Protein AF-0000000080276742 (afdb_homodimer)

Nearest PDB structures (foldseek):
  6fvm-assembly1_B  TM=9.558E-01  e=4.014E-40  Escherichia coli O157:H7
  8pat-assembly1_A  TM=9.475E-01  e=4.206E-39  Escherichia coli
  3f1v-assembly1_B  TM=9.534E-01  e=4.955E-39  Escherichia coli
  3pwe-assembly1_B  TM=9.526E-01  e=1.065E-38  Escherichia coli K-12
  6amq-assembly1_B  TM=9.513E-01  e=4.407E-38  Enterobacter cloacae EcWSU1

Secondary structure (DSSP, 8-state):
-EEEEEEHHHHHHHHHHHHTT--SS-SSGGGGEEEEEEETTEEEEEEE-SSEEEEEEEE-S-EEE---EEEEHHHHHHHHHH-SSSEEEEEEETTEEEEEETTEEEEEE--S-GGGS--PPPPTTSEEEEEEHHHHHHHHHHHGGGS---TT-TTTSEEEEEEETTEEEEEEE-SSEEEEEEEE------EEEEEEHHHHHHHHHHHHH---SEEEEEE-SSEEEEEETTEEEEEEPP-SPPP-GGGGS-S--SEEEEEEHHHHHHHHHHHHHHHTTTTS-EEEEEETTEEEEEEEETTTEEEEEEEE-EEEE--EEEEE-HHHHHHHHHT--SSEEEEEES-SSSPEEEEETT--SEEEEE--B--/-EEEEEEHHHHHHHHHHHHTT--SS-SSGGGGEEEEEEETTEEEEEEE-SSEEEEEEEE-S-EEE---EEEEHHHHHHHHHH-SSSEEEEEEETTEEEEEETTEEEEEE--S-GGGS--PPPPTTSEEEEEEHHHHHHHHHHHGGGS---TT-TTTSEEEEEEETTEEEEEEE-SSEEEEEEEE------EEEEEEHHHHHHHHHHHHH---SEEEEEE-SSEEEEEETTEEEEEEPP-SPPP-GGGGS-S--SEEEEEEHHHHHHHHHHHHHHHTTTTS-EEEEEETTEEEEEEEETTTEEEEEEEE-EEEE--EEEEE-HHHHHHHHHT--SSEEEEEES-SSSPEEEEETT--SEEEEE--B--

Structure (mmCIF, N/CA/C/O backbone):
data_AF-0000000080276742-model_v1
#
loop_
_entity.id
_entity.type
_entity.pdbx_description
1 polymer 'Beta sliding clamp'
#
loop_
_atom_site.group_PDB
_atom_site.id
_atom_site.type_symbol
_atom_site.label_atom_id
_atom_site.label_alt_id
_atom_site.label_comp_id
_atom_site.label_asym_id
_atom_site.label_entity_id
_atom_site.label_seq_id
_atom_site.pdbx_PDB_ins_code
_atom_site.Cartn_x
_atom_site.Cartn_y
_atom_site.Cartn_z
_atom_site.occupancy
_atom_site.B_iso_or_equiv
_atom_site.auth_seq_id
_atom_site.auth_comp_id
_atom_site.auth_asym_id
_atom_site.auth_atom_id
_atom_site.pdbx_PDB_model_num
ATOM 1 N N . MET A 1 1 ? 41.281 -9.445 -5.695 1 94.06 1 MET A N 1
ATOM 2 C CA . MET A 1 1 ? 40.688 -8.188 -6.109 1 94.06 1 MET A CA 1
ATOM 3 C C . MET A 1 1 ? 39.719 -8.398 -7.277 1 94.06 1 MET A C 1
ATOM 5 O O . MET A 1 1 ? 39.844 -9.391 -7.996 1 94.06 1 MET A O 1
ATOM 9 N N . LEU A 1 2 ? 38.75 -7.496 -7.402 1 96.44 2 LEU A N 1
ATOM 10 C CA . LEU A 1 2 ? 37.844 -7.473 -8.539 1 96.44 2 LEU A CA 1
ATOM 11 C C . LEU A 1 2 ? 37.406 -6.043 -8.859 1 96.44 2 LEU A C 1
ATOM 13 O O . LEU A 1 2 ? 37 -5.297 -7.965 1 96.44 2 LEU A O 1
ATOM 17 N N . LYS A 1 3 ? 37.562 -5.645 -10.109 1 97.38 3 LYS A N 1
ATOM 18 C CA . LYS A 1 3 ? 37.125 -4.32 -10.555 1 97.38 3 LYS A CA 1
ATOM 19 C C . LYS A 1 3 ? 36.375 -4.406 -11.883 1 97.38 3 LYS A C 1
ATOM 21 O O . LYS A 1 3 ? 36.844 -5.051 -12.82 1 97.38 3 LYS A O 1
ATOM 26 N N . PHE A 1 4 ? 35.25 -3.832 -11.992 1 97.06 4 PHE A N 1
ATOM 27 C CA . PHE A 1 4 ? 34.5 -3.801 -13.242 1 97.06 4 PHE A CA 1
ATOM 28 C C . PHE A 1 4 ? 33.594 -2.588 -13.289 1 97.06 4 PHE A C 1
ATOM 30 O O . PHE A 1 4 ? 33.312 -1.976 -12.258 1 97.06 4 PHE A O 1
ATOM 37 N N . VAL A 1 5 ? 33.188 -2.195 -14.477 1 96.5 5 VAL A N 1
ATOM 38 C CA . VAL A 1 5 ? 32.281 -1.088 -14.75 1 96.5 5 VAL A CA 1
ATOM 39 C C . VAL A 1 5 ? 31.031 -1.608 -15.453 1 96.5 5 VAL A C 1
ATOM 41 O O . VAL A 1 5 ? 31.125 -2.459 -16.344 1 96.5 5 VAL A O 1
ATOM 44 N N . VAL A 1 6 ? 29.953 -1.117 -15.039 1 97.06 6 VAL A N 1
ATOM 45 C CA . VAL A 1 6 ? 28.703 -1.597 -15.602 1 97.06 6 VAL A CA 1
ATOM 46 C C . VAL A 1 6 ? 27.656 -0.475 -15.578 1 97.06 6 VAL A C 1
ATOM 48 O O . VAL A 1 6 ? 27.797 0.49 -14.82 1 97.06 6 VAL A O 1
ATOM 51 N N . SER A 1 7 ? 26.703 -0.571 -16.453 1 96.88 7 SER A N 1
ATOM 52 C CA . SER A 1 7 ? 25.625 0.407 -16.406 1 96.88 7 SER A CA 1
ATOM 53 C C . SER A 1 7 ? 24.703 0.157 -15.227 1 96.88 7 SER A C 1
ATOM 55 O O . SER A 1 7 ? 24.484 -0.991 -14.828 1 96.88 7 SER A O 1
ATOM 57 N N . LYS A 1 8 ? 24.156 1.208 -14.656 1 97.19 8 LYS A N 1
ATOM 58 C CA . LYS A 1 8 ? 23.234 1.123 -13.531 1 97.19 8 LYS A CA 1
ATOM 59 C C . LYS A 1 8 ? 22.031 0.249 -13.875 1 97.19 8 LYS A C 1
ATOM 61 O O . LYS A 1 8 ? 21.641 -0.615 -13.086 1 97.19 8 LYS A O 1
ATOM 66 N N . SER A 1 9 ? 21.453 0.471 -15.031 1 96.44 9 SER A N 1
ATOM 67 C CA . SER A 1 9 ? 20.266 -0.263 -15.445 1 96.44 9 SER A CA 1
ATOM 68 C C . SER A 1 9 ? 20.531 -1.765 -15.492 1 96.44 9 SER A C 1
ATOM 70 O O . SER A 1 9 ? 19.719 -2.557 -15.008 1 96.44 9 SER A O 1
ATOM 72 N N . GLU A 1 10 ? 21.688 -2.193 -16.031 1 95.81 10 GLU A N 1
ATOM 73 C CA . GLU A 1 10 ? 22.062 -3.598 -16.172 1 95.81 10 GLU A CA 1
ATOM 74 C C . GLU A 1 10 ? 22.219 -4.258 -14.805 1 95.81 10 GLU A C 1
ATOM 76 O O . GLU A 1 10 ? 21.625 -5.309 -14.539 1 95.81 10 GLU A O 1
ATOM 81 N N . VAL A 1 11 ? 22.953 -3.623 -13.984 1 97.31 11 VAL A N 1
ATOM 82 C CA . VAL A 1 11 ? 23.281 -4.254 -12.711 1 97.31 11 VAL A CA 1
ATOM 83 C C . VAL A 1 11 ? 22.062 -4.199 -11.789 1 97.31 11 VAL A C 1
ATOM 85 O O . VAL A 1 11 ? 21.828 -5.121 -11 1 97.31 11 VAL A O 1
ATOM 88 N N . GLN A 1 12 ? 21.297 -3.15 -11.836 1 97.25 12 GLN A N 1
ATOM 89 C CA . GLN A 1 12 ? 20.094 -3.035 -11.023 1 97.25 12 GLN A CA 1
ATOM 90 C C . GLN A 1 12 ? 19.109 -4.156 -11.344 1 97.25 12 GLN A C 1
ATOM 92 O O . GLN A 1 12 ? 18.547 -4.773 -10.438 1 97.25 12 GLN A O 1
ATOM 97 N N . GLU A 1 13 ? 18.875 -4.379 -12.594 1 95.56 13 GLU A N 1
ATOM 98 C CA . GLU A 1 13 ? 17.969 -5.438 -13.023 1 95.56 13 GLU A CA 1
ATOM 99 C C . GLU A 1 13 ? 18.422 -6.797 -12.508 1 95.56 13 GLU A C 1
ATOM 101 O O . GLU A 1 13 ? 17.609 -7.562 -11.977 1 95.56 13 GLU A O 1
ATOM 106 N N . LYS A 1 14 ? 19.672 -7.07 -12.68 1 96.94 14 LYS A N 1
ATOM 107 C CA . LYS A 1 14 ? 20.203 -8.383 -12.32 1 96.94 14 LYS A CA 1
ATOM 108 C C . LYS A 1 14 ? 20.219 -8.578 -10.805 1 96.94 14 LYS A C 1
ATOM 110 O O . LYS A 1 14 ? 19.953 -9.672 -10.312 1 96.94 14 LYS A O 1
ATOM 115 N N . ILE A 1 15 ? 20.5 -7.496 -10.086 1 97.56 15 ILE A N 1
ATOM 116 C CA . ILE A 1 15 ? 20.453 -7.547 -8.633 1 97.56 15 ILE A CA 1
ATOM 117 C C . ILE A 1 15 ? 19.016 -7.777 -8.164 1 97.56 15 ILE A C 1
ATOM 119 O O . ILE A 1 15 ? 18.766 -8.617 -7.301 1 97.56 15 ILE A O 1
ATOM 123 N N . SER A 1 16 ? 18.109 -7.094 -8.711 1 95.38 16 SER A N 1
ATOM 124 C CA . SER A 1 16 ? 16.703 -7.207 -8.328 1 95.38 16 SER A CA 1
ATOM 125 C C . SER A 1 16 ? 16.188 -8.617 -8.555 1 95.38 16 SER A C 1
ATOM 127 O O . SER A 1 16 ? 15.508 -9.188 -7.695 1 95.38 16 SER A O 1
ATOM 129 N N . VAL A 1 17 ? 16.547 -9.211 -9.664 1 94.31 17 VAL A N 1
ATOM 130 C CA . VAL A 1 17 ? 16.078 -10.547 -10.016 1 94.31 17 VAL A CA 1
ATOM 131 C C . VAL A 1 17 ? 16.688 -11.57 -9.047 1 94.31 17 VAL A C 1
ATOM 133 O O . VAL A 1 17 ? 15.984 -12.461 -8.562 1 94.31 17 VAL A O 1
ATOM 136 N N . ALA A 1 18 ? 17.891 -11.391 -8.773 1 94.69 18 ALA A N 1
ATOM 137 C CA . ALA A 1 18 ? 18.562 -12.32 -7.867 1 94.69 18 ALA A CA 1
ATOM 138 C C . ALA A 1 18 ? 18.016 -12.188 -6.449 1 94.69 18 ALA A C 1
ATOM 140 O O . ALA A 1 18 ? 17.812 -13.195 -5.762 1 94.69 18 ALA A O 1
ATOM 141 N N . SER A 1 19 ? 17.75 -10.969 -6.078 1 92.69 19 SER A N 1
ATOM 142 C CA . SER A 1 19 ? 17.328 -10.688 -4.711 1 92.69 19 SER A CA 1
ATOM 143 C C . SER A 1 19 ? 15.961 -11.297 -4.418 1 92.69 19 SER A C 1
ATOM 145 O O . SER A 1 19 ? 15.602 -11.484 -3.254 1 92.69 19 SER A O 1
ATOM 147 N N . SER A 1 20 ? 15.219 -11.57 -5.352 1 86.06 20 SER A N 1
ATOM 148 C CA . SER A 1 20 ? 13.875 -12.102 -5.168 1 86.06 20 SER A CA 1
ATOM 149 C C . SER A 1 20 ? 13.906 -13.461 -4.477 1 86.06 20 SER A C 1
ATOM 151 O O . SER A 1 20 ? 12.914 -13.883 -3.875 1 86.06 20 SER A O 1
ATOM 153 N N . SER A 1 21 ? 15 -14.188 -4.512 1 84.25 21 SER A N 1
ATOM 154 C CA . SER A 1 21 ? 15.102 -15.539 -3.969 1 84.25 21 SER A CA 1
ATOM 155 C C . SER A 1 21 ? 15.641 -15.531 -2.543 1 84.25 21 SER A C 1
ATOM 157 O O . SER A 1 21 ? 15.797 -16.578 -1.923 1 84.25 21 SER A O 1
ATOM 159 N N . ILE A 1 22 ? 15.859 -14.32 -2.102 1 86.62 22 ILE A N 1
ATOM 160 C CA . ILE A 1 22 ? 16.391 -14.234 -0.746 1 86.62 22 ILE A CA 1
ATOM 161 C C . ILE A 1 22 ? 15.258 -14.414 0.264 1 86.62 22 ILE A C 1
ATOM 163 O O . ILE A 1 22 ? 14.172 -13.844 0.1 1 86.62 22 ILE A O 1
ATOM 167 N N . GLY A 1 23 ? 15.445 -15.266 1.17 1 76.69 23 GLY A N 1
ATOM 168 C CA . GLY A 1 23 ? 14.438 -15.547 2.18 1 76.69 23 GLY A CA 1
ATOM 169 C C . GLY A 1 23 ? 14.352 -14.484 3.256 1 76.69 23 GLY A C 1
ATOM 170 O O . GLY A 1 23 ? 15.312 -13.75 3.49 1 76.69 23 GLY A O 1
ATOM 171 N N . SER A 1 24 ? 13.18 -14.203 3.799 1 66.94 24 SER A N 1
ATOM 172 C CA . SER A 1 24 ? 12.961 -13.188 4.82 1 66.94 24 SER A CA 1
ATOM 173 C C . SER A 1 24 ? 13.531 -13.625 6.168 1 66.94 24 SER A C 1
ATOM 175 O O . SER A 1 24 ? 13.914 -12.781 6.98 1 66.94 24 SER A O 1
ATOM 177 N N . ARG A 1 25 ? 13.516 -14.984 6.48 1 65.5 25 ARG A N 1
ATOM 178 C CA . ARG A 1 25 ? 13.852 -15.422 7.828 1 65.5 25 ARG A CA 1
ATOM 179 C C . ARG A 1 25 ? 15.062 -16.344 7.816 1 65.5 25 ARG A C 1
ATOM 181 O O . ARG A 1 25 ? 14.953 -17.516 7.473 1 65.5 25 ARG A O 1
ATOM 188 N N . THR A 1 26 ? 16.281 -15.898 7.559 1 67.31 26 THR A N 1
ATOM 189 C CA . THR A 1 26 ? 17.375 -16.875 7.555 1 67.31 26 THR A CA 1
ATOM 190 C C . THR A 1 26 ? 18.234 -16.703 8.797 1 67.31 26 THR A C 1
ATOM 192 O O . THR A 1 26 ? 18.406 -15.594 9.305 1 67.31 26 THR A O 1
ATOM 195 N N . VAL A 1 27 ? 18.609 -17.891 9.391 1 72.31 27 VAL A N 1
ATOM 196 C CA . VAL A 1 27 ? 19.469 -17.938 10.57 1 72.31 27 VAL A CA 1
ATOM 197 C C . VAL A 1 27 ? 20.922 -17.656 10.164 1 72.31 27 VAL A C 1
ATOM 199 O O . VAL A 1 27 ? 21.656 -16.984 10.906 1 72.31 27 VAL A O 1
ATOM 202 N N . ASP A 1 28 ? 21.328 -17.984 8.891 1 86.06 28 ASP A N 1
ATOM 203 C CA . ASP A 1 28 ? 22.703 -17.766 8.422 1 86.06 28 ASP A CA 1
ATOM 204 C C . ASP A 1 28 ? 22.797 -16.469 7.633 1 86.06 28 ASP A C 1
ATOM 206 O O . ASP A 1 28 ? 22.219 -16.328 6.555 1 86.06 28 ASP A O 1
ATOM 210 N N . PRO A 1 29 ? 23.562 -15.555 8.094 1 87.88 29 PRO A N 1
ATOM 211 C CA . PRO A 1 29 ? 23.641 -14.227 7.473 1 87.88 29 PRO A CA 1
ATOM 212 C C . PRO A 1 29 ? 24.109 -14.281 6.02 1 87.88 29 PRO A C 1
ATOM 214 O O . PRO A 1 29 ? 23.781 -13.398 5.227 1 87.88 29 PRO A O 1
ATOM 217 N N . ILE A 1 30 ? 24.828 -15.32 5.684 1 92.25 30 ILE A N 1
ATOM 218 C CA . ILE A 1 30 ? 25.359 -15.398 4.328 1 92.25 30 ILE A CA 1
ATOM 219 C C . ILE A 1 30 ? 24.219 -15.578 3.334 1 92.25 30 ILE A C 1
ATOM 221 O O . ILE A 1 30 ? 24.344 -15.219 2.162 1 92.25 30 ILE A O 1
ATOM 225 N N . LEU A 1 31 ? 23.109 -16.078 3.805 1 92.94 31 LEU A N 1
ATOM 226 C CA . LEU A 1 31 ? 21.953 -16.312 2.953 1 92.94 31 LEU A CA 1
ATOM 227 C C . LEU A 1 31 ? 21.188 -15.023 2.715 1 92.94 31 LEU A C 1
ATOM 229 O O . LEU A 1 31 ? 20.281 -14.977 1.878 1 92.94 31 LEU A O 1
ATOM 233 N N . GLN A 1 32 ? 21.562 -13.992 3.402 1 94.06 32 GLN A N 1
ATOM 234 C CA . GLN A 1 32 ? 20.984 -12.672 3.176 1 94.06 32 GLN A CA 1
ATOM 235 C C . GLN A 1 32 ? 21.828 -11.867 2.191 1 94.06 32 GLN A C 1
ATOM 237 O O . GLN A 1 32 ? 21.547 -10.695 1.929 1 94.06 32 GLN A O 1
ATOM 242 N N . CYS A 1 33 ? 22.828 -12.516 1.629 1 95.88 33 CYS A N 1
ATOM 243 C CA . CYS A 1 33 ? 23.781 -11.828 0.759 1 95.88 33 CYS A CA 1
ATOM 244 C C . CYS A 1 33 ? 23.594 -12.266 -0.692 1 95.88 33 CYS A C 1
ATOM 246 O O . CYS A 1 33 ? 22.969 -13.289 -0.965 1 95.88 33 CYS A O 1
ATOM 248 N N . LEU A 1 34 ? 24.047 -11.438 -1.534 1 97.31 34 LEU A N 1
ATOM 249 C CA . LEU A 1 34 ? 24.312 -11.781 -2.926 1 97.31 34 LEU A CA 1
ATOM 250 C C . LEU A 1 34 ? 25.781 -12.109 -3.133 1 97.31 34 LEU A C 1
ATOM 252 O O . LEU A 1 34 ? 26.656 -11.398 -2.625 1 97.31 34 LEU A O 1
ATOM 256 N N . LEU A 1 35 ? 26.031 -13.164 -3.797 1 97.25 35 LEU A N 1
ATOM 257 C CA . LEU A 1 35 ? 27.406 -13.516 -4.168 1 97.25 35 LEU A CA 1
ATOM 258 C C . LEU A 1 35 ? 27.719 -13.062 -5.59 1 97.25 35 LEU A C 1
ATOM 260 O O . LEU A 1 35 ? 27.016 -13.438 -6.531 1 97.25 35 LEU A O 1
ATOM 264 N N . PHE A 1 36 ? 28.734 -12.227 -5.727 1 97.5 36 PHE A N 1
ATOM 265 C CA . PHE A 1 36 ? 29.25 -11.805 -7.023 1 97.5 36 PHE A CA 1
ATOM 266 C C . PHE A 1 36 ? 30.484 -12.625 -7.406 1 97.5 36 PHE A C 1
ATOM 268 O O . PHE A 1 36 ? 31.484 -12.602 -6.699 1 97.5 36 PHE A O 1
ATOM 275 N N . LYS A 1 37 ? 30.344 -13.305 -8.539 1 95.94 37 LYS A N 1
ATOM 276 C CA . LYS A 1 37 ? 31.406 -14.195 -8.984 1 95.94 37 LYS A CA 1
ATOM 277 C C . LYS A 1 37 ? 31.781 -13.938 -10.438 1 95.94 37 LYS A C 1
ATOM 279 O O . LYS A 1 37 ? 30.938 -14.023 -11.328 1 95.94 37 LYS A O 1
ATOM 284 N N . PRO A 1 38 ? 33.094 -13.555 -10.688 1 95.56 38 PRO A N 1
ATOM 285 C CA . PRO A 1 38 ? 33.531 -13.461 -12.078 1 95.56 38 PRO A CA 1
ATOM 286 C C . PRO A 1 38 ? 33.625 -14.828 -12.75 1 95.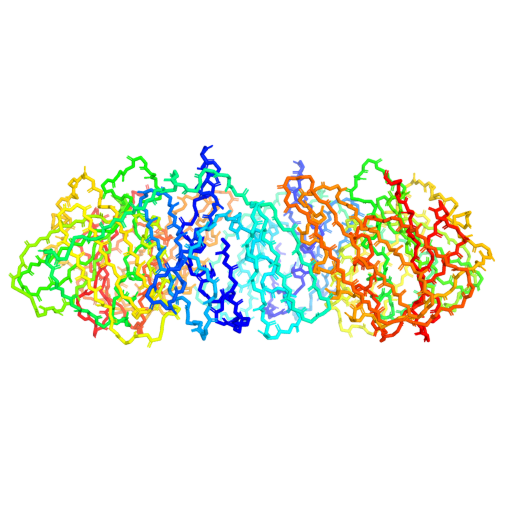56 38 PRO A C 1
ATOM 288 O O . PRO A 1 38 ? 34.312 -15.719 -12.227 1 95.56 38 PRO A O 1
ATOM 291 N N . VAL A 1 39 ? 32.906 -14.961 -13.836 1 90.81 39 VAL A N 1
ATOM 292 C CA . VAL A 1 39 ? 32.906 -16.219 -14.578 1 90.81 39 VAL A CA 1
ATOM 293 C C . VAL A 1 39 ? 32.938 -15.938 -16.078 1 90.81 39 VAL A C 1
ATOM 295 O O . VAL A 1 39 ? 32 -15.344 -16.625 1 90.81 39 VAL A O 1
ATOM 298 N N . ASN A 1 40 ? 34 -16.344 -16.797 1 88.25 40 ASN A N 1
ATOM 299 C CA . ASN A 1 40 ? 34.094 -16.328 -18.25 1 88.25 40 ASN A CA 1
ATOM 300 C C . ASN A 1 40 ? 33.75 -14.945 -18.828 1 88.25 40 ASN A C 1
ATOM 302 O O . ASN A 1 40 ? 32.969 -14.828 -19.766 1 88.25 40 ASN A O 1
ATOM 306 N N . GLY A 1 41 ? 34.25 -13.922 -18.188 1 88.69 41 GLY A N 1
ATOM 307 C CA . GLY A 1 41 ? 34.125 -12.578 -18.734 1 88.69 41 GLY A CA 1
ATOM 308 C C . GLY A 1 41 ? 32.844 -11.883 -18.281 1 88.69 41 GLY A C 1
ATOM 309 O O . GLY A 1 41 ? 32.531 -10.781 -18.719 1 88.69 41 GLY A O 1
ATOM 310 N N . HIS A 1 42 ? 32.031 -12.57 -17.484 1 94.56 42 HIS A N 1
ATOM 311 C CA . HIS A 1 42 ? 30.828 -12 -16.906 1 94.56 42 HIS A CA 1
ATOM 312 C C . HIS A 1 42 ? 30.859 -12.055 -15.391 1 94.56 42 HIS A C 1
ATOM 314 O O . HIS A 1 42 ? 31.766 -12.664 -14.805 1 94.56 42 HIS A O 1
ATOM 320 N N . ILE A 1 43 ? 29.984 -11.336 -14.797 1 97.19 43 ILE A N 1
ATOM 321 C CA . ILE A 1 43 ? 29.781 -11.453 -13.359 1 97.19 43 ILE A CA 1
ATOM 322 C C . ILE A 1 43 ? 28.453 -12.172 -13.078 1 97.19 43 ILE A C 1
ATOM 324 O O . ILE A 1 43 ? 27.406 -11.742 -13.547 1 97.19 43 ILE A O 1
ATOM 328 N N . ASN A 1 44 ? 28.516 -13.289 -12.391 1 96.5 44 ASN A N 1
ATOM 329 C CA . ASN A 1 44 ? 27.297 -13.984 -11.953 1 96.5 44 ASN A CA 1
ATOM 330 C C . ASN A 1 44 ? 26.906 -13.562 -10.539 1 96.5 44 ASN A C 1
ATOM 332 O O . ASN A 1 44 ? 27.719 -13.594 -9.625 1 96.5 44 ASN A O 1
ATOM 336 N N . ILE A 1 45 ? 25.719 -13.164 -10.43 1 97.44 45 ILE A N 1
ATOM 337 C CA . ILE A 1 45 ? 25.172 -12.867 -9.117 1 97.44 45 ILE A CA 1
ATOM 338 C C . ILE A 1 45 ? 24.312 -14.039 -8.633 1 97.44 45 ILE A C 1
ATOM 340 O O . ILE A 1 45 ? 23.359 -14.438 -9.305 1 97.44 45 ILE A O 1
ATOM 344 N N . HIS A 1 46 ? 24.656 -14.602 -7.477 1 96.44 46 HIS A N 1
ATOM 345 C CA . HIS A 1 46 ? 23.969 -15.758 -6.91 1 96.44 46 HIS A CA 1
ATOM 346 C C . HIS A 1 46 ? 23.156 -15.367 -5.68 1 96.44 46 HIS A C 1
ATOM 348 O O . HIS A 1 46 ? 23.609 -14.586 -4.848 1 96.44 46 HIS A O 1
ATOM 354 N N . ALA A 1 47 ? 22.031 -15.852 -5.547 1 96 47 ALA A N 1
ATOM 355 C CA . ALA A 1 47 ? 21.188 -15.781 -4.355 1 96 47 ALA A CA 1
ATOM 356 C C . ALA A 1 47 ? 20.469 -17.094 -4.109 1 96 47 ALA A C 1
ATOM 358 O O . ALA A 1 47 ? 20.188 -17.844 -5.055 1 96 47 ALA A O 1
ATOM 359 N N . THR A 1 48 ? 20.203 -17.422 -2.82 1 94.62 48 THR A N 1
ATOM 360 C CA . THR A 1 48 ? 19.516 -18.672 -2.537 1 94.62 48 THR A CA 1
ATOM 361 C C . THR A 1 48 ? 18.891 -18.641 -1.143 1 94.62 48 THR A C 1
ATOM 363 O O . THR A 1 48 ? 19.406 -17.984 -0.241 1 94.62 48 THR A O 1
ATOM 366 N N . ASP A 1 49 ? 17.797 -19.281 -0.991 1 92.94 49 ASP A N 1
ATOM 367 C CA . ASP A 1 49 ? 17.25 -19.594 0.326 1 92.94 49 ASP A CA 1
ATOM 368 C C . ASP A 1 49 ? 17.344 -21.094 0.614 1 92.94 49 ASP A C 1
ATOM 370 O O . ASP A 1 49 ? 16.625 -21.609 1.471 1 92.94 49 ASP A O 1
ATOM 374 N N . LEU A 1 50 ? 18.219 -21.766 -0.181 1 91.38 50 LEU A N 1
ATOM 375 C CA . LEU A 1 50 ? 18.516 -23.188 -0.074 1 91.38 50 LEU A CA 1
ATOM 376 C C . LEU A 1 50 ? 17.469 -24.016 -0.819 1 91.38 50 LEU A C 1
ATOM 378 O O . LEU A 1 50 ? 17.766 -25.125 -1.264 1 91.38 50 LEU A O 1
ATOM 382 N N . GLN A 1 51 ? 16.281 -23.516 -1.006 1 92.56 51 GLN A N 1
ATOM 383 C CA . GLN A 1 51 ? 15.25 -24.188 -1.79 1 92.56 51 GLN A CA 1
ATOM 384 C C . GLN A 1 51 ? 15.234 -23.672 -3.229 1 92.56 51 GLN A C 1
ATOM 386 O O . GLN A 1 51 ? 15.055 -24.453 -4.168 1 92.56 51 GLN A O 1
ATOM 391 N N . THR A 1 52 ? 15.398 -22.406 -3.324 1 95.06 52 THR A N 1
ATOM 392 C CA . THR A 1 52 ? 15.43 -21.719 -4.617 1 95.06 52 THR A CA 1
ATOM 393 C C . THR A 1 52 ? 16.719 -20.922 -4.781 1 95.06 52 THR A C 1
ATOM 395 O O . THR A 1 52 ? 17.125 -20.203 -3.873 1 95.06 52 THR A O 1
ATOM 398 N N . SER A 1 53 ? 17.375 -21.125 -5.855 1 95.94 53 SER A N 1
ATOM 399 C CA . SER A 1 53 ? 18.562 -20.344 -6.215 1 95.94 53 SER A CA 1
ATOM 400 C C . SER A 1 53 ? 18.359 -19.594 -7.527 1 95.94 53 SER A C 1
ATOM 402 O O . SER A 1 53 ? 17.75 -20.125 -8.461 1 95.94 53 SER A O 1
ATOM 404 N N . VAL A 1 54 ? 18.812 -18.422 -7.574 1 96.44 54 VAL A N 1
ATOM 405 C CA . VAL A 1 54 ? 18.766 -17.625 -8.797 1 96.44 54 VAL A CA 1
ATOM 406 C C . VAL A 1 54 ? 20.172 -17.156 -9.156 1 96.44 54 VAL A C 1
ATOM 408 O O . VAL A 1 54 ? 20.938 -16.719 -8.289 1 96.44 54 VAL A O 1
ATOM 411 N N . ILE A 1 55 ? 20.531 -17.344 -10.336 1 95.94 55 ILE A N 1
ATOM 412 C CA . ILE A 1 55 ? 21.797 -16.859 -10.898 1 95.94 55 ILE A CA 1
ATOM 413 C C . ILE A 1 55 ? 21.516 -15.875 -12.031 1 95.94 55 ILE A C 1
ATOM 415 O O . ILE A 1 55 ? 20.875 -16.234 -13.031 1 95.94 55 ILE A O 1
ATOM 419 N N . SER A 1 56 ? 21.875 -14.703 -11.875 1 96.56 56 SER A N 1
ATOM 420 C CA . SER A 1 56 ? 21.75 -13.688 -12.922 1 96.56 56 SER A CA 1
ATOM 421 C C . SER A 1 56 ? 23.125 -13.258 -13.445 1 96.56 56 SER A C 1
ATOM 423 O O . SER A 1 56 ? 24.031 -12.984 -12.656 1 96.56 56 SER A O 1
ATOM 425 N N . THR A 1 57 ? 23.281 -13.188 -14.719 1 96.69 57 THR A N 1
ATOM 426 C CA . THR A 1 57 ? 24.547 -12.844 -15.352 1 96.69 57 THR A CA 1
ATOM 427 C C . THR A 1 57 ? 24.578 -11.375 -15.773 1 96.69 57 THR A C 1
ATOM 429 O O . THR A 1 57 ? 23.688 -10.922 -16.5 1 96.69 57 THR A O 1
ATOM 432 N N . VAL A 1 58 ? 25.531 -10.695 -15.289 1 96.75 58 VAL A N 1
ATOM 433 C CA . VAL A 1 58 ? 25.719 -9.289 -15.625 1 96.75 58 VAL A CA 1
ATOM 434 C C . VAL A 1 58 ? 26.734 -9.164 -16.75 1 96.75 58 VAL A C 1
ATOM 436 O O . VAL A 1 58 ? 27.859 -9.648 -16.641 1 96.75 58 VAL A O 1
ATOM 439 N N . LYS A 1 59 ? 26.328 -8.508 -17.812 1 92.69 59 LYS A N 1
ATOM 440 C CA . LYS A 1 59 ? 27.25 -8.219 -18.906 1 92.69 59 LYS A CA 1
ATOM 441 C C . LYS A 1 59 ? 28.156 -7.031 -18.562 1 92.69 59 LYS A C 1
ATOM 443 O O . LYS A 1 59 ? 27.656 -5.926 -18.328 1 92.69 59 LYS A O 1
ATOM 448 N N . VAL A 1 60 ? 29.359 -7.402 -18.469 1 92.06 60 VAL A N 1
ATOM 449 C CA . VAL A 1 60 ? 30.312 -6.348 -18.172 1 92.06 60 VAL A CA 1
ATOM 450 C C . VAL A 1 60 ? 31.359 -6.266 -19.281 1 92.06 60 VAL A C 1
ATOM 452 O O . VAL A 1 60 ? 31.516 -7.203 -20.062 1 92.06 60 VAL A O 1
ATOM 455 N N . GLY A 1 61 ? 31.875 -5.062 -19.594 1 82.88 61 GLY A N 1
ATOM 456 C CA . GLY A 1 61 ? 33 -5.004 -20.531 1 82.88 61 GLY A CA 1
ATOM 457 C C . GLY A 1 61 ? 34.219 -5.734 -20.031 1 82.88 61 GLY A C 1
ATOM 458 O O . GLY A 1 61 ? 34.188 -6.934 -19.75 1 82.88 61 GLY A O 1
ATOM 459 N N . GLU A 1 62 ? 35.25 -5.148 -19.75 1 84.19 62 GLU A N 1
ATOM 460 C CA . GLU A 1 62 ? 36.469 -5.707 -19.172 1 84.19 62 GLU A CA 1
ATOM 461 C C . GLU A 1 62 ? 36.469 -5.543 -17.656 1 84.19 62 GLU A C 1
ATOM 463 O O . GLU A 1 62 ? 35.969 -4.539 -17.125 1 84.19 62 GLU A O 1
ATOM 468 N N . TYR A 1 63 ? 36.75 -6.719 -17 1 88.19 63 TYR A N 1
ATOM 469 C CA . TYR A 1 63 ? 36.969 -6.59 -15.562 1 88.19 63 TYR A CA 1
ATOM 470 C C . TYR A 1 63 ? 38.344 -7.07 -15.148 1 88.19 63 TYR A C 1
ATOM 472 O O . TYR A 1 63 ? 39 -7.785 -15.906 1 88.19 63 TYR A O 1
ATOM 480 N N . GLU A 1 64 ? 38.844 -6.57 -14.109 1 93.06 64 GLU A N 1
ATOM 481 C CA . GLU A 1 64 ? 40.156 -6.902 -13.562 1 93.06 64 GLU A CA 1
ATOM 482 C C . GLU A 1 64 ? 40.031 -7.703 -12.266 1 93.06 64 GLU A C 1
ATOM 484 O O . GLU A 1 64 ? 39.281 -7.328 -11.375 1 93.06 64 GLU A O 1
ATOM 489 N N . GLY A 1 65 ? 40.781 -8.805 -12.266 1 93.69 65 GLY A N 1
ATOM 490 C CA . GLY A 1 65 ? 40.781 -9.617 -11.055 1 93.69 65 GLY A CA 1
ATOM 491 C C . GLY A 1 65 ? 39.812 -10.789 -11.141 1 93.69 65 GLY A C 1
ATOM 492 O O . GLY A 1 65 ? 39.125 -10.969 -12.156 1 93.69 65 GLY A O 1
ATOM 493 N N . SER A 1 66 ? 39.844 -11.695 -10.016 1 93.19 66 SER A N 1
ATOM 494 C CA . SER A 1 66 ? 39.062 -12.922 -10.086 1 93.19 66 SER A CA 1
ATOM 495 C C . SER A 1 66 ? 38.406 -13.234 -8.742 1 93.19 66 SER A C 1
ATOM 497 O O . SER A 1 66 ? 37.75 -14.266 -8.594 1 93.19 66 SER A O 1
ATOM 499 N N . GLU A 1 67 ? 38.531 -12.359 -7.805 1 95.06 67 GLU A N 1
ATOM 500 C CA . GLU A 1 67 ? 38 -12.641 -6.484 1 95.06 67 GLU A CA 1
ATOM 501 C C . GLU A 1 67 ? 36.469 -12.484 -6.473 1 95.06 67 GLU A C 1
ATOM 503 O O . GLU A 1 67 ? 35.938 -11.617 -7.164 1 95.06 67 GLU A O 1
ATOM 508 N N . SER A 1 68 ? 35.812 -13.32 -5.664 1 96.5 68 SER A N 1
ATOM 509 C CA . SER A 1 68 ? 34.375 -13.195 -5.422 1 96.5 68 SER A CA 1
ATOM 510 C C . SER A 1 68 ? 34.094 -12.453 -4.117 1 96.5 68 SER A C 1
ATOM 512 O O . SER A 1 68 ? 34.938 -12.422 -3.221 1 96.5 68 SER A O 1
ATOM 514 N N . PHE A 1 69 ? 33.031 -11.852 -4.039 1 97.31 69 PHE A N 1
ATOM 515 C CA . PHE A 1 69 ? 32.625 -11.234 -2.781 1 97.31 69 PHE A CA 1
ATOM 516 C C . PHE A 1 69 ? 31.109 -11.406 -2.555 1 97.31 69 PHE A C 1
ATOM 518 O O . PHE A 1 69 ? 30.359 -11.617 -3.506 1 97.31 69 PHE A O 1
ATOM 525 N N . ALA A 1 70 ? 30.672 -11.375 -1.288 1 97.06 70 ALA A N 1
ATOM 526 C CA . ALA A 1 70 ? 29.266 -11.422 -0.882 1 97.06 70 ALA A CA 1
ATOM 527 C C . ALA A 1 70 ? 28.906 -10.195 -0.053 1 97.06 70 ALA A C 1
ATOM 529 O O . ALA A 1 70 ? 29.656 -9.781 0.828 1 97.06 70 ALA A O 1
ATOM 530 N N . VAL A 1 71 ? 27.812 -9.641 -0.397 1 97.12 71 VAL A N 1
ATOM 531 C CA . VAL A 1 71 ? 27.391 -8.43 0.284 1 97.12 71 VAL A CA 1
ATOM 532 C C . VAL A 1 71 ? 25.891 -8.484 0.562 1 97.12 71 VAL A C 1
ATOM 534 O O . VAL A 1 71 ? 25.156 -9.195 -0.129 1 97.12 71 VAL A O 1
ATOM 537 N N . ASP A 1 72 ? 25.469 -7.824 1.568 1 95.69 72 ASP A N 1
ATOM 538 C CA . ASP A 1 72 ? 24.062 -7.812 1.95 1 95.69 72 ASP A CA 1
ATOM 539 C C . ASP A 1 72 ? 23.172 -7.438 0.766 1 95.69 72 ASP A C 1
ATOM 541 O O . ASP A 1 72 ? 23.422 -6.434 0.093 1 95.69 72 ASP A O 1
ATOM 545 N N . ALA A 1 73 ? 22.156 -8.211 0.567 1 96.19 73 ALA A N 1
ATOM 546 C CA . ALA A 1 73 ? 21.312 -8.07 -0.624 1 96.19 73 ALA A CA 1
ATOM 547 C C . ALA A 1 73 ? 20.5 -6.789 -0.567 1 96.19 73 ALA A C 1
ATOM 549 O O . ALA A 1 73 ? 20.422 -6.051 -1.552 1 96.19 73 ALA A O 1
ATOM 550 N N . ASP A 1 74 ? 19.828 -6.555 0.548 1 95.06 74 ASP A N 1
ATOM 551 C CA . ASP A 1 74 ? 19 -5.363 0.694 1 95.06 74 ASP A CA 1
ATOM 552 C C . ASP A 1 74 ? 19.828 -4.094 0.538 1 95.06 74 ASP A C 1
ATOM 554 O O . ASP A 1 74 ? 19.406 -3.137 -0.105 1 95.06 74 ASP A O 1
ATOM 558 N N . LEU A 1 75 ? 21 -4.141 1.115 1 96.88 75 LEU A N 1
ATOM 559 C CA . LEU A 1 75 ? 21.891 -2.992 1.078 1 96.88 75 LEU A CA 1
ATOM 560 C C . LEU A 1 75 ? 22.297 -2.664 -0.355 1 96.88 75 LEU A C 1
ATOM 562 O O . LEU A 1 75 ? 22.141 -1.527 -0.806 1 96.88 75 LEU A O 1
ATOM 566 N N . ILE A 1 76 ? 22.797 -3.607 -1.073 1 98.06 76 ILE A N 1
ATOM 567 C CA . ILE A 1 76 ? 23.328 -3.344 -2.41 1 98.06 76 ILE A CA 1
ATOM 568 C C . ILE A 1 76 ? 22.172 -2.982 -3.35 1 98.06 76 ILE A C 1
ATOM 570 O O . ILE A 1 76 ? 22.344 -2.152 -4.246 1 98.06 76 ILE A O 1
ATOM 574 N N . ASP A 1 77 ? 21.109 -3.621 -3.209 1 97.25 77 ASP A N 1
ATOM 575 C CA . ASP A 1 77 ? 19.938 -3.271 -4.004 1 97.25 77 ASP A CA 1
ATOM 576 C C . ASP A 1 77 ? 19.531 -1.814 -3.785 1 97.25 77 ASP A C 1
ATOM 578 O O . ASP A 1 77 ? 19.297 -1.077 -4.746 1 97.25 77 ASP A O 1
ATOM 582 N N . ASP A 1 78 ? 19.375 -1.421 -2.545 1 97.5 78 ASP A N 1
ATOM 583 C CA . ASP A 1 78 ? 19.016 -0.052 -2.18 1 97.5 78 ASP A CA 1
ATOM 584 C C . ASP A 1 78 ? 20.031 0.944 -2.746 1 97.5 78 ASP A C 1
ATOM 586 O O . ASP A 1 78 ? 19.656 2.002 -3.252 1 97.5 78 ASP A O 1
ATOM 590 N N . ILE A 1 79 ? 21.344 0.626 -2.664 1 98.5 79 ILE A N 1
ATOM 591 C CA . ILE A 1 79 ? 22.406 1.503 -3.141 1 98.5 79 ILE A CA 1
ATOM 592 C C . ILE A 1 79 ? 22.281 1.68 -4.652 1 98.5 79 ILE A C 1
ATOM 594 O O . ILE A 1 79 ? 22.219 2.807 -5.148 1 98.5 79 ILE A O 1
ATOM 598 N N . VAL A 1 80 ? 22.234 0.598 -5.355 1 98.31 80 VAL A N 1
ATOM 599 C CA . VAL A 1 80 ? 22.281 0.651 -6.812 1 98.31 80 VAL A CA 1
ATOM 600 C C . VAL A 1 80 ? 21.031 1.356 -7.344 1 98.31 80 VAL A C 1
ATOM 602 O O . VAL A 1 80 ? 21.109 2.141 -8.289 1 98.31 80 VAL A O 1
ATOM 605 N N . ARG A 1 81 ? 19.875 1.144 -6.75 1 96.94 81 ARG A N 1
ATOM 606 C CA . ARG A 1 81 ? 18.609 1.76 -7.168 1 96.94 81 ARG A CA 1
ATOM 607 C C . ARG A 1 81 ? 18.688 3.279 -7.066 1 96.94 81 ARG A C 1
ATOM 609 O O . ARG A 1 81 ? 18.016 3.992 -7.82 1 96.94 81 ARG A O 1
ATOM 616 N N . ASN A 1 82 ? 19.547 3.791 -6.223 1 97.38 82 ASN A N 1
ATOM 617 C CA . ASN A 1 82 ? 19.531 5.223 -5.934 1 97.38 82 ASN A CA 1
ATOM 618 C C . ASN A 1 82 ? 20.75 5.922 -6.512 1 97.38 82 ASN A C 1
ATOM 620 O O . ASN A 1 82 ? 20.906 7.133 -6.363 1 97.38 82 ASN A O 1
ATOM 624 N N . LEU A 1 83 ? 21.562 5.23 -7.219 1 98.12 83 LEU A N 1
ATOM 625 C CA . LEU A 1 83 ? 22.781 5.844 -7.758 1 98.12 83 LEU A CA 1
ATOM 626 C C . LEU A 1 83 ? 22.438 6.977 -8.719 1 98.12 83 LEU A C 1
ATOM 628 O O . LEU A 1 83 ? 21.438 6.895 -9.445 1 98.12 83 LEU A O 1
ATOM 632 N N . PRO A 1 84 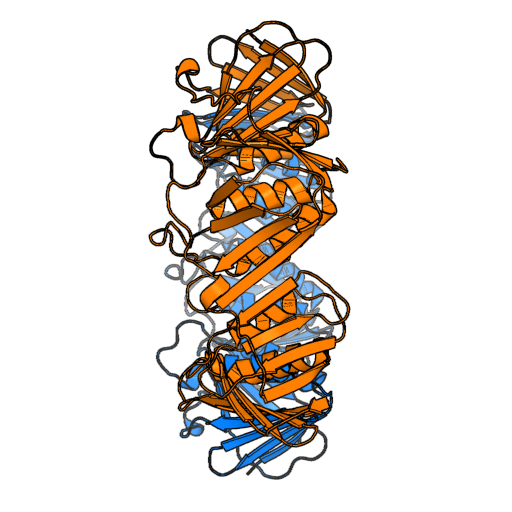? 23.25 7.969 -8.812 1 96.5 84 PRO A N 1
ATOM 633 C CA . PRO A 1 84 ? 22.906 9.18 -9.562 1 96.5 84 PRO A CA 1
ATOM 634 C C . PRO A 1 84 ? 23.219 9.062 -11.055 1 96.5 84 PRO A C 1
ATOM 636 O O . PRO A 1 84 ? 22.609 9.75 -11.875 1 96.5 84 PRO A O 1
ATOM 639 N N . GLU A 1 85 ? 24.266 8.242 -11.414 1 96.19 85 GLU A N 1
ATOM 640 C CA . GLU A 1 85 ? 24.703 8.164 -12.805 1 96.19 85 GLU A CA 1
ATOM 641 C C . GLU A 1 85 ? 24.578 6.742 -13.344 1 96.19 85 GLU A C 1
ATOM 643 O O . GLU A 1 85 ? 24.5 5.785 -12.57 1 96.19 85 GLU A O 1
ATOM 648 N N . ASP A 1 86 ? 24.656 6.633 -14.531 1 96.25 86 ASP A N 1
ATOM 649 C CA . ASP A 1 86 ? 24.484 5.34 -15.188 1 96.25 86 ASP A CA 1
ATOM 650 C C . ASP A 1 86 ? 25.719 4.473 -15.031 1 96.25 86 ASP A C 1
ATOM 652 O O . ASP A 1 86 ? 25.625 3.254 -14.867 1 96.25 86 ASP A O 1
ATOM 656 N N . GLU A 1 87 ? 26.875 5.102 -15.094 1 97.12 87 GLU A N 1
ATOM 657 C CA . GLU A 1 87 ? 28.109 4.344 -14.938 1 97.12 87 GLU A CA 1
ATOM 6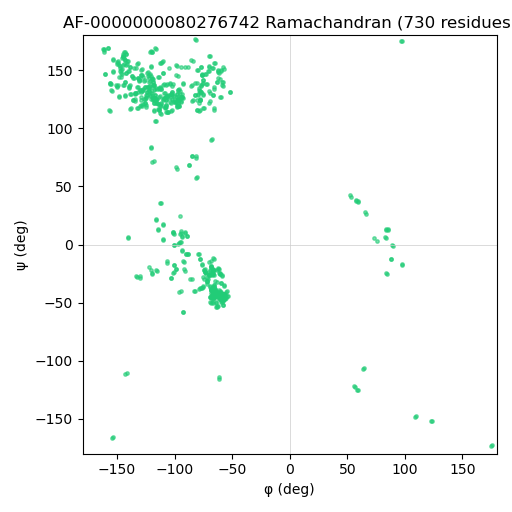58 C C . GLU A 1 87 ? 28.391 4.016 -13.477 1 97.12 87 GLU A C 1
ATOM 660 O O . GLU A 1 87 ? 28.469 4.918 -12.633 1 97.12 87 GLU A O 1
ATOM 665 N N . VAL A 1 88 ? 28.547 2.785 -13.203 1 97.75 88 VAL A N 1
ATOM 666 C CA . VAL A 1 88 ? 28.812 2.314 -11.844 1 97.75 88 VAL A CA 1
ATOM 667 C C . VAL A 1 88 ? 30.141 1.557 -11.812 1 97.75 88 VAL A C 1
ATOM 669 O O . VAL A 1 88 ? 30.359 0.629 -12.602 1 97.75 88 VAL A O 1
ATOM 672 N N . ILE A 1 89 ? 31 1.915 -10.93 1 97.88 89 ILE A N 1
ATOM 673 C CA . ILE A 1 89 ? 32.281 1.26 -10.758 1 97.88 89 ILE A CA 1
ATOM 674 C C . ILE A 1 89 ? 32.281 0.423 -9.484 1 97.88 89 ILE A C 1
ATOM 676 O O . ILE A 1 89 ? 32 0.935 -8.398 1 97.88 89 ILE A O 1
ATOM 680 N N . PHE A 1 90 ? 32.594 -0.866 -9.625 1 98.19 90 PHE A N 1
ATOM 681 C CA . PHE A 1 90 ? 32.781 -1.77 -8.5 1 98.19 90 PHE A CA 1
ATOM 682 C C . PHE A 1 90 ? 34.25 -2.1 -8.312 1 98.19 90 PHE A C 1
ATOM 684 O O . PHE A 1 90 ? 34.938 -2.477 -9.273 1 98.19 90 PHE A O 1
ATOM 691 N N . GLU A 1 91 ? 34.719 -1.902 -7.09 1 98.19 91 GLU A N 1
ATOM 692 C CA . GLU A 1 91 ? 36.062 -2.299 -6.734 1 98.19 91 GLU A CA 1
ATOM 693 C C . GLU A 1 91 ? 36.094 -3.074 -5.418 1 98.19 91 GLU A C 1
ATOM 695 O O . GLU A 1 91 ? 35.75 -2.535 -4.367 1 98.19 91 GLU A O 1
ATOM 700 N N . TYR A 1 92 ? 36.531 -4.336 -5.535 1 98 92 TYR A N 1
ATOM 701 C CA . TYR A 1 92 ? 36.625 -5.176 -4.348 1 98 92 TYR A CA 1
ATOM 702 C C . TYR A 1 92 ? 38.062 -5.555 -4.066 1 98 92 TYR A C 1
ATOM 704 O O . TYR A 1 92 ? 38.781 -6.035 -4.953 1 98 92 TYR A O 1
ATOM 712 N N . ALA A 1 93 ? 38.469 -5.223 -2.848 1 96.12 93 ALA A N 1
ATOM 713 C CA . ALA A 1 93 ? 39.812 -5.621 -2.379 1 96.12 93 ALA A CA 1
ATOM 714 C C . ALA A 1 93 ? 39.844 -5.676 -0.854 1 96.12 93 ALA A C 1
ATOM 716 O O . ALA A 1 93 ? 39.281 -4.824 -0.176 1 96.12 93 ALA A O 1
ATOM 717 N N . ASN A 1 94 ? 40.5 -6.691 -0.289 1 94.06 94 ASN A N 1
ATOM 718 C CA . ASN A 1 94 ? 40.781 -6.789 1.137 1 94.06 94 ASN A CA 1
ATOM 719 C C . ASN A 1 94 ? 39.531 -6.746 1.979 1 94.06 94 ASN A C 1
ATOM 721 O O . ASN A 1 94 ? 39.469 -6.02 2.973 1 94.06 94 ASN A O 1
ATOM 725 N N . GLY A 1 95 ? 38.5 -7.375 1.484 1 94.44 95 GLY A N 1
ATOM 726 C CA . GLY A 1 95 ? 37.281 -7.512 2.26 1 94.44 95 GLY A CA 1
ATOM 727 C C . GLY A 1 95 ? 36.375 -6.289 2.176 1 94.44 95 GLY A C 1
ATOM 728 O O . GLY A 1 95 ? 35.344 -6.211 2.875 1 94.44 95 GLY A O 1
ATOM 729 N N . LYS A 1 96 ? 36.719 -5.328 1.326 1 97.06 96 LYS A N 1
ATOM 730 C CA . LYS A 1 96 ? 35.938 -4.109 1.182 1 97.06 96 LYS A CA 1
ATOM 731 C C . LYS A 1 96 ? 35.469 -3.926 -0.258 1 97.06 96 LYS A C 1
ATOM 733 O O . LYS A 1 96 ? 36.188 -4.207 -1.2 1 97.06 96 LYS A O 1
ATOM 738 N N . LEU A 1 97 ? 34.281 -3.488 -0.39 1 98.5 97 LEU A N 1
ATOM 739 C CA . LEU A 1 97 ? 33.719 -3.201 -1.699 1 98.5 97 LEU A CA 1
ATOM 740 C C . LEU A 1 97 ? 33.469 -1.705 -1.875 1 98.5 97 LEU A C 1
ATOM 742 O O . LEU A 1 97 ? 32.688 -1.105 -1.144 1 98.5 97 LEU A O 1
ATOM 746 N N . LEU A 1 98 ? 34.125 -1.115 -2.76 1 98.69 98 LEU A N 1
ATOM 747 C CA . LEU A 1 98 ? 33.938 0.283 -3.129 1 98.69 98 LEU A CA 1
ATOM 748 C C . LEU A 1 98 ? 33 0.406 -4.324 1 98.69 98 LEU A C 1
ATOM 750 O O . LEU A 1 98 ? 33.188 -0.266 -5.34 1 98.69 98 LEU A O 1
ATOM 754 N N . ILE A 1 99 ? 32 1.177 -4.211 1 98.75 99 ILE A N 1
ATOM 755 C CA . ILE A 1 99 ? 31.078 1.479 -5.301 1 98.75 99 ILE A CA 1
ATOM 756 C C . ILE A 1 99 ? 31.078 2.98 -5.574 1 98.75 99 ILE A C 1
ATOM 758 O O . ILE A 1 99 ? 30.922 3.787 -4.656 1 98.75 99 ILE A O 1
ATOM 762 N N . LYS A 1 100 ? 31.219 3.338 -6.797 1 98.44 100 LYS A N 1
ATOM 763 C CA . LYS A 1 100 ? 31.266 4.746 -7.184 1 98.44 100 LYS A CA 1
ATOM 764 C C . LYS A 1 100 ? 30.312 5.02 -8.352 1 98.44 100 LYS A C 1
ATOM 766 O O . LYS A 1 100 ? 30.219 4.215 -9.281 1 98.44 100 LYS A O 1
ATOM 771 N N . SER A 1 101 ? 29.656 6.102 -8.352 1 98.12 101 SER A N 1
ATOM 772 C CA . SER A 1 101 ? 28.812 6.637 -9.406 1 98.12 101 SER A CA 1
ATOM 773 C C . SER A 1 101 ? 28.672 8.156 -9.297 1 98.12 101 SER A C 1
ATOM 775 O O . SER A 1 101 ? 28.078 8.656 -8.336 1 98.12 101 SER A O 1
ATOM 777 N N . GLY A 1 102 ? 29.172 8.875 -10.258 1 96.25 102 GLY A N 1
ATOM 778 C CA . GLY A 1 102 ? 29.203 10.32 -10.102 1 96.25 102 GLY A CA 1
ATOM 779 C C . GLY A 1 102 ? 29.953 10.773 -8.859 1 96.25 102 GLY A C 1
ATOM 780 O O . GLY A 1 102 ? 31.109 10.391 -8.648 1 96.25 102 GLY A O 1
ATOM 781 N N . LYS A 1 103 ? 29.219 11.531 -8.023 1 95.75 103 LYS A N 1
ATOM 782 C CA . LYS A 1 103 ? 29.859 12.07 -6.832 1 95.75 103 LYS A CA 1
ATOM 783 C C . LYS A 1 103 ? 29.594 11.195 -5.613 1 95.75 103 LYS A C 1
ATOM 785 O O . LYS A 1 103 ? 30.078 11.469 -4.52 1 95.75 103 LYS A O 1
ATOM 790 N N . ALA A 1 104 ? 28.891 10.133 -5.801 1 97.88 104 ALA A N 1
ATOM 791 C CA . ALA A 1 104 ? 28.547 9.234 -4.699 1 97.88 104 ALA A CA 1
ATOM 792 C C . ALA A 1 104 ? 29.578 8.109 -4.57 1 97.88 104 ALA A C 1
ATOM 794 O O . ALA A 1 104 ? 30.047 7.566 -5.578 1 97.88 104 ALA A O 1
ATOM 795 N N . ARG A 1 105 ? 29.906 7.84 -3.367 1 98.5 105 ARG A N 1
ATOM 796 C CA . ARG A 1 105 ? 30.859 6.773 -3.076 1 98.5 105 ARG A CA 1
ATOM 797 C C . ARG A 1 105 ? 30.438 5.969 -1.856 1 98.5 105 ARG A C 1
ATOM 799 O O . ARG A 1 105 ? 30.047 6.539 -0.834 1 98.5 105 ARG A O 1
ATOM 806 N N . TYR A 1 106 ? 30.516 4.691 -1.978 1 98.81 106 TYR A N 1
ATOM 807 C CA . TYR A 1 106 ? 30.234 3.775 -0.875 1 98.81 106 TYR A CA 1
ATOM 808 C C . TYR A 1 106 ? 31.438 2.871 -0.606 1 98.81 106 TYR A C 1
ATOM 810 O O . TYR A 1 106 ? 32.094 2.406 -1.541 1 98.81 106 TYR A O 1
ATOM 818 N N . ASN A 1 107 ? 31.766 2.701 0.579 1 98.62 107 ASN A N 1
ATOM 819 C CA . ASN A 1 107 ? 32.719 1.711 1.048 1 98.62 107 ASN A CA 1
ATOM 820 C C . ASN A 1 107 ? 32.094 0.689 1.975 1 98.62 107 ASN A C 1
ATOM 822 O O . ASN A 1 107 ? 31.828 0.979 3.145 1 98.62 107 ASN A O 1
ATOM 826 N N . LEU A 1 108 ? 31.891 -0.551 1.465 1 98.56 108 LEU A N 1
ATOM 827 C CA . LEU A 1 108 ? 31.016 -1.507 2.15 1 98.56 108 LEU A CA 1
ATOM 828 C C . LEU A 1 108 ? 31.844 -2.65 2.742 1 98.56 108 LEU A C 1
ATOM 830 O O . LEU A 1 108 ? 32.844 -3.066 2.16 1 98.56 108 LEU A O 1
ATOM 834 N N . THR A 1 109 ? 31.344 -3.104 3.822 1 96 109 THR A N 1
ATOM 835 C CA . THR A 1 109 ? 31.859 -4.344 4.391 1 96 109 THR A CA 1
ATOM 836 C C . THR A 1 109 ? 31.25 -5.555 3.686 1 96 109 THR A C 1
ATOM 838 O O . THR A 1 109 ? 30.062 -5.559 3.359 1 96 109 THR A O 1
ATOM 841 N N . THR A 1 110 ? 32.094 -6.57 3.424 1 96.19 110 THR A N 1
ATOM 842 C CA . THR A 1 110 ? 31.609 -7.805 2.801 1 96.19 110 THR A CA 1
ATOM 843 C C . THR A 1 110 ? 31.797 -8.992 3.744 1 96.19 110 THR A C 1
ATOM 845 O O . THR A 1 110 ? 32.406 -8.852 4.809 1 96.19 110 THR A O 1
ATOM 848 N N . VAL A 1 111 ? 31.219 -10.047 3.398 1 92.69 111 VAL A N 1
ATOM 849 C CA . VAL A 1 111 ? 31.312 -11.25 4.219 1 92.69 111 VAL A CA 1
ATOM 850 C C . VAL A 1 111 ? 32.656 -11.906 4.016 1 92.69 111 VAL A C 1
ATOM 852 O O . VAL A 1 111 ? 33.156 -12 2.887 1 92.69 111 VAL A O 1
ATOM 855 N N . SER A 1 112 ? 33.281 -12.352 5.082 1 87.12 112 SER A N 1
ATOM 856 C CA . SER A 1 112 ? 34.625 -12.883 5.039 1 87.12 112 SER A CA 1
ATOM 857 C C . SER A 1 112 ? 34.625 -14.312 4.508 1 87.12 112 SER A C 1
ATOM 859 O O . SER A 1 112 ? 35.531 -14.688 3.74 1 87.12 112 SER A O 1
ATOM 861 N N . ASP A 1 113 ? 33.656 -15.133 4.844 1 89.69 113 ASP A N 1
ATOM 862 C CA . ASP A 1 113 ? 33.656 -16.547 4.473 1 89.69 113 ASP A CA 1
ATOM 863 C C . ASP A 1 113 ? 32.781 -16.781 3.24 1 89.69 113 ASP A C 1
ATOM 865 O O . ASP A 1 113 ? 31.828 -17.562 3.287 1 89.69 113 ASP A O 1
ATOM 869 N N . VAL A 1 114 ? 33.25 -16.234 2.162 1 91.5 114 VAL A N 1
ATOM 870 C CA . VAL A 1 114 ? 32.469 -16.25 0.921 1 91.5 114 VAL A CA 1
ATOM 871 C C . VAL A 1 114 ? 32.344 -17.688 0.417 1 91.5 114 VAL A C 1
ATOM 873 O O . VAL A 1 114 ? 31.344 -18.016 -0.235 1 91.5 114 VAL A O 1
ATOM 876 N N . GLU A 1 115 ? 33.219 -18.531 0.748 1 90.81 115 GLU A N 1
ATOM 877 C CA . GLU A 1 115 ? 33.219 -19.922 0.295 1 90.81 115 GLU A CA 1
ATOM 878 C C . GLU A 1 115 ? 32.062 -20.703 0.903 1 90.81 115 GLU A C 1
ATOM 880 O O . GLU A 1 115 ? 31.719 -21.781 0.408 1 90.81 115 GLU A O 1
ATOM 885 N N . ARG A 1 116 ? 31.516 -20.188 1.942 1 91.69 116 ARG A N 1
ATOM 886 C CA . ARG A 1 116 ? 30.422 -20.859 2.621 1 91.69 116 ARG A CA 1
ATOM 887 C C . ARG A 1 116 ? 29.109 -20.656 1.871 1 91.69 116 ARG A C 1
ATOM 889 O O . ARG A 1 116 ? 28.094 -21.281 2.186 1 91.69 116 ARG A O 1
ATOM 896 N N . PHE A 1 117 ? 29.141 -19.766 0.969 1 94.06 117 PHE A N 1
ATOM 897 C CA . PHE A 1 117 ? 27.906 -19.531 0.224 1 94.06 117 PHE A CA 1
ATOM 898 C C . PHE A 1 117 ? 27.453 -20.812 -0.499 1 94.06 117 PHE A C 1
ATOM 900 O O . PHE A 1 117 ? 28.234 -21.406 -1.24 1 94.06 117 PHE A O 1
ATOM 907 N N . PRO A 1 118 ? 26.266 -21.219 -0.301 1 91.75 118 PRO A N 1
ATOM 908 C CA . PRO A 1 118 ? 25.797 -22.453 -0.933 1 91.75 118 PRO A CA 1
ATOM 909 C C . PRO A 1 118 ? 25.516 -22.281 -2.424 1 91.75 118 PRO A C 1
ATOM 911 O O . PRO A 1 118 ? 24.719 -21.422 -2.812 1 91.75 118 PRO A O 1
ATOM 914 N N . ILE A 1 119 ? 26.203 -22.953 -3.191 1 89.38 119 ILE A N 1
ATOM 915 C CA . ILE A 1 119 ? 25.969 -22.938 -4.633 1 89.38 119 ILE A CA 1
ATOM 916 C C . ILE A 1 119 ? 25.391 -24.266 -5.082 1 89.38 119 ILE A C 1
ATOM 918 O O . ILE A 1 119 ? 25.906 -25.328 -4.723 1 89.38 119 ILE A O 1
ATOM 922 N N . ILE A 1 120 ? 24.266 -24.125 -5.723 1 82.56 120 ILE A N 1
ATOM 923 C CA . ILE A 1 120 ? 23.656 -25.328 -6.301 1 82.56 120 ILE A CA 1
ATOM 924 C C . ILE A 1 120 ? 23.984 -25.406 -7.789 1 82.56 120 ILE A C 1
ATOM 926 O O . ILE A 1 120 ? 23.844 -24.406 -8.516 1 82.56 120 ILE A O 1
ATOM 930 N N . GLU A 1 121 ? 24.5 -26.484 -8.172 1 76.81 121 GLU A N 1
ATOM 931 C CA . GLU A 1 121 ? 24.812 -26.703 -9.578 1 76.81 121 GLU A CA 1
ATOM 932 C C . GLU A 1 121 ? 23.75 -27.578 -10.258 1 76.81 121 GLU A C 1
ATOM 934 O O . GLU A 1 121 ? 23.156 -28.453 -9.625 1 76.81 121 GLU A O 1
ATOM 939 N N . THR A 1 122 ? 23.469 -27.109 -11.43 1 74.06 122 THR A N 1
ATOM 940 C CA . THR A 1 122 ? 22.516 -27.891 -12.211 1 74.06 122 THR A CA 1
ATOM 941 C C . THR A 1 122 ? 23.234 -29 -12.969 1 74.06 122 THR A C 1
ATOM 943 O O . THR A 1 122 ? 24.391 -28.828 -13.391 1 74.06 122 THR A O 1
ATOM 946 N N . ASP A 1 123 ? 22.578 -30.203 -12.906 1 73.75 123 ASP A N 1
ATOM 947 C CA . ASP A 1 123 ? 23.078 -31.297 -13.719 1 73.75 123 ASP A CA 1
ATOM 948 C C . ASP A 1 123 ? 22.656 -31.141 -15.18 1 73.75 123 ASP A C 1
ATOM 950 O O . ASP A 1 123 ? 21.469 -31 -15.477 1 73.75 123 ASP A O 1
ATOM 954 N N . GLU A 1 124 ? 23.531 -31.141 -16.109 1 76.75 124 GLU A N 1
ATOM 955 C CA . GLU A 1 124 ? 23.266 -31 -17.547 1 76.75 124 GLU A CA 1
ATOM 956 C C . GLU A 1 124 ? 22.578 -32.25 -18.094 1 76.75 124 GLU A C 1
ATOM 958 O O . GLU A 1 124 ? 21.938 -32.188 -19.141 1 76.75 124 GLU A O 1
ATOM 963 N N . GLY A 1 125 ? 22.562 -33.375 -17.391 1 84.06 125 GLY A N 1
ATOM 964 C CA . GLY A 1 125 ? 22.062 -34.625 -17.906 1 84.06 125 GLY A CA 1
ATOM 965 C C . GLY A 1 125 ? 20.578 -34.844 -17.625 1 84.06 125 GLY A C 1
ATOM 966 O O . GLY A 1 125 ? 20.016 -35.875 -17.984 1 84.06 125 GLY A O 1
ATOM 967 N N . GLY A 1 126 ? 19.859 -33.969 -17.203 1 91.12 126 GLY A N 1
ATOM 968 C CA . GLY A 1 126 ? 18.453 -34.156 -16.891 1 91.12 126 GLY A CA 1
ATOM 969 C C . GLY A 1 126 ? 17.547 -34.062 -18.094 1 91.12 126 GLY A C 1
ATOM 970 O O . GLY A 1 126 ? 18.016 -33.906 -19.219 1 91.12 126 GLY A O 1
ATOM 971 N N . ILE A 1 127 ? 16.266 -34.281 -17.922 1 94.62 127 ILE A N 1
ATOM 972 C CA . ILE A 1 127 ? 15.242 -34.125 -18.953 1 94.62 127 ILE A CA 1
ATOM 973 C C . ILE A 1 127 ? 15.117 -32.625 -19.344 1 94.62 127 ILE A C 1
ATOM 975 O O . ILE A 1 127 ? 14.969 -31.781 -18.469 1 94.62 127 ILE A O 1
ATOM 979 N N . LYS A 1 128 ? 15.195 -32.406 -20.625 1 95 128 LYS A N 1
ATOM 980 C CA . LYS A 1 128 ? 15.172 -31.016 -21.109 1 95 128 LYS A CA 1
ATOM 981 C C . LYS A 1 128 ? 13.961 -30.781 -22 1 95 128 LYS A C 1
ATOM 983 O O . LYS A 1 128 ? 13.602 -31.625 -22.812 1 95 128 LYS A O 1
ATOM 988 N N . PHE A 1 129 ? 13.344 -29.703 -21.828 1 95.56 129 PHE A N 1
ATOM 989 C CA . PHE A 1 129 ? 12.273 -29.25 -22.703 1 95.56 129 PHE A CA 1
ATOM 990 C C . PHE A 1 129 ? 12.086 -27.734 -22.594 1 95.56 129 PHE A C 1
ATOM 992 O O . PHE A 1 129 ? 12.742 -27.078 -21.781 1 95.56 129 PHE A O 1
ATOM 999 N N . SER A 1 130 ? 11.312 -27.141 -23.469 1 96.81 130 SER A N 1
ATOM 1000 C CA . SER A 1 130 ? 11.07 -25.703 -23.5 1 96.81 130 SER A CA 1
ATOM 1001 C C . SER A 1 130 ? 9.586 -25.391 -23.625 1 96.81 130 SER A C 1
ATOM 1003 O O . SER A 1 130 ? 8.812 -26.234 -24.094 1 96.81 130 SER A O 1
ATOM 1005 N N . ILE A 1 131 ? 9.273 -24.297 -23.188 1 97.44 131 ILE A N 1
ATOM 1006 C CA . ILE A 1 131 ? 7.895 -23.828 -23.281 1 97.44 131 ILE A CA 1
ATOM 1007 C C . ILE A 1 131 ? 7.867 -22.328 -23.484 1 97.44 131 ILE A C 1
ATOM 1009 O O . ILE A 1 131 ? 8.766 -21.609 -23.016 1 97.44 131 ILE A O 1
ATOM 1013 N N . ASP A 1 132 ? 6.898 -21.891 -24.203 1 98 132 ASP A N 1
ATOM 1014 C CA . ASP A 1 132 ? 6.734 -20.438 -24.359 1 98 132 ASP A CA 1
ATOM 1015 C C . ASP A 1 132 ? 6.559 -19.75 -23.016 1 98 132 ASP A C 1
ATOM 1017 O O . ASP A 1 132 ? 5.785 -20.219 -22.172 1 98 132 ASP A O 1
ATOM 1021 N N . THR A 1 133 ? 7.242 -18.609 -22.844 1 98.44 133 THR A N 1
ATOM 1022 C CA . THR A 1 133 ? 7.215 -17.875 -21.578 1 98.44 133 THR A CA 1
ATOM 1023 C C . THR A 1 133 ? 5.789 -17.438 -21.234 1 98.44 133 THR A C 1
ATOM 1025 O O . THR A 1 133 ? 5.336 -17.625 -20.109 1 98.44 133 THR A O 1
ATOM 1028 N N . SER A 1 134 ? 5.074 -16.906 -22.219 1 97.94 134 SER A N 1
ATOM 1029 C CA . SER A 1 134 ? 3.73 -16.391 -21.984 1 97.94 134 SER A CA 1
ATOM 1030 C C . SER A 1 134 ? 2.768 -17.516 -21.594 1 97.94 134 SER A C 1
ATOM 1032 O O . SER A 1 134 ? 1.886 -17.312 -20.75 1 97.94 134 SER A O 1
ATOM 1034 N N . ILE A 1 135 ? 2.959 -18.703 -22.156 1 97.5 135 ILE A N 1
ATOM 1035 C CA . ILE A 1 135 ? 2.096 -19.844 -21.875 1 97.5 135 ILE A CA 1
ATOM 1036 C C . ILE A 1 135 ? 2.314 -20.328 -20.438 1 97.5 135 ILE A C 1
ATOM 1038 O O . ILE A 1 135 ? 1.354 -20.531 -19.703 1 97.5 135 ILE A O 1
ATOM 1042 N N . LEU A 1 136 ? 3.578 -20.422 -20.094 1 98.44 136 LEU A N 1
ATOM 1043 C CA . LEU A 1 136 ? 3.883 -20.875 -18.75 1 98.44 136 LEU A CA 1
ATOM 1044 C C . LEU A 1 136 ? 3.391 -19.859 -17.703 1 98.44 136 LEU A C 1
ATOM 1046 O O . LEU A 1 136 ? 2.852 -20.25 -16.672 1 98.44 136 LEU A O 1
ATOM 1050 N N . GLU A 1 137 ? 3.621 -18.609 -17.969 1 98.06 137 GLU A N 1
ATOM 1051 C CA . GLU A 1 137 ? 3.139 -17.562 -17.078 1 98.06 137 GLU A CA 1
ATOM 1052 C C . GLU A 1 137 ? 1.63 -17.656 -16.875 1 98.06 137 GLU A C 1
ATOM 1054 O O . GLU A 1 137 ? 1.147 -17.594 -15.742 1 98.06 137 GLU A O 1
ATOM 1059 N N . GLU A 1 138 ? 0.936 -17.844 -17.953 1 97.06 138 GLU A N 1
ATOM 1060 C CA . GLU A 1 138 ? -0.519 -17.953 -17.906 1 97.06 138 GLU A CA 1
ATOM 1061 C C . GLU A 1 138 ? -0.951 -19.188 -17.109 1 97.06 138 GLU A C 1
ATOM 1063 O O . GLU A 1 138 ? -1.876 -19.125 -16.297 1 97.06 138 GLU A O 1
ATOM 1068 N N . MET A 1 139 ? -0.293 -20.281 -17.359 1 98.12 139 MET A N 1
ATOM 1069 C CA . MET A 1 139 ? -0.635 -21.531 -16.688 1 98.12 139 MET A CA 1
ATOM 1070 C C . MET A 1 139 ? -0.468 -21.391 -15.172 1 98.12 139 MET A C 1
ATOM 1072 O O . MET A 1 139 ? -1.351 -21.781 -14.406 1 98.12 139 MET A O 1
ATOM 1076 N N . LEU A 1 140 ? 0.616 -20.812 -14.789 1 98.69 140 LEU A N 1
ATOM 1077 C CA . LEU A 1 140 ? 0.874 -20.641 -13.359 1 98.69 140 LEU A CA 1
ATOM 1078 C C . LEU A 1 140 ? -0.13 -19.672 -12.742 1 98.69 140 LEU A C 1
ATOM 1080 O O . LEU A 1 140 ? -0.615 -19.906 -11.633 1 98.69 140 LEU A O 1
ATOM 1084 N N . ASP A 1 141 ? -0.45 -18.625 -13.414 1 97.44 141 ASP A N 1
ATOM 1085 C CA . ASP A 1 141 ? -1.433 -17.656 -12.93 1 97.44 141 ASP A CA 1
ATOM 1086 C C . ASP A 1 141 ? -2.791 -18.312 -12.711 1 97.44 141 ASP A C 1
ATOM 1088 O O . ASP A 1 141 ? -3.51 -17.969 -11.773 1 97.44 141 ASP A O 1
ATOM 1092 N N . ARG A 1 142 ? -3.082 -19.25 -13.492 1 97.56 142 ARG A N 1
ATOM 1093 C CA . ARG A 1 142 ? -4.383 -19.922 -13.477 1 97.56 142 ARG A CA 1
ATOM 1094 C C . ARG A 1 142 ? -4.488 -20.891 -12.305 1 97.56 142 ARG A C 1
ATOM 1096 O O . ARG A 1 142 ? -5.594 -21.25 -11.898 1 97.56 142 ARG A O 1
ATOM 1103 N N . VAL A 1 143 ? -3.336 -21.25 -11.695 1 98.5 143 VAL A N 1
ATOM 1104 C CA . VAL A 1 143 ? -3.51 -22.375 -10.781 1 98.5 143 VAL A CA 1
ATOM 1105 C C . VAL A 1 143 ? -2.887 -22.047 -9.43 1 98.5 143 VAL A C 1
ATOM 1107 O O . VAL A 1 143 ? -3.311 -22.578 -8.398 1 98.5 143 VAL A O 1
ATOM 1110 N N . SER A 1 144 ? -1.892 -21.203 -9.375 1 98.56 144 SER A N 1
ATOM 1111 C CA . SER A 1 144 ? -1.054 -21.078 -8.18 1 98.56 144 SER A CA 1
ATOM 1112 C C . SER A 1 144 ? -1.858 -20.562 -6.996 1 98.56 144 SER A C 1
ATOM 1114 O O . SER A 1 144 ? -1.584 -20.922 -5.848 1 98.56 144 SER A O 1
ATOM 1116 N N . PHE A 1 145 ? -2.855 -19.75 -7.223 1 97.69 145 PHE A N 1
ATOM 1117 C CA . PHE A 1 145 ? -3.648 -19.125 -6.168 1 97.69 145 PHE A CA 1
ATOM 1118 C C . PHE A 1 145 ? -4.449 -20.172 -5.406 1 97.69 145 PHE A C 1
ATOM 1120 O O . PHE A 1 145 ? -4.977 -19.891 -4.324 1 97.69 145 PHE A O 1
ATOM 1127 N N . CYS A 1 146 ? -4.543 -21.391 -5.883 1 98.25 146 CYS A N 1
ATOM 1128 C CA . CYS A 1 146 ? -5.324 -22.453 -5.25 1 98.25 146 CYS A CA 1
ATOM 1129 C C . CYS A 1 146 ? -4.457 -23.266 -4.297 1 98.25 146 CYS A C 1
ATOM 1131 O O . CYS A 1 146 ? -4.977 -24.062 -3.514 1 98.25 146 CYS A O 1
ATOM 1133 N N . ALA A 1 147 ? -3.139 -23.109 -4.41 1 98.44 147 ALA A N 1
ATOM 1134 C CA . ALA A 1 147 ? -2.256 -23.859 -3.518 1 98.44 147 ALA A CA 1
ATOM 1135 C C . ALA A 1 147 ? -2.482 -23.469 -2.062 1 98.44 147 ALA A C 1
ATOM 1137 O O . ALA A 1 147 ? -2.807 -22.312 -1.771 1 98.44 147 ALA A O 1
ATOM 1138 N N . SER A 1 148 ? -2.301 -24.391 -1.188 1 97.94 148 SER A N 1
ATOM 1139 C CA . SER A 1 148 ? -2.398 -24.094 0.235 1 97.94 148 SER A CA 1
ATOM 1140 C C . SER A 1 148 ? -1.326 -23.094 0.661 1 97.94 148 SER A C 1
ATOM 1142 O O . SER A 1 148 ? -0.173 -23.188 0.237 1 97.94 148 SER A O 1
ATOM 1144 N N . SER A 1 149 ? -1.708 -22.203 1.485 1 95.69 149 SER A N 1
ATOM 1145 C CA . SER A 1 149 ? -0.739 -21.266 2.045 1 95.69 149 SER A CA 1
ATOM 1146 C C . SER A 1 149 ? -0.102 -21.812 3.314 1 95.69 149 SER A C 1
ATOM 1148 O O . SER A 1 149 ? 0.846 -21.234 3.846 1 95.69 149 SER A O 1
ATOM 1150 N N . GLU A 1 150 ? -0.643 -22.906 3.76 1 94.5 150 GLU A N 1
ATOM 1151 C CA . GLU A 1 150 ? -0.11 -23.547 4.961 1 94.5 150 GLU A CA 1
ATOM 1152 C C . GLU A 1 150 ? 1.134 -24.375 4.645 1 94.5 150 GLU A C 1
ATOM 1154 O O . GLU A 1 150 ? 1.037 -25.453 4.047 1 94.5 150 GLU A O 1
ATOM 1159 N N . SER A 1 151 ? 2.17 -24 5.168 1 90.31 151 SER A N 1
ATOM 1160 C CA . SER A 1 151 ? 3.443 -24.625 4.824 1 90.31 151 SER A CA 1
ATOM 1161 C C . SER A 1 151 ? 3.516 -26.062 5.34 1 90.31 151 SER A C 1
ATOM 1163 O O . SER A 1 151 ? 4.254 -26.875 4.801 1 90.31 151 SER A O 1
ATOM 1165 N N . ALA A 1 152 ? 2.752 -26.359 6.305 1 90.19 152 ALA A N 1
ATOM 1166 C CA . ALA A 1 152 ? 2.744 -27.688 6.883 1 90.19 152 ALA A CA 1
ATOM 1167 C C . ALA A 1 152 ? 2.146 -28.703 5.906 1 90.19 152 ALA A C 1
ATOM 1169 O O . ALA A 1 152 ? 2.447 -29.906 5.98 1 90.19 152 ALA A O 1
ATOM 1170 N N . MET A 1 153 ? 1.312 -28.25 5.043 1 92.25 153 MET A N 1
ATOM 1171 C CA . MET A 1 153 ? 0.747 -29.125 4.012 1 92.25 153 MET A CA 1
ATOM 1172 C C . MET A 1 153 ? 1.678 -29.219 2.809 1 92.25 153 MET A C 1
ATOM 1174 O O . MET A 1 153 ? 1.328 -28.781 1.712 1 92.25 153 MET A O 1
ATOM 1178 N N . ARG A 1 154 ? 2.678 -29.922 2.912 1 92.06 154 ARG A N 1
ATOM 1179 C CA . ARG A 1 154 ? 3.811 -29.891 1.992 1 92.06 154 ARG A CA 1
ATOM 1180 C C . ARG A 1 154 ? 3.383 -30.281 0.583 1 92.06 154 ARG A C 1
ATOM 1182 O O . ARG A 1 154 ? 3.805 -29.672 -0.396 1 92.06 154 ARG A O 1
ATOM 1189 N N . ALA A 1 155 ? 2.545 -31.281 0.504 1 96.25 155 ALA A N 1
ATOM 1190 C CA . ALA A 1 155 ? 2.125 -31.781 -0.804 1 96.25 155 ALA A CA 1
ATOM 1191 C C . ALA A 1 155 ? 1.222 -30.766 -1.509 1 96.25 155 ALA A C 1
ATOM 1193 O O . ALA A 1 155 ? 1.191 -30.703 -2.74 1 96.25 155 ALA A O 1
ATOM 1194 N N . LEU A 1 156 ? 0.523 -29.906 -0.657 1 97.88 156 LEU A N 1
ATOM 1195 C CA . LEU A 1 156 ? -0.479 -29.016 -1.229 1 97.88 156 LEU A CA 1
ATOM 1196 C C . LEU A 1 156 ? 0.029 -27.578 -1.262 1 97.88 156 LEU A C 1
ATOM 1198 O O . LEU A 1 156 ? -0.548 -26.719 -1.942 1 97.88 156 LEU A O 1
ATOM 1202 N N . ASN A 1 157 ? 1.1 -27.344 -0.522 1 98 157 ASN A N 1
ATOM 1203 C CA . ASN A 1 157 ? 1.704 -26.016 -0.519 1 98 157 ASN A CA 1
ATOM 1204 C C . ASN A 1 157 ? 2.607 -25.812 -1.731 1 98 157 ASN A C 1
ATOM 1206 O O . ASN A 1 157 ? 3.785 -25.484 -1.585 1 98 157 ASN A O 1
ATOM 1210 N N . GLY A 1 158 ? 2.023 -25.969 -2.904 1 98.38 158 GLY A N 1
ATOM 1211 C CA . GLY A 1 158 ? 2.771 -25.828 -4.145 1 98.38 158 GLY A CA 1
ATOM 1212 C C . GLY A 1 158 ? 1.947 -26.156 -5.375 1 98.38 158 GLY A C 1
ATOM 1213 O O . GLY A 1 158 ? 0.726 -26.297 -5.293 1 98.38 158 GLY A O 1
ATOM 1214 N N . VAL A 1 159 ? 2.643 -26.172 -6.449 1 98.81 159 VAL A N 1
ATOM 1215 C CA . VAL A 1 159 ? 2.031 -26.516 -7.73 1 98.81 159 VAL A CA 1
ATOM 1216 C C . VAL A 1 159 ? 2.598 -27.828 -8.242 1 98.81 159 VAL A C 1
ATOM 1218 O O . VAL A 1 159 ? 3.816 -28.031 -8.273 1 98.81 159 VAL A O 1
ATOM 1221 N N . TYR A 1 160 ? 1.737 -28.734 -8.562 1 98.81 160 TYR A N 1
ATOM 1222 C CA . TYR A 1 160 ? 2.082 -30.047 -9.117 1 98.81 160 TYR A CA 1
ATOM 1223 C C . TYR A 1 160 ? 2.271 -29.953 -10.633 1 98.81 160 TYR A C 1
ATOM 1225 O O . TYR A 1 160 ? 1.403 -29.453 -11.344 1 98.81 160 TYR A O 1
ATOM 1233 N N . TRP A 1 161 ? 3.43 -30.375 -11.055 1 98.62 161 TRP A N 1
ATOM 1234 C CA . TRP A 1 161 ? 3.771 -30.469 -12.469 1 98.62 161 TRP A CA 1
ATOM 1235 C C . TRP A 1 161 ? 3.717 -31.922 -12.938 1 98.62 161 TRP A C 1
ATOM 1237 O O . TRP A 1 161 ? 4.43 -32.781 -12.414 1 98.62 161 TRP A O 1
ATOM 1247 N N . GLU A 1 162 ? 2.914 -32.125 -13.922 1 98.06 162 GLU A N 1
ATOM 1248 C CA . GLU A 1 162 ? 2.793 -33.469 -14.484 1 98.06 162 GLU A CA 1
ATOM 1249 C C . GLU A 1 162 ? 2.979 -33.469 -16 1 98.06 162 GLU A C 1
ATOM 1251 O O . GLU A 1 162 ? 2.271 -32.719 -16.703 1 98.06 162 GLU A O 1
ATOM 1256 N N . VAL A 1 163 ? 3.939 -34.156 -16.484 1 97.38 163 VAL A N 1
ATOM 1257 C CA . VAL A 1 163 ? 4.129 -34.375 -17.906 1 97.38 163 VAL A CA 1
ATOM 1258 C C . VAL A 1 163 ? 3.742 -35.812 -18.266 1 97.38 163 VAL A C 1
ATOM 1260 O O . VAL A 1 163 ? 4.379 -36.781 -17.812 1 97.38 163 VAL A O 1
ATOM 1263 N N . HIS A 1 164 ? 2.754 -35.875 -19 1 95.25 164 HIS A N 1
ATOM 1264 C CA . HIS A 1 164 ? 2.211 -37.188 -19.375 1 95.25 164 HIS A CA 1
ATOM 1265 C C . HIS A 1 164 ? 1.45 -37.094 -20.688 1 95.25 164 HIS A C 1
ATOM 1267 O O . HIS A 1 164 ? 0.638 -36.188 -20.891 1 95.25 164 HIS A O 1
ATOM 1273 N N . GLY A 1 165 ? 1.668 -37.969 -21.609 1 93.12 165 GLY A N 1
ATOM 1274 C CA . GLY A 1 165 ? 0.916 -38.062 -22.844 1 93.12 165 GLY A CA 1
ATOM 1275 C C . GLY A 1 165 ? 1.103 -36.875 -23.75 1 93.12 165 GLY A C 1
ATOM 1276 O O . GLY A 1 165 ? 0.168 -36.438 -24.438 1 93.12 165 GLY A O 1
ATOM 1277 N N . GLY A 1 166 ? 2.205 -36.25 -23.625 1 93.62 166 GLY A N 1
ATOM 1278 C CA . GLY A 1 166 ? 2.498 -35.094 -24.469 1 93.62 166 GLY A CA 1
ATOM 1279 C C . GLY A 1 166 ? 1.91 -33.812 -23.953 1 93.62 166 GLY A C 1
ATOM 1280 O O . GLY A 1 166 ? 1.797 -32.812 -24.688 1 93.62 166 GLY A O 1
ATOM 1281 N N . PHE A 1 167 ? 1.472 -33.875 -22.703 1 95.94 167 PHE A N 1
ATOM 1282 C CA . PHE A 1 167 ? 0.896 -32.688 -22.094 1 95.94 167 PHE A CA 1
ATOM 1283 C C . PHE A 1 167 ? 1.637 -32.312 -20.828 1 95.94 167 PHE A C 1
ATOM 1285 O O . PHE A 1 167 ? 2.104 -33.188 -20.094 1 95.94 167 PHE A O 1
ATOM 1292 N N . LEU A 1 168 ? 1.749 -31.047 -20.641 1 97.88 168 LEU A N 1
ATOM 1293 C CA . LEU A 1 168 ? 2.096 -30.516 -19.328 1 97.88 168 LEU A CA 1
ATOM 1294 C C . LEU A 1 168 ? 0.847 -30.062 -18.578 1 97.88 168 LEU A C 1
ATOM 1296 O O . LEU A 1 168 ? 0.037 -29.297 -19.109 1 97.88 168 LEU A O 1
ATOM 1300 N N . ARG A 1 169 ? 0.677 -30.578 -17.391 1 97.94 169 ARG A N 1
ATOM 1301 C CA . ARG A 1 169 ? -0.423 -30.172 -16.531 1 97.94 169 ARG A CA 1
ATOM 1302 C C . ARG A 1 169 ? 0.1 -29.562 -15.234 1 97.94 169 ARG A C 1
ATOM 1304 O O . ARG A 1 169 ? 0.971 -30.125 -14.57 1 97.94 169 ARG A O 1
ATOM 1311 N N . LEU A 1 170 ? -0.354 -28.391 -14.969 1 98.75 170 LEU A N 1
ATOM 1312 C CA . LEU A 1 170 ? -0.14 -27.766 -13.664 1 98.75 170 LEU A CA 1
ATOM 1313 C C . LEU A 1 170 ? -1.396 -27.844 -12.805 1 98.75 170 LEU A C 1
ATOM 1315 O O . LEU A 1 170 ? -2.496 -27.547 -13.273 1 98.75 170 LEU A O 1
ATOM 1319 N N . VAL A 1 171 ? -1.235 -28.328 -11.578 1 98.75 171 VAL A N 1
ATOM 1320 C CA . VAL A 1 171 ? -2.367 -28.516 -10.672 1 98.75 171 VAL A CA 1
ATOM 1321 C C . VAL A 1 171 ? -2.037 -27.922 -9.305 1 98.75 171 VAL A C 1
ATOM 1323 O O . VAL A 1 171 ? -0.934 -28.125 -8.789 1 98.75 171 VAL A O 1
ATOM 1326 N N . ALA A 1 172 ? -2.91 -27.219 -8.711 1 98.69 172 ALA A N 1
ATOM 1327 C CA . ALA A 1 172 ? -2.797 -26.734 -7.336 1 98.69 172 ALA A CA 1
ATOM 1328 C C . ALA A 1 172 ? -4.117 -26.891 -6.586 1 98.69 172 ALA A C 1
ATOM 1330 O O . ALA A 1 172 ? -5.191 -26.812 -7.184 1 98.69 172 ALA A O 1
ATOM 1331 N N . SER A 1 173 ? -4.023 -27.172 -5.34 1 98.38 173 SER A N 1
ATOM 1332 C CA . SER A 1 173 ? -5.195 -27.375 -4.492 1 98.38 173 SER A CA 1
ATOM 1333 C C . SER A 1 173 ? -4.879 -27.047 -3.033 1 98.38 173 SER A C 1
ATOM 1335 O O . SER A 1 173 ? -3.729 -27.141 -2.604 1 98.38 173 SER A O 1
ATOM 1337 N N . ASP A 1 174 ? -5.875 -26.594 -2.328 1 97.56 174 ASP A N 1
ATOM 1338 C CA . ASP A 1 174 ? -5.711 -26.406 -0.889 1 97.56 174 ASP A CA 1
ATOM 1339 C C . ASP A 1 174 ? -6.617 -27.359 -0.111 1 97.56 174 ASP A C 1
ATOM 1341 O O . ASP A 1 174 ? -6.828 -27.188 1.091 1 97.56 174 ASP A O 1
ATOM 1345 N N . GLY A 1 175 ? -7.176 -28.328 -0.778 1 96.31 175 GLY A N 1
ATOM 1346 C CA . GLY A 1 175 ? -8.047 -29.297 -0.132 1 96.31 175 GLY A CA 1
ATOM 1347 C C . GLY A 1 175 ? -9.516 -28.969 -0.281 1 96.31 175 GLY A C 1
ATOM 1348 O O . GLY A 1 175 ? -10.367 -29.844 -0.132 1 96.31 175 GLY A O 1
ATOM 1349 N N . TYR A 1 176 ? -9.844 -27.734 -0.622 1 96.5 176 TYR A N 1
ATOM 1350 C CA . TYR A 1 176 ? -11.234 -27.312 -0.771 1 96.5 176 TYR A CA 1
ATOM 1351 C C . TYR A 1 176 ? -11.531 -26.922 -2.215 1 96.5 176 TYR A C 1
ATOM 1353 O O . TYR A 1 176 ? -12.695 -26.859 -2.619 1 96.5 176 TYR A O 1
ATOM 1361 N N . ARG A 1 177 ? -10.555 -26.609 -2.865 1 98 177 ARG A N 1
ATOM 1362 C CA . ARG A 1 177 ? -10.625 -26.219 -4.266 1 98 177 ARG A CA 1
ATOM 1363 C C . ARG A 1 177 ? -9.398 -26.703 -5.035 1 98 177 ARG A C 1
ATOM 1365 O O . ARG A 1 177 ? -8.406 -27.109 -4.438 1 98 177 ARG A O 1
ATOM 1372 N N . LEU A 1 178 ? -9.547 -26.688 -6.348 1 98.38 178 LEU A N 1
ATOM 1373 C CA . LEU A 1 178 ? -8.5 -27.172 -7.23 1 98.38 178 LEU A CA 1
ATOM 1374 C C . LEU A 1 178 ? -8.531 -26.438 -8.57 1 98.38 178 LEU A C 1
ATOM 1376 O O . LEU A 1 178 ? -9.602 -26.203 -9.125 1 98.38 178 LEU A O 1
ATOM 1380 N N . ALA A 1 179 ? -7.391 -26.062 -9.047 1 98.56 179 ALA A N 1
ATOM 1381 C CA . ALA A 1 179 ? -7.25 -25.531 -10.398 1 98.56 179 ALA A CA 1
ATOM 1382 C C . ALA A 1 179 ? -6.301 -26.375 -11.234 1 98.56 179 ALA A C 1
ATOM 1384 O O . ALA A 1 179 ? -5.32 -26.922 -10.719 1 98.56 179 ALA A O 1
ATOM 1385 N N . LEU A 1 180 ? -6.578 -26.5 -12.492 1 98.25 180 LEU A N 1
ATOM 1386 C CA . LEU A 1 180 ? -5.801 -27.297 -13.43 1 98.25 180 LEU A CA 1
ATOM 1387 C C . LEU A 1 180 ? -5.648 -26.578 -14.758 1 98.25 180 LEU A C 1
ATOM 1389 O O . LEU A 1 180 ? -6.617 -26.016 -15.289 1 98.25 180 LEU A O 1
ATOM 1393 N N . ALA A 1 181 ? -4.457 -26.469 -15.266 1 98 181 ALA A N 1
ATOM 1394 C CA . ALA A 1 181 ? -4.145 -25.953 -16.594 1 98 181 ALA A CA 1
ATOM 1395 C C . ALA A 1 181 ? -3.303 -26.938 -17.391 1 98 181 ALA A C 1
ATOM 1397 O O . ALA A 1 181 ? -2.336 -27.5 -16.875 1 98 181 ALA A O 1
ATOM 1398 N N . GLU A 1 182 ? -3.65 -27.109 -18.562 1 97.19 182 GLU A N 1
ATOM 1399 C CA . GLU A 1 182 ? -2.963 -28.078 -19.406 1 97.19 182 GLU A CA 1
ATOM 1400 C C . GLU A 1 182 ? -2.5 -27.453 -20.719 1 97.19 182 GLU A C 1
ATOM 1402 O O . GLU A 1 182 ? -3.193 -26.609 -21.297 1 97.19 182 GLU A O 1
ATOM 1407 N N . GLN A 1 183 ? -1.375 -27.875 -21.188 1 96.62 183 GLN A N 1
ATOM 1408 C CA . GLN A 1 183 ? -0.782 -27.422 -22.453 1 96.62 183 GLN A CA 1
ATOM 1409 C C . GLN A 1 183 ? -0.062 -28.562 -23.156 1 96.62 183 GLN A C 1
ATOM 1411 O O . GLN A 1 183 ? 0.665 -29.328 -22.516 1 96.62 183 GLN A O 1
ATOM 1416 N N . LYS A 1 184 ? -0.277 -28.609 -24.484 1 95.88 184 LYS A N 1
ATOM 1417 C CA . LYS A 1 184 ? 0.478 -29.594 -25.25 1 95.88 184 LYS A CA 1
ATOM 1418 C C . LYS A 1 184 ? 1.97 -29.266 -25.234 1 95.88 184 LYS A C 1
ATOM 1420 O O . LYS A 1 184 ? 2.363 -28.109 -25.359 1 95.88 184 LYS A O 1
ATOM 1425 N N . LEU A 1 185 ? 2.729 -30.234 -25.031 1 93.06 185 LEU A N 1
ATOM 1426 C CA . LEU A 1 185 ? 4.184 -30.125 -24.969 1 93.06 185 LEU A CA 1
ATOM 1427 C C . LEU A 1 185 ? 4.836 -31.203 -25.828 1 93.06 185 LEU A C 1
ATOM 1429 O O . LEU A 1 185 ? 4.449 -32.375 -25.781 1 93.06 185 LEU A O 1
ATOM 1433 N N . ASP A 1 186 ? 5.766 -30.828 -26.641 1 87.81 186 ASP A N 1
ATOM 1434 C CA . ASP A 1 186 ? 6.469 -31.781 -27.5 1 87.81 186 ASP A CA 1
ATOM 1435 C C . ASP A 1 186 ? 7.578 -32.5 -26.734 1 87.81 186 ASP A C 1
ATOM 1437 O O . ASP A 1 186 ? 8.758 -32.156 -26.875 1 87.81 186 ASP A O 1
ATOM 1441 N N . ILE A 1 187 ? 7.176 -33.406 -25.938 1 90.56 187 ILE A N 1
ATOM 1442 C CA . ILE A 1 187 ? 8.125 -34.188 -25.156 1 90.56 187 ILE A CA 1
ATOM 1443 C C . ILE A 1 187 ? 7.578 -35.594 -24.938 1 90.56 187 ILE A C 1
ATOM 1445 O O . ILE A 1 187 ? 6.379 -35.75 -24.719 1 90.56 187 ILE A O 1
ATOM 1449 N N . ASP A 1 188 ? 8.383 -36.594 -24.922 1 89.81 188 ASP A N 1
ATOM 1450 C CA . ASP A 1 188 ? 7.961 -38 -24.812 1 89.81 188 ASP A CA 1
ATOM 1451 C C . ASP A 1 188 ? 8.133 -38.5 -23.391 1 89.81 188 ASP A C 1
ATOM 1453 O O . ASP A 1 188 ? 7.48 -39.469 -22.984 1 89.81 188 ASP A O 1
ATOM 1457 N N . ASN A 1 189 ? 8.883 -37.875 -22.578 1 92.94 189 ASN A N 1
ATOM 1458 C CA . ASN A 1 189 ? 9.133 -38.312 -21.219 1 92.94 189 ASN A CA 1
ATOM 1459 C C . ASN A 1 189 ? 7.902 -38.125 -20.328 1 92.94 189 ASN A C 1
ATOM 1461 O O . ASN A 1 189 ? 7.039 -37.281 -20.625 1 92.94 189 ASN A O 1
ATOM 1465 N N . GLU A 1 190 ? 7.809 -39 -19.375 1 96.12 190 GLU A N 1
ATOM 1466 C CA . GLU A 1 190 ? 6.789 -38.844 -18.344 1 96.12 190 GLU A CA 1
ATOM 1467 C C . GLU A 1 190 ? 7.414 -38.656 -16.969 1 96.12 190 GLU A C 1
ATOM 1469 O O . GLU A 1 190 ? 8.289 -39.406 -16.562 1 96.12 190 GLU A O 1
ATOM 1474 N N . PHE A 1 191 ? 7.09 -37.688 -16.328 1 96.62 191 PHE A N 1
ATOM 1475 C CA . PHE A 1 191 ? 7.594 -37.375 -14.992 1 96.62 191 PHE A CA 1
ATOM 1476 C C . PHE A 1 191 ? 6.676 -36.375 -14.281 1 96.62 191 PHE A C 1
ATOM 1478 O O . PHE A 1 191 ? 5.742 -35.844 -14.891 1 96.62 191 PHE A O 1
ATOM 1485 N N . ASP A 1 192 ? 6.852 -36.25 -13.047 1 97.38 192 ASP A N 1
ATOM 1486 C CA . ASP A 1 192 ? 6.102 -35.25 -12.266 1 97.38 192 ASP A CA 1
ATOM 1487 C C . ASP A 1 192 ? 6.926 -34.75 -11.078 1 97.38 192 ASP A C 1
ATOM 1489 O O . ASP A 1 192 ? 7.895 -35.406 -10.672 1 97.38 192 ASP A O 1
ATOM 1493 N N . PHE A 1 193 ? 6.629 -33.625 -10.586 1 98.12 193 PHE A N 1
ATOM 1494 C CA . PHE A 1 193 ? 7.234 -33.062 -9.383 1 98.12 193 PHE A CA 1
ATOM 1495 C C . PHE A 1 193 ? 6.371 -31.953 -8.812 1 98.12 193 PHE A C 1
ATOM 1497 O O . PHE A 1 193 ? 5.402 -31.531 -9.445 1 98.12 193 PHE A O 1
ATOM 1504 N N . ILE A 1 194 ? 6.68 -31.531 -7.609 1 98.62 194 ILE A N 1
ATOM 1505 C CA . ILE A 1 194 ? 6.008 -30.422 -6.941 1 98.62 194 ILE A CA 1
ATOM 1506 C C . ILE A 1 194 ? 7.008 -29.297 -6.684 1 98.62 194 ILE A C 1
ATOM 1508 O O . ILE A 1 194 ? 8.125 -29.547 -6.234 1 98.62 194 ILE A O 1
ATOM 1512 N N . ILE A 1 195 ? 6.621 -28.156 -7.094 1 98.31 195 ILE A N 1
ATOM 1513 C CA . ILE A 1 195 ? 7.395 -26.969 -6.727 1 98.31 195 ILE A CA 1
ATOM 1514 C C . ILE A 1 195 ? 6.68 -26.219 -5.613 1 98.31 195 ILE A C 1
ATOM 1516 O O . ILE A 1 195 ? 5.484 -25.938 -5.711 1 98.31 195 ILE A O 1
ATOM 1520 N N . ALA A 1 196 ? 7.391 -25.906 -4.59 1 97.25 196 ALA A N 1
ATOM 1521 C CA . ALA A 1 196 ? 6.812 -25.188 -3.451 1 97.25 196 ALA A CA 1
ATOM 1522 C C . ALA A 1 196 ? 6.25 -23.844 -3.877 1 97.25 196 ALA A C 1
ATOM 1524 O O . ALA A 1 196 ? 6.777 -23.203 -4.789 1 97.25 196 ALA A O 1
ATOM 1525 N N . LEU A 1 197 ? 5.199 -23.406 -3.156 1 97.69 197 LEU A N 1
ATOM 1526 C CA . LEU A 1 197 ? 4.488 -22.188 -3.514 1 97.69 197 LEU A CA 1
ATOM 1527 C C . LEU A 1 197 ? 5.43 -20.984 -3.516 1 97.69 197 LEU A C 1
ATOM 1529 O O . LEU A 1 197 ? 5.363 -20.141 -4.41 1 97.69 197 LEU A O 1
ATOM 1533 N N . LYS A 1 198 ? 6.262 -20.906 -2.545 1 95.06 198 LYS A N 1
ATOM 1534 C CA . LYS A 1 198 ? 7.219 -19.812 -2.479 1 95.06 198 LYS A CA 1
ATOM 1535 C C . LYS A 1 198 ? 8.078 -19.75 -3.736 1 95.06 198 LYS A C 1
ATOM 1537 O O . LYS A 1 198 ? 8.312 -18.672 -4.285 1 95.06 198 LYS A O 1
ATOM 1542 N N . SER A 1 199 ? 8.562 -20.859 -4.199 1 96.69 199 SER A N 1
ATOM 1543 C CA . SER A 1 199 ? 9.375 -20.953 -5.41 1 96.69 199 SER A CA 1
ATOM 1544 C C . SER A 1 199 ? 8.555 -20.609 -6.648 1 96.69 199 SER A C 1
ATOM 1546 O O . SER A 1 199 ? 9.07 -20 -7.59 1 96.69 199 SER A O 1
ATOM 1548 N N . VAL A 1 200 ? 7.332 -21.016 -6.598 1 98.06 200 VAL A N 1
ATOM 1549 C CA . VAL A 1 200 ? 6.434 -20.719 -7.711 1 98.06 200 VAL A CA 1
ATOM 1550 C C . VAL A 1 200 ? 6.285 -19.203 -7.859 1 98.06 200 VAL A C 1
ATOM 1552 O O . VAL A 1 200 ? 6.316 -18.672 -8.969 1 98.06 200 VAL A O 1
ATOM 1555 N N . LYS A 1 201 ? 6.125 -18.562 -6.773 1 96.75 201 LYS A N 1
ATOM 1556 C CA . LYS A 1 201 ? 5.996 -17.109 -6.801 1 96.75 201 LYS A CA 1
ATOM 1557 C C . LYS A 1 201 ? 7.242 -16.453 -7.395 1 96.75 201 LYS A C 1
ATOM 1559 O O . LYS A 1 201 ? 7.141 -15.484 -8.148 1 96.75 201 LYS A O 1
ATOM 1564 N N . GLU A 1 202 ? 8.398 -16.922 -7.055 1 95.5 202 GLU A N 1
ATOM 1565 C CA . GLU A 1 202 ? 9.641 -16.438 -7.641 1 95.5 202 GLU A CA 1
ATOM 1566 C C . GLU A 1 202 ? 9.688 -16.688 -9.141 1 95.5 202 GLU A C 1
ATOM 1568 O O . GLU A 1 202 ? 10.156 -15.844 -9.906 1 95.5 202 GLU A O 1
ATOM 1573 N N . LEU A 1 203 ? 9.258 -17.828 -9.508 1 97.81 203 LEU A N 1
ATOM 1574 C CA . LEU A 1 203 ? 9.219 -18.172 -10.922 1 97.81 203 LEU A CA 1
ATOM 1575 C C . LEU A 1 203 ? 8.281 -17.234 -11.688 1 97.81 203 LEU A C 1
ATOM 1577 O O . LEU A 1 203 ? 8.617 -16.781 -12.781 1 97.81 203 LEU A O 1
ATOM 1581 N N . GLU A 1 204 ? 7.156 -17 -11.102 1 97.62 204 GLU A N 1
ATOM 1582 C CA . GLU A 1 204 ? 6.215 -16.062 -11.727 1 97.62 204 GLU A CA 1
ATOM 1583 C C . GLU A 1 204 ? 6.848 -14.695 -11.945 1 97.62 204 GLU A C 1
ATOM 1585 O O . GLU A 1 204 ? 6.641 -14.07 -12.984 1 97.62 204 GLU A O 1
ATOM 1590 N N . LYS A 1 205 ? 7.555 -14.219 -10.961 1 95.19 205 LYS A N 1
ATOM 1591 C CA . LYS A 1 205 ? 8.25 -12.945 -11.094 1 95.19 205 LYS A CA 1
ATOM 1592 C C . LYS A 1 205 ? 9.242 -12.977 -12.25 1 95.19 205 LYS A C 1
ATOM 1594 O O . LYS A 1 205 ? 9.336 -12.023 -13.023 1 95.19 205 LYS A O 1
ATOM 1599 N N . LEU A 1 206 ? 10 -14.07 -12.344 1 96 206 LEU A N 1
ATOM 1600 C CA . LEU A 1 206 ? 10.953 -14.242 -13.438 1 96 206 LEU A CA 1
ATOM 1601 C C . LEU A 1 206 ? 10.25 -14.195 -14.789 1 96 206 LEU A C 1
ATOM 1603 O O . LEU A 1 206 ? 10.688 -13.492 -15.703 1 96 206 LEU A O 1
ATOM 1607 N N . LEU A 1 207 ? 9.211 -14.859 -14.859 1 97.44 207 LEU A N 1
ATOM 1608 C CA . LEU A 1 207 ? 8.469 -14.953 -16.109 1 97.44 207 LEU A CA 1
ATOM 1609 C C . LEU A 1 207 ? 7.906 -13.594 -16.516 1 97.44 207 LEU A C 1
ATOM 1611 O O . LEU A 1 207 ? 7.906 -13.242 -17.703 1 97.44 207 LEU A O 1
ATOM 1615 N N . SER A 1 208 ? 7.426 -12.836 -15.57 1 95 208 SER A N 1
ATOM 1616 C CA . SER A 1 208 ? 6.809 -11.547 -15.852 1 95 208 SER A CA 1
ATOM 1617 C C . SER A 1 208 ? 7.859 -10.5 -16.219 1 95 208 SER A C 1
ATOM 1619 O O . SER A 1 208 ? 7.562 -9.531 -16.922 1 95 208 SER A O 1
ATOM 1621 N N . SER A 1 209 ? 9.023 -10.719 -15.789 1 92.38 209 SER A N 1
ATOM 1622 C CA . SER A 1 209 ? 10.047 -9.695 -15.969 1 92.38 209 SER A CA 1
ATOM 1623 C C . SER A 1 209 ? 10.938 -10 -17.172 1 92.38 209 SER A C 1
ATOM 1625 O O . SER A 1 209 ? 11.562 -9.102 -17.734 1 92.38 209 SER A O 1
ATOM 1627 N N . THR A 1 210 ? 11.008 -11.25 -17.641 1 95.75 210 THR A N 1
ATOM 1628 C CA . THR A 1 210 ? 11.938 -11.625 -18.688 1 95.75 210 THR A CA 1
ATOM 1629 C C . THR A 1 210 ? 11.383 -11.234 -20.062 1 95.75 210 THR A C 1
ATOM 1631 O O . THR A 1 210 ? 10.172 -11.203 -20.266 1 95.75 210 THR A O 1
ATOM 1634 N N . THR A 1 211 ? 12.273 -10.945 -20.969 1 95.44 211 THR A N 1
ATOM 1635 C CA . THR A 1 211 ? 11.891 -10.656 -22.344 1 95.44 211 THR A CA 1
ATOM 1636 C C . THR A 1 211 ? 12.117 -11.867 -23.25 1 95.44 211 THR A C 1
ATOM 1638 O O . THR A 1 211 ? 11.82 -11.828 -24.438 1 95.44 211 THR A O 1
ATOM 1641 N N . GLU A 1 212 ? 12.617 -12.938 -22.656 1 97.56 212 GLU A N 1
ATOM 1642 C CA . GLU A 1 212 ? 12.836 -14.156 -23.438 1 97.56 212 GLU A CA 1
ATOM 1643 C C . GLU A 1 212 ? 11.516 -14.805 -23.828 1 97.56 212 GLU A C 1
ATOM 1645 O O . GLU A 1 212 ? 10.656 -15.055 -22.984 1 97.56 212 GLU A O 1
ATOM 1650 N N . PRO A 1 213 ? 11.359 -15.156 -25.016 1 98.06 213 PRO A N 1
ATOM 1651 C CA . PRO A 1 213 ? 10.094 -15.727 -25.484 1 98.06 213 PRO A CA 1
ATOM 1652 C C . PRO A 1 213 ? 9.898 -17.172 -25.016 1 98.06 213 PRO A C 1
ATOM 1654 O O . PRO A 1 213 ? 8.773 -17.672 -25.016 1 98.06 213 PRO A O 1
ATOM 1657 N N . THR A 1 214 ? 11.094 -17.812 -24.688 1 97.94 214 THR A N 1
ATOM 1658 C CA . THR A 1 214 ? 11.055 -19.219 -24.312 1 97.94 214 THR A CA 1
ATOM 1659 C C . THR A 1 214 ? 11.82 -19.469 -23.016 1 97.94 214 THR A C 1
ATOM 1661 O O . THR A 1 214 ? 12.859 -18.844 -22.781 1 97.94 214 THR A O 1
ATOM 1664 N N . ILE A 1 215 ? 11.289 -20.328 -22.234 1 97.94 215 ILE A N 1
ATOM 1665 C CA . ILE A 1 215 ? 11.969 -20.797 -21.031 1 97.94 215 ILE A CA 1
ATOM 1666 C C . ILE A 1 215 ? 12.492 -22.219 -21.266 1 97.94 215 ILE A C 1
ATOM 1668 O O . ILE A 1 215 ? 11.75 -23.109 -21.703 1 97.94 215 ILE A O 1
ATOM 1672 N N . ASN A 1 216 ? 13.758 -22.422 -20.984 1 96.94 216 ASN A N 1
ATOM 1673 C CA . ASN A 1 216 ? 14.352 -23.75 -21.031 1 96.94 216 ASN A CA 1
ATOM 1674 C C . ASN A 1 216 ? 14.344 -24.422 -19.656 1 96.94 216 ASN A C 1
ATOM 1676 O O . ASN A 1 216 ? 14.812 -23.828 -18.688 1 96.94 216 ASN A O 1
ATOM 1680 N N . ILE A 1 217 ? 13.805 -25.609 -19.625 1 97.06 217 ILE A N 1
ATOM 1681 C CA . ILE A 1 217 ? 13.617 -26.297 -18.344 1 97.06 217 ILE A CA 1
ATOM 1682 C C . ILE A 1 217 ? 14.43 -27.594 -18.344 1 97.06 217 ILE A C 1
ATOM 1684 O O . ILE A 1 217 ? 14.445 -28.328 -19.328 1 97.06 217 ILE A O 1
ATOM 1688 N N . THR A 1 218 ? 15.141 -27.812 -17.266 1 96.38 218 THR A N 1
ATOM 1689 C CA . THR A 1 218 ? 15.867 -29.062 -17.047 1 96.38 218 THR A CA 1
ATOM 1690 C C . THR A 1 218 ? 15.477 -29.672 -15.703 1 96.38 218 THR A C 1
ATOM 1692 O O . THR A 1 218 ? 15.508 -29 -14.672 1 96.38 218 THR A O 1
ATOM 1695 N N . PHE A 1 219 ? 15.031 -30.938 -15.734 1 96.19 219 PHE A N 1
ATOM 1696 C CA . PHE A 1 219 ? 14.633 -31.656 -14.539 1 96.19 219 PHE A CA 1
ATOM 1697 C C . PHE A 1 219 ? 15.508 -32.906 -14.336 1 96.19 219 PHE A C 1
ATOM 1699 O O . PHE A 1 219 ? 15.609 -33.75 -15.227 1 96.19 219 PHE A O 1
ATOM 1706 N N . ASP A 1 220 ? 16.094 -32.969 -13.109 1 92.81 220 ASP A N 1
ATOM 1707 C CA . ASP A 1 220 ? 17 -34.094 -12.867 1 92.81 220 ASP A CA 1
ATOM 1708 C C . ASP A 1 220 ? 16.453 -35 -11.766 1 92.81 220 ASP A C 1
ATOM 1710 O O . ASP A 1 220 ? 17.219 -35.594 -11.016 1 92.81 220 ASP A O 1
ATOM 1714 N N . HIS A 1 221 ? 15.156 -35 -11.453 1 91.38 221 HIS A N 1
ATOM 1715 C CA . HIS A 1 221 ? 14.43 -35.875 -10.531 1 91.38 221 HIS A CA 1
ATOM 1716 C C . HIS A 1 221 ? 14.469 -35.312 -9.109 1 91.38 221 HIS A C 1
ATOM 1718 O O . HIS A 1 221 ? 13.734 -35.781 -8.242 1 91.38 221 HIS A O 1
ATOM 1724 N N . SER A 1 222 ? 15.328 -34.312 -8.891 1 93.38 222 SER A N 1
ATOM 1725 C CA . SER A 1 222 ? 15.375 -33.719 -7.562 1 93.38 222 SER A CA 1
ATOM 1726 C C . SER A 1 222 ? 15.367 -32.188 -7.645 1 93.38 222 SER A C 1
ATOM 1728 O O . SER A 1 222 ? 14.961 -31.531 -6.695 1 93.38 222 SER A O 1
ATOM 1730 N N . ILE A 1 223 ? 15.898 -31.75 -8.805 1 95.06 223 ILE A N 1
ATOM 1731 C CA . ILE A 1 223 ? 16.016 -30.312 -9.023 1 95.06 223 ILE A CA 1
ATOM 1732 C C . ILE A 1 223 ? 15.469 -29.953 -10.398 1 95.06 223 ILE A C 1
ATOM 1734 O O . ILE A 1 223 ? 15.594 -30.719 -11.352 1 95.06 223 ILE A O 1
ATOM 1738 N N . VAL A 1 224 ? 14.844 -28.828 -10.453 1 96.69 224 VAL A N 1
ATOM 1739 C CA . VAL A 1 224 ? 14.383 -28.297 -11.734 1 96.69 224 VAL A CA 1
ATOM 1740 C C . VAL A 1 224 ? 14.984 -26.922 -11.977 1 96.69 224 VAL A C 1
ATOM 1742 O O . VAL A 1 224 ? 15.008 -26.078 -11.07 1 96.69 224 VAL A O 1
ATOM 1745 N N . SER A 1 225 ? 15.5 -26.703 -13.109 1 96.94 225 SER A N 1
ATOM 1746 C CA . SER A 1 225 ? 16.078 -25.422 -13.484 1 96.94 225 SER A CA 1
ATOM 1747 C C . SER A 1 225 ? 15.273 -24.734 -14.578 1 96.94 225 SER A C 1
ATOM 1749 O O . SER A 1 225 ? 14.805 -25.391 -15.516 1 96.94 225 SER A O 1
ATOM 1751 N N . PHE A 1 226 ? 15.031 -23.5 -14.453 1 97.31 226 PHE A N 1
ATOM 1752 C CA . PHE A 1 226 ? 14.375 -22.625 -15.43 1 97.31 226 PHE A CA 1
ATOM 1753 C C . PHE A 1 226 ? 15.352 -21.578 -15.953 1 97.31 226 PHE A C 1
ATOM 1755 O O . PHE A 1 226 ? 15.828 -20.734 -15.188 1 97.31 226 PHE A O 1
ATOM 1762 N N . ASN A 1 227 ? 15.633 -21.609 -17.188 1 96.88 227 ASN A N 1
ATOM 1763 C CA . ASN A 1 227 ? 16.594 -20.688 -17.781 1 96.88 227 ASN A CA 1
ATOM 1764 C C . ASN A 1 227 ? 15.93 -19.703 -18.734 1 96.88 227 ASN A C 1
ATOM 1766 O O . ASN A 1 227 ? 15.25 -20.109 -19.672 1 96.88 227 ASN A O 1
ATOM 1770 N N . ALA A 1 228 ? 16.016 -18.5 -18.484 1 96.75 228 ALA A N 1
ATOM 1771 C CA . ALA A 1 228 ? 15.562 -17.391 -19.312 1 96.75 228 ALA A CA 1
ATOM 1772 C C . ALA A 1 228 ? 16.719 -16.469 -19.688 1 96.75 228 ALA A C 1
ATOM 1774 O O . ALA A 1 228 ? 16.906 -15.414 -19.062 1 96.75 228 ALA A O 1
ATOM 1775 N N . GLY A 1 229 ? 17.453 -16.828 -20.719 1 95.5 229 GLY A N 1
ATOM 1776 C CA . GLY A 1 229 ? 18.562 -15.992 -21.141 1 95.5 229 GLY A CA 1
ATOM 1777 C C . GLY A 1 229 ? 19.672 -15.875 -20.109 1 95.5 229 GLY A C 1
ATOM 1778 O O . GLY A 1 229 ? 20.328 -16.859 -19.797 1 95.5 229 GLY A O 1
ATOM 1779 N N . ASP A 1 230 ? 19.734 -14.703 -19.484 1 94.94 230 ASP A N 1
ATOM 1780 C CA . ASP A 1 230 ? 20.828 -14.406 -18.562 1 94.94 230 ASP A CA 1
ATOM 1781 C C . ASP A 1 230 ? 20.438 -14.711 -17.125 1 94.94 230 ASP A C 1
ATOM 1783 O O . ASP A 1 230 ? 21.172 -14.391 -16.188 1 94.94 230 ASP A O 1
ATOM 1787 N N . VAL A 1 231 ? 19.297 -15.352 -16.906 1 96.62 231 VAL A N 1
ATOM 1788 C CA . VAL A 1 231 ? 18.844 -15.68 -15.562 1 96.62 231 VAL A CA 1
ATOM 1789 C C . VAL A 1 231 ? 18.484 -17.156 -15.477 1 96.62 231 VAL A C 1
ATOM 1791 O O . VAL A 1 231 ? 17.812 -17.688 -16.359 1 96.62 231 VAL A O 1
ATOM 1794 N N . THR A 1 232 ? 18.969 -17.797 -14.5 1 96.12 232 THR A N 1
ATOM 1795 C CA . THR A 1 232 ? 18.641 -19.188 -14.227 1 96.12 232 THR A CA 1
ATOM 1796 C C . THR A 1 232 ? 18.109 -19.344 -12.805 1 96.12 232 THR A C 1
ATOM 1798 O O . THR A 1 232 ? 18.719 -18.875 -11.852 1 96.12 232 THR A O 1
ATOM 1801 N N . MET A 1 233 ? 16.984 -19.938 -12.719 1 96.75 233 MET A N 1
ATOM 1802 C CA . MET A 1 233 ? 16.406 -20.297 -11.43 1 96.75 233 MET A CA 1
ATOM 1803 C C . MET A 1 233 ? 16.484 -21.797 -11.195 1 96.75 233 MET A C 1
ATOM 1805 O O . MET A 1 233 ? 16.094 -22.578 -12.062 1 96.75 233 MET A O 1
ATOM 1809 N N . ILE A 1 234 ? 17.016 -22.188 -10.102 1 96.5 234 ILE A N 1
ATOM 1810 C CA . ILE A 1 234 ? 17.172 -23.594 -9.742 1 96.5 234 ILE A CA 1
ATOM 1811 C C . ILE A 1 234 ? 16.344 -23.891 -8.484 1 96.5 234 ILE A C 1
ATOM 1813 O O . ILE A 1 234 ? 16.531 -23.25 -7.453 1 96.5 234 ILE A O 1
ATOM 1817 N N . VAL A 1 235 ? 15.469 -24.891 -8.539 1 96.44 235 VAL A N 1
ATOM 1818 C CA . VAL A 1 235 ? 14.539 -25.156 -7.449 1 96.44 235 VAL A CA 1
ATOM 1819 C C . VAL A 1 235 ? 14.633 -26.625 -7.039 1 96.44 235 VAL A C 1
ATOM 1821 O O . VAL A 1 235 ? 14.633 -27.516 -7.895 1 96.44 235 VAL A O 1
ATOM 1824 N N . ARG A 1 236 ? 14.711 -26.844 -5.762 1 95.56 236 ARG A N 1
ATOM 1825 C CA . ARG A 1 236 ? 14.562 -28.203 -5.246 1 95.56 236 ARG A CA 1
ATOM 1826 C C . ARG A 1 236 ? 13.094 -28.625 -5.219 1 95.56 236 ARG A C 1
ATOM 1828 O O . ARG A 1 236 ? 12.242 -27.891 -4.734 1 95.56 236 ARG A O 1
ATOM 1835 N N . THR A 1 237 ? 12.797 -29.781 -5.719 1 96.88 237 THR A N 1
ATOM 1836 C CA . THR A 1 237 ? 11.414 -30.266 -5.742 1 96.88 237 THR A CA 1
ATOM 1837 C C . THR A 1 237 ? 10.992 -30.766 -4.367 1 96.88 237 THR A C 1
ATOM 1839 O O . THR A 1 237 ? 11.836 -31.141 -3.551 1 96.88 237 THR A O 1
ATOM 1842 N N . VAL A 1 238 ? 9.727 -30.719 -4.078 1 97.19 238 VAL A N 1
ATOM 1843 C CA . VAL A 1 238 ? 9.18 -31.203 -2.814 1 97.19 238 VAL A CA 1
ATOM 1844 C C . VAL A 1 238 ? 9.109 -32.719 -2.826 1 97.19 238 VAL A C 1
ATOM 1846 O O . VAL A 1 238 ? 8.578 -33.312 -3.768 1 97.19 238 VAL A O 1
ATOM 1849 N N . GLU A 1 239 ? 9.617 -33.281 -1.771 1 96 239 GLU A N 1
ATOM 1850 C CA . GLU A 1 239 ? 9.609 -34.75 -1.666 1 96 239 GLU A CA 1
ATOM 1851 C C . GLU A 1 239 ? 8.312 -35.25 -1.036 1 96 239 GLU A C 1
ATOM 1853 O O . GLU A 1 239 ? 8.328 -35.812 0.063 1 96 239 GLU A O 1
ATOM 1858 N N . GLU A 1 240 ? 7.258 -35.125 -1.688 1 96.56 240 GLU A N 1
ATOM 1859 C CA . GLU A 1 240 ? 5.918 -35.594 -1.32 1 96.56 240 GLU A CA 1
ATOM 1860 C C . GLU A 1 240 ? 5.141 -36.062 -2.547 1 96.56 240 GLU A C 1
ATOM 1862 O O . GLU A 1 240 ? 5.523 -35.75 -3.68 1 96.56 240 GLU A O 1
ATOM 1867 N N . THR A 1 241 ? 4.168 -36.812 -2.254 1 96.88 241 THR A N 1
ATOM 1868 C CA . THR A 1 241 ? 3.27 -37.25 -3.316 1 96.88 241 THR A CA 1
ATOM 1869 C C . THR A 1 241 ? 2.029 -36.344 -3.371 1 96.88 241 THR A C 1
ATOM 1871 O O . THR A 1 241 ? 1.375 -36.125 -2.35 1 96.88 241 THR A O 1
ATOM 1874 N N . PHE A 1 242 ? 1.822 -35.844 -4.508 1 97.62 242 PHE A N 1
ATOM 1875 C CA . PHE A 1 242 ? 0.608 -35.031 -4.672 1 97.62 242 PHE A CA 1
ATOM 1876 C C . PHE A 1 242 ? -0.625 -35.938 -4.684 1 97.62 242 PHE A C 1
ATOM 1878 O O . PHE A 1 242 ? -0.62 -37 -5.305 1 97.62 242 PHE A O 1
ATOM 1885 N N . PRO A 1 243 ? -1.673 -35.531 -4.02 1 96.81 243 PRO A N 1
ATOM 1886 C CA . PRO A 1 243 ? -2.873 -36.344 -3.982 1 96.81 243 PRO A CA 1
ATOM 1887 C C . PRO A 1 243 ? -3.428 -36.656 -5.371 1 96.81 243 PRO A C 1
ATOM 1889 O O . PRO A 1 243 ? -3.26 -35.844 -6.297 1 96.81 243 PRO A O 1
ATOM 1892 N N . ASP A 1 244 ? -4.086 -37.781 -5.473 1 96.88 244 ASP A N 1
ATOM 1893 C CA . ASP A 1 244 ? -4.715 -38.156 -6.738 1 96.88 244 ASP A CA 1
ATOM 1894 C C . ASP A 1 244 ? -5.887 -37.219 -7.062 1 96.88 244 ASP A C 1
ATOM 1896 O O . ASP A 1 244 ? -7.043 -37.562 -6.809 1 96.88 244 ASP A O 1
ATOM 1900 N N . TYR A 1 245 ? -5.637 -36.188 -7.75 1 96.44 245 TYR A N 1
ATOM 1901 C CA . TYR A 1 245 ? -6.605 -35.125 -7.969 1 96.44 245 TYR A CA 1
ATOM 1902 C C . TYR A 1 245 ? -7.676 -35.531 -8.969 1 96.44 245 TYR A C 1
ATOM 1904 O O . TYR A 1 245 ? -8.758 -34.938 -9.016 1 96.44 245 TYR A O 1
ATOM 1912 N N . LYS A 1 246 ? -7.449 -36.469 -9.789 1 94.5 246 LYS A N 1
ATOM 1913 C CA . LYS A 1 246 ? -8.406 -36.938 -10.789 1 94.5 246 LYS A CA 1
ATOM 1914 C C . LYS A 1 246 ? -9.664 -37.5 -10.133 1 94.5 246 LYS A C 1
ATOM 1916 O O . LYS A 1 246 ? -10.734 -37.5 -10.742 1 94.5 246 LYS A O 1
ATOM 1921 N N . ARG A 1 247 ? -9.539 -37.844 -8.93 1 93.88 247 ARG A N 1
ATOM 1922 C CA . ARG A 1 247 ? -10.648 -38.438 -8.211 1 93.88 247 ARG A CA 1
ATOM 1923 C C . ARG A 1 247 ? -11.711 -37.406 -7.863 1 93.88 247 ARG A C 1
ATOM 1925 O O . ARG A 1 247 ? -12.867 -37.75 -7.625 1 93.88 247 ARG A O 1
ATOM 1932 N N . VAL A 1 248 ? -11.375 -36.188 -7.789 1 92.81 248 VAL A N 1
ATOM 1933 C CA . VAL A 1 248 ? -12.32 -35.156 -7.355 1 92.81 248 VAL A CA 1
ATOM 1934 C C . VAL A 1 248 ? -13 -34.531 -8.57 1 92.81 248 VAL A C 1
ATOM 1936 O O . VAL A 1 248 ? -13.945 -33.75 -8.43 1 92.81 248 VAL A O 1
ATOM 1939 N N . LEU A 1 249 ? -12.602 -34.906 -9.742 1 93.06 249 LEU A N 1
ATOM 1940 C CA . LEU A 1 249 ? -13.203 -34.375 -10.961 1 93.06 249 LEU A CA 1
ATOM 1941 C C . LEU A 1 249 ? -14.523 -35.094 -11.258 1 93.06 249 LEU A C 1
ATOM 1943 O O . LEU A 1 249 ? -14.562 -36.312 -11.43 1 93.06 249 LEU A O 1
ATOM 1947 N N . PRO A 1 250 ? -15.547 -34.281 -11.375 1 91.62 250 PRO A N 1
ATOM 1948 C CA . PRO A 1 250 ? -16.828 -34.906 -11.664 1 91.62 250 PRO A CA 1
ATOM 1949 C C . PRO A 1 250 ? -16.875 -35.531 -13.055 1 91.62 250 PRO A C 1
ATOM 1951 O O . PRO A 1 250 ? -16.266 -35 -13.992 1 91.62 250 PRO A O 1
ATOM 1954 N N . LYS A 1 251 ? -17.672 -36.531 -13.172 1 89 251 LYS A N 1
ATOM 1955 C CA . LYS A 1 251 ? -17.734 -37.312 -14.422 1 89 251 LYS A CA 1
ATOM 1956 C C . LYS A 1 251 ? -18.984 -36.938 -15.219 1 89 251 LYS A C 1
ATOM 1958 O O . LYS A 1 251 ? -19.016 -37.125 -16.438 1 89 251 LYS A O 1
ATOM 1963 N N . ALA A 1 252 ? -20.016 -36.531 -14.531 1 92.56 252 ALA A N 1
ATOM 1964 C CA . ALA A 1 252 ? -21.266 -36.156 -15.195 1 92.56 252 ALA A CA 1
ATOM 1965 C C . ALA A 1 252 ? -21.938 -35 -14.461 1 92.56 252 ALA A C 1
ATOM 1967 O O . ALA A 1 252 ? -21.734 -34.812 -13.258 1 92.56 252 ALA A O 1
ATOM 1968 N N . PHE A 1 253 ? -22.719 -34.281 -15.266 1 96.81 253 PHE A N 1
ATOM 1969 C CA . PHE A 1 253 ? -23.344 -33.094 -14.703 1 96.81 253 PHE A CA 1
ATOM 1970 C C . PHE A 1 253 ? -24.859 -33.125 -14.898 1 96.81 253 PHE A C 1
ATOM 1972 O O . PHE A 1 253 ? -25.344 -33.562 -15.945 1 96.81 253 PHE A O 1
ATOM 1979 N N . LYS A 1 254 ? -25.5 -32.688 -13.953 1 98.12 254 LYS A N 1
ATOM 1980 C CA . LYS A 1 254 ? -26.953 -32.625 -14.016 1 98.12 254 LYS A CA 1
ATOM 1981 C C . LYS A 1 254 ? -27.438 -31.219 -14.328 1 98.12 254 LYS A C 1
ATOM 1983 O O . LYS A 1 254 ? -28.578 -31.031 -14.758 1 98.12 254 LYS A O 1
ATOM 1988 N N . THR A 1 255 ? -26.672 -30.266 -14.031 1 98 255 THR A N 1
ATOM 1989 C CA . THR A 1 255 ? -27 -28.859 -14.258 1 98 255 THR A CA 1
ATOM 1990 C C . THR A 1 255 ? -25.828 -28.109 -14.883 1 98 255 THR A C 1
ATOM 1992 O O . THR A 1 255 ? -24.703 -28.172 -14.359 1 98 255 THR A O 1
ATOM 1995 N N . ARG A 1 256 ? -26 -27.484 -16 1 97.81 256 ARG A N 1
ATOM 1996 C CA . ARG A 1 256 ? -25.016 -26.641 -16.672 1 97.81 256 ARG A CA 1
ATOM 1997 C C . ARG A 1 256 ? -25.5 -25.203 -16.797 1 97.81 256 ARG A C 1
ATOM 1999 O O . ARG A 1 256 ? -26.609 -24.953 -17.281 1 97.81 256 ARG A O 1
ATOM 2006 N N . VAL A 1 257 ? -24.719 -24.297 -16.328 1 98.44 257 VAL A N 1
ATOM 2007 C CA . VAL A 1 257 ? -25.125 -22.891 -16.297 1 98.44 257 VAL A CA 1
ATOM 2008 C C . VAL A 1 257 ? -24.062 -22.047 -17 1 98.44 257 VAL A C 1
ATOM 2010 O O . VAL A 1 257 ? -22.891 -22.078 -16.625 1 98.44 257 VAL A O 1
ATOM 2013 N N . VAL A 1 258 ? -24.406 -21.328 -18.016 1 98.38 258 VAL A N 1
ATOM 2014 C CA . VAL A 1 258 ? -23.516 -20.375 -18.672 1 98.38 258 VAL A CA 1
ATOM 2015 C C . VAL A 1 258 ? -23.859 -18.953 -18.234 1 98.38 258 VAL A C 1
ATOM 2017 O O . VAL A 1 258 ? -25.031 -18.562 -18.219 1 98.38 258 VAL A O 1
ATOM 2020 N N . LEU A 1 259 ? -22.875 -18.219 -17.859 1 98.12 259 LEU A N 1
ATOM 2021 C CA . LEU A 1 259 ? -23.125 -16.875 -17.359 1 98.12 259 LEU A CA 1
ATOM 2022 C C . LEU A 1 259 ? -22 -15.93 -17.766 1 98.12 259 LEU A C 1
ATOM 2024 O O . LEU A 1 259 ? -20.938 -16.375 -18.203 1 98.12 259 LEU A O 1
ATOM 2028 N N . ASN A 1 260 ? -22.281 -14.656 -17.719 1 98.19 260 ASN A N 1
ATOM 2029 C CA . ASN A 1 260 ? -21.281 -13.625 -17.984 1 98.19 260 ASN A CA 1
ATOM 2030 C C . ASN A 1 260 ? -20.328 -13.461 -16.797 1 98.19 260 ASN A C 1
ATOM 2032 O O . ASN A 1 260 ? -20.766 -13.25 -15.664 1 98.19 260 ASN A O 1
ATOM 2036 N N . SER A 1 261 ? -19.016 -13.492 -17.062 1 97.69 261 SER A N 1
ATOM 2037 C CA . SER A 1 261 ? -18 -13.484 -16.016 1 97.69 261 SER A CA 1
ATOM 2038 C C . SER A 1 261 ? -18.062 -12.188 -15.211 1 97.69 261 SER A C 1
ATOM 2040 O O . SER A 1 261 ? -18.031 -12.219 -13.977 1 97.69 261 SER A O 1
ATOM 2042 N N . ASP A 1 262 ? -18.203 -11.062 -15.844 1 97.44 262 ASP A N 1
ATOM 2043 C CA . ASP A 1 262 ? -18.203 -9.766 -15.18 1 97.44 262 ASP A CA 1
ATOM 2044 C C . ASP A 1 262 ? -19.453 -9.594 -14.32 1 97.44 262 ASP A C 1
ATOM 2046 O O . ASP A 1 262 ? -19.375 -9.133 -13.18 1 97.44 262 ASP A O 1
ATOM 2050 N N . ASP A 1 263 ? -20.609 -9.969 -14.922 1 97.69 263 ASP A N 1
ATOM 2051 C CA . ASP A 1 263 ? -21.859 -9.867 -14.172 1 97.69 263 ASP A CA 1
ATOM 2052 C C . ASP A 1 263 ? -21.797 -10.68 -12.883 1 97.69 263 ASP A C 1
ATOM 2054 O O . ASP A 1 263 ? -22.203 -10.203 -11.82 1 97.69 263 ASP A O 1
ATOM 2058 N N . PHE A 1 264 ? -21.281 -11.805 -13.062 1 98.38 264 PHE A N 1
ATOM 2059 C CA . PHE A 1 264 ? -21.188 -12.68 -11.898 1 98.38 264 PHE A CA 1
ATOM 2060 C C . PHE A 1 264 ? -20.203 -12.117 -10.875 1 98.38 264 PHE A C 1
ATOM 2062 O O . PHE A 1 264 ? -20.516 -12.047 -9.688 1 98.38 264 PHE A O 1
ATOM 2069 N N . SER A 1 265 ? -19.031 -11.758 -11.297 1 98.38 265 SER A N 1
ATOM 20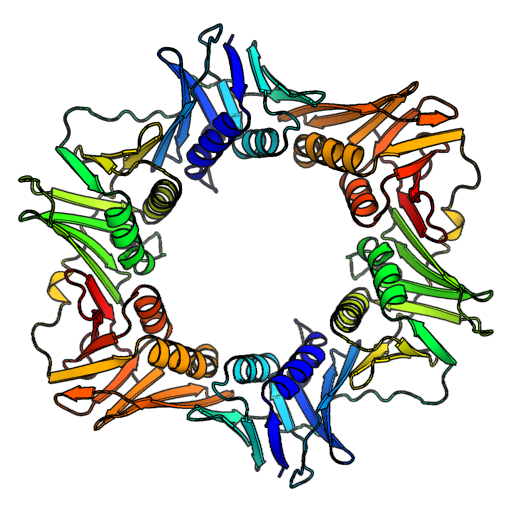70 C CA . SER A 1 265 ? -18 -11.242 -10.414 1 98.38 265 SER A CA 1
ATOM 2071 C C . SER A 1 265 ? -18.484 -10.016 -9.648 1 98.38 265 SER A C 1
ATOM 2073 O O . SER A 1 265 ? -18.281 -9.914 -8.438 1 98.38 265 SER A O 1
ATOM 2075 N N . GLU A 1 266 ? -19.109 -9.109 -10.32 1 98.06 266 GLU A N 1
ATOM 2076 C CA . GLU A 1 266 ? -19.594 -7.883 -9.695 1 98.06 266 GLU A CA 1
ATOM 2077 C C . GLU A 1 266 ? -20.719 -8.172 -8.695 1 98.06 266 GLU A C 1
ATOM 2079 O O . GLU A 1 266 ? -20.719 -7.629 -7.59 1 98.06 266 GLU A O 1
ATOM 2084 N N . ALA A 1 267 ? -21.656 -8.984 -9.117 1 98.56 267 ALA A N 1
ATOM 2085 C CA . ALA A 1 267 ? -22.734 -9.352 -8.219 1 98.56 267 ALA A CA 1
ATOM 2086 C C . ALA A 1 267 ? -22.203 -10.062 -6.973 1 98.56 267 ALA A C 1
ATOM 2088 O O . ALA A 1 267 ? -22.641 -9.781 -5.855 1 98.56 267 ALA A O 1
ATOM 2089 N N . LEU A 1 268 ? -21.328 -10.984 -7.234 1 98.69 268 LEU A N 1
ATOM 2090 C CA . LEU A 1 268 ? -20.719 -11.711 -6.129 1 98.69 268 LEU A CA 1
ATOM 2091 C C . LEU A 1 268 ? -20.016 -10.758 -5.172 1 98.69 268 LEU A C 1
ATOM 2093 O O . LEU A 1 268 ? -20.141 -10.891 -3.951 1 98.69 268 LEU A O 1
ATOM 2097 N N . LYS A 1 269 ? -19.266 -9.82 -5.695 1 98.12 269 LYS A N 1
ATOM 2098 C CA . LYS A 1 269 ? -18.578 -8.805 -4.887 1 98.12 269 LYS A CA 1
ATOM 2099 C C . LYS A 1 269 ? -19.562 -8.062 -3.988 1 98.12 269 LYS A C 1
ATOM 2101 O O . LYS A 1 269 ? -19.281 -7.836 -2.811 1 98.12 269 LYS A O 1
ATOM 2106 N N . ARG A 1 270 ? -20.672 -7.695 -4.523 1 98.38 270 ARG A N 1
ATOM 2107 C CA . ARG A 1 270 ? -21.688 -6.953 -3.785 1 98.38 270 ARG A CA 1
ATOM 2108 C C . ARG A 1 270 ? -22.312 -7.812 -2.682 1 98.38 270 ARG A C 1
ATOM 2110 O O . ARG A 1 270 ? -22.469 -7.355 -1.548 1 98.38 270 ARG A O 1
ATOM 2117 N N . VAL A 1 271 ? -22.594 -9.023 -2.969 1 98.19 271 VAL A N 1
ATOM 2118 C CA . VAL A 1 271 ? -23.203 -9.914 -1.985 1 98.19 271 VAL A CA 1
ATOM 2119 C C . VAL A 1 271 ? -22.172 -10.281 -0.913 1 98.19 271 VAL A C 1
ATOM 2121 O O . VAL A 1 271 ? -22.531 -10.469 0.253 1 98.19 271 VAL A O 1
ATOM 2124 N N . MET A 1 272 ? -20.969 -10.297 -1.271 1 97.88 272 MET A N 1
ATOM 2125 C CA . MET A 1 272 ? -19.875 -10.68 -0.371 1 97.88 272 MET A CA 1
ATOM 2126 C C . MET A 1 272 ? -19.719 -9.656 0.754 1 97.88 272 MET A C 1
ATOM 2128 O O . MET A 1 272 ? -19.141 -9.961 1.798 1 97.88 272 MET A O 1
ATOM 2132 N N . VAL A 1 273 ? -20.188 -8.414 0.596 1 98 273 VAL A N 1
ATOM 2133 C CA . VAL A 1 273 ? -20.078 -7.379 1.619 1 98 273 VAL A CA 1
ATOM 2134 C C . VAL A 1 273 ? -20.688 -7.879 2.924 1 98 273 VAL A C 1
ATOM 2136 O O . VAL A 1 273 ? -20.141 -7.648 4.004 1 98 273 VAL A O 1
ATOM 2139 N N . ILE A 1 274 ? -21.828 -8.586 2.797 1 97.88 274 ILE A N 1
ATOM 2140 C CA . ILE A 1 274 ? -22.516 -9.125 3.965 1 97.88 274 ILE A CA 1
ATOM 2141 C C . ILE A 1 274 ? -21.875 -10.438 4.387 1 97.88 274 ILE A C 1
ATOM 2143 O O . ILE A 1 274 ? -21.656 -10.688 5.578 1 97.88 274 ILE A O 1
ATOM 2147 N N . ALA A 1 275 ? -21.516 -11.25 3.402 1 97 275 ALA A N 1
ATOM 2148 C CA . ALA A 1 275 ? -20.969 -12.578 3.67 1 97 275 ALA A CA 1
ATOM 2149 C C . ALA A 1 275 ? -19.719 -12.492 4.547 1 97 275 ALA A C 1
ATOM 2151 O O . ALA A 1 275 ? -19.562 -13.281 5.477 1 97 275 ALA A O 1
ATOM 2152 N N . LYS A 1 276 ? -18.859 -11.562 4.285 1 95.62 276 LYS A N 1
ATOM 2153 C CA . LYS A 1 276 ? -17.594 -11.438 4.984 1 95.62 276 LYS A CA 1
ATOM 2154 C C . LYS A 1 276 ? -17.797 -11.031 6.441 1 95.62 276 LYS A C 1
ATOM 2156 O O . LYS A 1 276 ? -16.906 -11.188 7.27 1 95.62 276 LYS A O 1
ATOM 2161 N N . ARG A 1 277 ? -18.859 -10.5 6.812 1 95.06 277 ARG A N 1
ATOM 2162 C CA . ARG A 1 277 ? -19.172 -10.039 8.156 1 95.06 277 ARG A CA 1
ATOM 2163 C C . ARG A 1 277 ? -20.047 -11.055 8.891 1 95.06 277 ARG A C 1
ATOM 2165 O O . ARG A 1 277 ? -20.562 -10.773 9.977 1 95.06 277 ARG A O 1
ATOM 2172 N N . GLY A 1 278 ? -20.219 -12.25 8.281 1 92.25 278 GLY A N 1
ATOM 2173 C CA . GLY A 1 278 ? -21.078 -13.273 8.852 1 92.25 278 GLY A CA 1
ATOM 2174 C C . GLY A 1 278 ? -20.531 -14.68 8.688 1 92.25 278 GLY A C 1
ATOM 2175 O O . GLY A 1 278 ? -19.484 -15.016 9.242 1 92.25 278 GLY A O 1
ATOM 2176 N N . THR A 1 279 ? -21.219 -15.422 7.852 1 89.44 279 THR A N 1
ATOM 2177 C CA . THR A 1 279 ? -20.969 -16.844 7.75 1 89.44 279 THR A CA 1
ATOM 2178 C C . THR A 1 279 ? -19.906 -17.141 6.684 1 89.44 279 THR A C 1
ATOM 2180 O O . THR A 1 279 ? -19.5 -18.281 6.504 1 89.44 279 THR A O 1
ATOM 2183 N N . GLU A 1 280 ? -19.5 -16.188 5.93 1 94.62 280 GLU A N 1
ATOM 2184 C CA . GLU A 1 280 ? -18.562 -16.344 4.828 1 94.62 280 GLU A CA 1
ATOM 2185 C C . GLU A 1 280 ? -19.094 -17.328 3.785 1 94.62 280 GLU A C 1
ATOM 2187 O O . GLU A 1 280 ? -18.344 -18.156 3.258 1 94.62 280 GLU A O 1
ATOM 2192 N N . LYS A 1 281 ? -20.438 -17.266 3.559 1 97.31 281 LYS A N 1
ATOM 2193 C CA . LYS A 1 281 ? -21.109 -18.125 2.592 1 97.31 281 LYS A CA 1
ATOM 2194 C C . LYS A 1 281 ? -21.984 -17.312 1.642 1 97.31 281 LYS A C 1
ATOM 2196 O O . LYS A 1 281 ? -22.531 -16.281 2.033 1 97.31 281 LYS A O 1
ATOM 2201 N N . VAL A 1 282 ? -22.047 -17.766 0.461 1 98.44 282 VAL A N 1
ATOM 2202 C CA . VAL A 1 282 ? -23.016 -17.266 -0.512 1 98.44 282 VAL A CA 1
ATOM 2203 C C . VAL A 1 282 ? -23.891 -18.406 -1.012 1 98.44 282 VAL A C 1
ATOM 2205 O O . VAL A 1 282 ? -23.391 -19.516 -1.245 1 98.44 282 VAL A O 1
ATOM 2208 N N . GLN A 1 283 ? -25.125 -18.188 -1.106 1 98.62 283 GLN A N 1
ATOM 2209 C CA . GLN A 1 283 ? -26.062 -19.156 -1.684 1 98.62 283 GLN A CA 1
ATOM 2210 C C . GLN A 1 283 ? -26.359 -18.812 -3.143 1 98.62 283 GLN A C 1
ATOM 2212 O O . GLN A 1 283 ? -26.656 -17.672 -3.473 1 98.62 283 GLN A O 1
ATOM 2217 N N . LEU A 1 284 ? -26.219 -19.797 -3.957 1 98.75 284 LEU A N 1
ATOM 2218 C CA . LEU A 1 284 ? -26.672 -19.719 -5.344 1 98.75 284 LEU A CA 1
ATOM 2219 C C . LEU A 1 284 ? -27.984 -20.484 -5.531 1 98.75 284 LEU A C 1
ATOM 2221 O O . LEU A 1 284 ? -28.047 -21.688 -5.309 1 98.75 284 LEU A O 1
ATOM 2225 N N . LYS A 1 285 ? -28.984 -19.781 -5.844 1 98.75 285 LYS A N 1
ATOM 2226 C CA . LYS A 1 285 ? -30.25 -20.391 -6.25 1 98.75 285 LYS A CA 1
ATOM 2227 C C . LYS A 1 285 ? -30.469 -20.25 -7.754 1 98.75 285 LYS A C 1
ATOM 2229 O O . LYS A 1 285 ? -30.641 -19.156 -8.266 1 98.75 285 LYS A O 1
ATOM 2234 N N . ILE A 1 286 ? -30.469 -21.359 -8.422 1 98.5 286 ILE A N 1
ATOM 2235 C CA . ILE A 1 286 ? -30.547 -21.391 -9.883 1 98.5 286 ILE A CA 1
ATOM 2236 C C . ILE A 1 286 ? -31.891 -21.984 -10.32 1 98.5 286 ILE A C 1
ATOM 2238 O O . ILE A 1 286 ? -32.156 -23.156 -10.062 1 98.5 286 ILE A O 1
ATOM 2242 N N . SER A 1 287 ? -32.656 -21.203 -10.875 1 97 287 SER A N 1
ATOM 2243 C CA . SER A 1 287 ? -33.969 -21.609 -11.406 1 97 287 SER A CA 1
ATOM 2244 C C . SER A 1 287 ? -34.281 -20.875 -12.703 1 97 287 SER A C 1
ATOM 2246 O O . SER A 1 287 ? -34.125 -19.656 -12.789 1 97 287 SER A O 1
ATOM 2248 N N . ASP A 1 288 ? -34.625 -21.688 -13.734 1 91 288 ASP A N 1
ATOM 2249 C CA . ASP A 1 288 ? -34.906 -21.125 -15.047 1 91 288 ASP A CA 1
ATOM 2250 C C . ASP A 1 288 ? -33.719 -20.359 -15.594 1 91 288 ASP A C 1
ATOM 2252 O O . ASP A 1 288 ? -32.625 -20.906 -15.672 1 91 288 ASP A O 1
ATOM 2256 N N . ASP A 1 289 ? -33.812 -19.141 -15.977 1 94.44 289 ASP A N 1
ATOM 2257 C CA . ASP A 1 289 ? -32.719 -18.406 -16.594 1 94.44 289 ASP A CA 1
ATOM 2258 C C . ASP A 1 289 ? -32.219 -17.281 -15.672 1 94.44 289 ASP A C 1
ATOM 2260 O O . ASP A 1 289 ? -31.859 -16.203 -16.141 1 94.44 289 ASP A O 1
ATOM 2264 N N . VAL A 1 290 ? -32.281 -17.672 -14.289 1 97.75 290 VAL A N 1
ATOM 2265 C CA . VAL A 1 290 ? -31.859 -16.688 -13.305 1 97.75 290 VAL A CA 1
ATOM 2266 C C . VAL A 1 290 ? -31.047 -17.359 -12.211 1 97.75 290 VAL A C 1
ATOM 2268 O O . VAL A 1 290 ? -31.375 -18.453 -11.773 1 97.75 290 VAL A O 1
ATOM 2271 N N . MET A 1 291 ? -30.016 -16.75 -11.852 1 98.62 291 MET A N 1
ATOM 2272 C CA . MET A 1 291 ? -29.266 -17.125 -10.656 1 98.62 291 MET A CA 1
ATOM 2273 C C . MET A 1 291 ? -29.391 -16.047 -9.578 1 98.62 291 MET A C 1
ATOM 2275 O O . MET A 1 291 ? -29.047 -14.883 -9.812 1 98.62 291 MET A O 1
ATOM 2279 N N . GLU A 1 292 ? -29.875 -16.438 -8.469 1 98.69 292 GLU A N 1
ATOM 2280 C CA . GLU A 1 292 ? -29.938 -15.555 -7.312 1 98.69 292 GLU A CA 1
ATOM 2281 C C . GLU A 1 292 ? -28.766 -15.781 -6.371 1 98.69 292 GLU A C 1
ATOM 2283 O O . GLU A 1 292 ? -28.547 -16.906 -5.898 1 98.69 292 GLU A O 1
ATOM 2288 N N . LEU A 1 293 ? -28 -14.773 -6.176 1 98.81 293 LEU A N 1
ATOM 2289 C CA . LEU A 1 293 ? -26.953 -14.789 -5.164 1 98.81 293 LEU A CA 1
ATOM 2290 C C . LEU A 1 293 ? -27.438 -14.141 -3.869 1 98.81 293 LEU A C 1
ATOM 2292 O O . LEU A 1 293 ? -28.016 -13.062 -3.891 1 98.81 293 LEU A O 1
ATOM 2296 N N . SER A 1 294 ? -27.172 -14.789 -2.764 1 98.56 294 SER A N 1
ATOM 2297 C CA . SER A 1 294 ? -27.609 -14.203 -1.499 1 98.56 294 SER A CA 1
ATOM 2298 C C . SER A 1 294 ? -26.625 -14.539 -0.374 1 98.56 294 SER A C 1
ATOM 2300 O O . SER A 1 294 ? -25.922 -15.547 -0.437 1 98.56 294 SER A O 1
ATOM 2302 N N . SER A 1 295 ? -26.547 -13.711 0.57 1 98.06 295 SER A N 1
ATOM 2303 C CA . SER A 1 295 ? -25.766 -13.906 1.791 1 98.06 295 SER A CA 1
ATOM 2304 C C . SER A 1 295 ? -26.484 -13.32 3 1 98.06 295 SER A C 1
ATOM 2306 O O . SER A 1 295 ? -27.375 -12.492 2.852 1 98.06 295 SER A O 1
ATOM 2308 N N . GLN A 1 296 ? -26.094 -13.812 4.145 1 96.69 296 GLN A N 1
ATOM 2309 C CA . GLN A 1 296 ? -26.75 -13.367 5.379 1 96.69 296 GLN A CA 1
ATOM 2310 C C . GLN A 1 296 ? -25.734 -13.234 6.512 1 96.69 296 GLN A C 1
ATOM 2312 O O . GLN A 1 296 ? -24.75 -13.977 6.559 1 96.69 296 GLN A O 1
ATOM 2317 N N . SER A 1 297 ? -25.984 -12.32 7.336 1 96.75 297 SER A N 1
ATOM 2318 C CA . SER A 1 297 ? -25.281 -12.094 8.594 1 96.75 297 SER A CA 1
ATOM 2319 C C . SER A 1 297 ? -26.25 -11.797 9.734 1 96.75 297 SER A C 1
ATOM 2321 O O . SER A 1 297 ? -27.094 -10.906 9.625 1 96.75 297 SER A O 1
ATOM 2323 N N . PRO A 1 298 ? -26.141 -12.57 10.766 1 94.56 298 PRO A N 1
ATOM 2324 C CA . PRO A 1 298 ? -27.062 -12.344 11.883 1 94.56 298 PRO A CA 1
ATOM 2325 C C . PRO A 1 298 ? -26.984 -10.914 12.422 1 94.56 298 PRO A C 1
ATOM 2327 O O . PRO A 1 298 ? -28.016 -10.328 12.758 1 94.56 298 PRO A O 1
ATOM 2330 N N . ASP A 1 299 ? -25.828 -10.359 12.422 1 94 299 ASP A N 1
ATOM 2331 C CA . ASP A 1 299 ? -25.609 -9.07 13.07 1 94 299 ASP A CA 1
ATO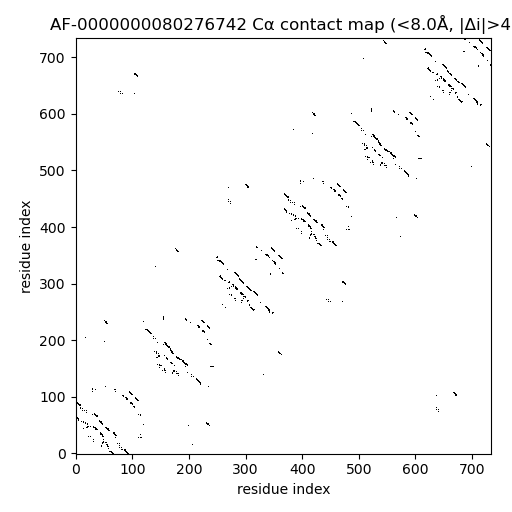M 2332 C C . ASP A 1 299 ? -25.828 -7.914 12.094 1 94 299 ASP A C 1
ATOM 2334 O O . ASP A 1 299 ? -26.156 -6.801 12.5 1 94 299 ASP A O 1
ATOM 2338 N N . TYR A 1 300 ? -25.703 -8.219 10.758 1 96.31 300 TYR A N 1
ATOM 2339 C CA . TYR A 1 300 ? -25.609 -7.086 9.852 1 96.31 300 TYR A CA 1
ATOM 2340 C C . TYR A 1 300 ? -26.766 -7.098 8.844 1 96.31 300 TYR A C 1
ATOM 2342 O O . TYR A 1 300 ? -27.094 -6.062 8.258 1 96.31 300 TYR A O 1
ATOM 2350 N N . GLY A 1 301 ? -27.344 -8.242 8.562 1 97.44 301 GLY A N 1
ATOM 2351 C CA . GLY A 1 301 ? -28.438 -8.305 7.605 1 97.44 301 GLY A CA 1
ATOM 2352 C C . GLY A 1 301 ? -28.172 -9.258 6.453 1 97.44 301 GLY A C 1
ATOM 2353 O O . GLY A 1 301 ? -27.562 -10.312 6.637 1 97.44 301 GLY A O 1
ATOM 2354 N N . ASP A 1 302 ? -28.781 -8.938 5.336 1 98.25 302 ASP A N 1
ATOM 2355 C CA . ASP A 1 302 ? -28.641 -9.844 4.195 1 98.25 302 ASP A CA 1
ATOM 2356 C C . ASP A 1 302 ? -28.531 -9.055 2.889 1 98.25 302 ASP A C 1
ATOM 2358 O O . ASP A 1 302 ? -28.797 -7.855 2.855 1 98.25 302 ASP A O 1
ATOM 2362 N N . ALA A 1 303 ? -28.094 -9.672 1.873 1 98.5 303 ALA A N 1
ATOM 2363 C CA . ALA A 1 303 ? -27.953 -9.141 0.519 1 98.5 303 ALA A CA 1
ATOM 2364 C C . ALA A 1 303 ? -28.469 -10.141 -0.516 1 98.5 303 ALA A C 1
ATOM 2366 O O . ALA A 1 303 ? -28.281 -11.352 -0.364 1 98.5 303 ALA A O 1
ATOM 2367 N N . VAL A 1 304 ? -29.078 -9.656 -1.553 1 98.69 304 VAL A N 1
ATOM 2368 C CA . VAL A 1 304 ? -29.578 -10.492 -2.637 1 98.69 304 VAL A CA 1
ATOM 2369 C C . VAL A 1 304 ? -29.391 -9.781 -3.973 1 98.69 304 VAL A C 1
ATOM 2371 O O . VAL A 1 304 ? -29.625 -8.57 -4.074 1 98.69 304 VAL A O 1
ATOM 2374 N N . GLU A 1 305 ? -29.016 -10.516 -4.945 1 98.56 305 GLU A N 1
ATOM 2375 C CA . GLU A 1 305 ? -28.938 -9.984 -6.305 1 98.56 305 GLU A CA 1
ATOM 2376 C C . GLU A 1 305 ? -29.188 -11.086 -7.336 1 98.56 305 GLU A C 1
ATOM 2378 O O . GLU A 1 305 ? -28.703 -12.211 -7.18 1 98.56 305 GLU A O 1
ATOM 2383 N N . ASN A 1 306 ? -29.953 -10.781 -8.344 1 98 306 ASN A N 1
ATOM 2384 C CA . ASN A 1 306 ? -30.234 -11.711 -9.43 1 98 306 ASN A CA 1
ATOM 2385 C C . ASN A 1 306 ? -29.453 -11.375 -10.695 1 98 306 ASN A C 1
ATOM 2387 O O . ASN A 1 306 ? -29.312 -10.203 -11.047 1 98 306 ASN A O 1
ATOM 2391 N N . ILE A 1 307 ? -28.953 -12.391 -11.312 1 98.12 307 ILE A N 1
ATOM 2392 C CA . ILE A 1 307 ? -28.312 -12.18 -12.602 1 98.12 307 ILE A CA 1
ATOM 2393 C C . ILE A 1 307 ? -28.891 -13.148 -13.641 1 98.12 307 ILE A C 1
ATOM 2395 O O . ILE A 1 307 ? -29.297 -14.258 -13.297 1 98.12 307 ILE A O 1
ATOM 2399 N N . PRO A 1 308 ? -28.875 -12.711 -14.914 1 98 308 PRO A N 1
ATOM 2400 C CA . PRO A 1 308 ? -29.328 -13.625 -15.961 1 98 308 PRO A CA 1
ATOM 2401 C C . PRO A 1 308 ? -28.312 -14.711 -16.281 1 98 308 PRO A C 1
ATOM 2403 O O . PRO A 1 308 ? -27.109 -14.445 -16.281 1 98 308 PRO A O 1
ATOM 2406 N N . VAL A 1 309 ? -28.844 -15.906 -16.531 1 98.38 309 VAL A N 1
ATOM 2407 C CA . VAL A 1 309 ? -27.984 -17.016 -16.922 1 98.38 309 VAL A CA 1
ATOM 2408 C C . VAL A 1 309 ? -28.703 -17.891 -17.938 1 98.38 309 VAL A C 1
ATOM 2410 O O . VAL A 1 309 ? -29.891 -17.688 -18.219 1 98.38 309 VAL A O 1
ATOM 2413 N N . THR A 1 310 ? -27.953 -18.75 -18.594 1 98.25 310 THR A N 1
ATOM 2414 C CA . THR A 1 310 ? -28.516 -19.828 -19.391 1 98.25 310 THR A CA 1
ATOM 2415 C C . THR A 1 310 ? -28.312 -21.172 -18.703 1 98.25 310 THR A C 1
ATOM 2417 O O . THR A 1 310 ? -27.172 -21.594 -18.484 1 98.25 310 THR A O 1
ATOM 2420 N N . LYS A 1 311 ? -29.406 -21.781 -18.391 1 97.94 311 LYS A N 1
ATOM 2421 C CA . LYS A 1 311 ? -29.328 -23.016 -17.625 1 97.94 311 LYS A CA 1
ATOM 2422 C C . LYS A 1 311 ? -29.812 -24.203 -18.453 1 97.94 311 LYS A C 1
ATOM 2424 O O . LYS A 1 311 ? -30.812 -24.109 -19.172 1 97.94 311 LYS A O 1
ATOM 2429 N N . ASP A 1 312 ? -29.109 -25.25 -18.422 1 97.44 312 ASP A N 1
ATOM 2430 C CA . ASP A 1 312 ? -29.516 -26.562 -18.906 1 97.44 312 ASP A CA 1
ATOM 2431 C C . ASP A 1 312 ? -29.484 -27.594 -17.766 1 97.44 312 ASP A C 1
ATOM 2433 O O . ASP A 1 312 ? -28.484 -27.719 -17.062 1 97.44 312 ASP A O 1
ATOM 2437 N N . GLY A 1 313 ? -30.703 -28.266 -17.594 1 97.62 313 GLY A N 1
ATOM 2438 C CA . GLY A 1 313 ? -30.766 -29.281 -16.547 1 97.62 313 GLY A CA 1
ATOM 2439 C C . GLY A 1 313 ? -31.609 -28.875 -15.359 1 97.62 313 GLY A C 1
ATOM 2440 O O . GLY A 1 313 ? -32.594 -28.141 -15.508 1 97.62 313 GLY A O 1
ATOM 2441 N N . GLU A 1 314 ? -31.281 -29.297 -14.156 1 97.69 314 GLU A N 1
ATOM 2442 C CA . GLU A 1 314 ? -32.156 -29.203 -12.977 1 97.69 314 GLU A CA 1
ATOM 2443 C C . GLU A 1 314 ? -31.922 -27.891 -12.234 1 97.69 314 GLU A C 1
ATOM 2445 O O . GLU A 1 314 ? -30.844 -27.312 -12.312 1 97.69 314 GLU A O 1
ATOM 2450 N N . ASP A 1 315 ? -32.938 -27.484 -11.578 1 98.12 315 ASP A N 1
ATOM 2451 C CA . ASP A 1 315 ? -32.781 -26.391 -10.625 1 98.12 315 ASP A CA 1
ATOM 2452 C C . ASP A 1 315 ? -31.859 -26.797 -9.461 1 98.12 315 ASP A C 1
ATOM 2454 O O . ASP A 1 315 ? -31.734 -27.984 -9.164 1 98.12 315 ASP A O 1
ATOM 2458 N N . LEU A 1 316 ? -31.281 -25.781 -8.867 1 97.62 316 LEU A N 1
ATOM 2459 C CA . LEU A 1 316 ? -30.312 -26.125 -7.832 1 97.62 316 LEU A CA 1
ATOM 2460 C C . LEU A 1 316 ? -30.156 -24.969 -6.836 1 97.62 316 LEU A C 1
ATOM 2462 O O . LEU A 1 316 ? -30.172 -23.797 -7.219 1 97.62 316 LEU A O 1
ATOM 2466 N N . ILE A 1 317 ? -30.078 -25.344 -5.527 1 98.44 317 ILE A N 1
ATOM 2467 C CA . ILE A 1 317 ? -29.672 -24.422 -4.469 1 98.44 317 ILE A CA 1
ATOM 2468 C C . ILE A 1 317 ? -28.391 -24.938 -3.807 1 98.44 317 ILE A C 1
ATOM 2470 O O . ILE A 1 317 ? -28.359 -26.078 -3.316 1 98.44 317 ILE A O 1
ATOM 2474 N N . VAL A 1 318 ? -27.375 -24.172 -3.824 1 98.44 318 VAL A N 1
ATOM 2475 C CA . VAL A 1 318 ? -26.094 -24.656 -3.326 1 98.44 318 VAL A CA 1
ATOM 2476 C C . VAL A 1 318 ? -25.312 -23.5 -2.686 1 98.44 318 VAL A C 1
ATOM 2478 O O . VAL A 1 318 ? -25.469 -22.344 -3.096 1 98.44 318 VAL A O 1
ATOM 2481 N N . ASN A 1 319 ? -24.469 -23.766 -1.668 1 98.44 319 ASN A N 1
ATOM 2482 C CA . ASN A 1 319 ? -23.688 -22.766 -0.948 1 98.44 319 ASN A CA 1
ATOM 2483 C C . ASN A 1 319 ? -22.188 -22.938 -1.18 1 98.44 319 ASN A C 1
ATOM 2485 O O . ASN A 1 319 ? -21.703 -24.078 -1.235 1 98.44 319 ASN A O 1
ATOM 2489 N N . PHE A 1 320 ? -21.5 -21.797 -1.246 1 98.56 320 PHE A N 1
ATOM 2490 C CA . PHE A 1 320 ? -20.047 -21.812 -1.413 1 98.56 320 PHE A CA 1
ATOM 2491 C C . PHE A 1 320 ? -19.391 -20.734 -0.567 1 98.56 320 PHE A C 1
ATOM 2493 O O . PHE A 1 320 ? -20.062 -19.812 -0.097 1 98.56 320 PHE A O 1
ATOM 2500 N N . ASN A 1 321 ? -18.109 -20.922 -0.281 1 97.62 321 ASN A N 1
ATOM 2501 C CA . ASN A 1 321 ? -17.266 -19.781 0.099 1 97.62 321 ASN A CA 1
ATOM 2502 C C . ASN A 1 321 ? -17.094 -18.812 -1.057 1 97.62 321 ASN A C 1
ATOM 2504 O O . ASN A 1 321 ? -16.5 -19.156 -2.084 1 97.62 321 ASN A O 1
ATOM 2508 N N . PRO A 1 322 ? -17.531 -17.656 -0.916 1 97.75 322 PRO A N 1
ATOM 2509 C CA . PRO A 1 322 ? -17.516 -16.734 -2.061 1 97.75 322 PRO A CA 1
ATOM 2510 C C . PRO A 1 322 ? -16.094 -16.344 -2.486 1 97.75 322 PRO A C 1
ATOM 2512 O O . PRO A 1 322 ? -15.867 -16.031 -3.652 1 97.75 322 PRO A O 1
ATOM 2515 N N . LYS A 1 323 ? -15.164 -16.375 -1.649 1 97.12 323 LYS A N 1
ATOM 2516 C CA . LYS A 1 323 ? -13.773 -16.062 -1.988 1 97.12 323 LYS A CA 1
ATOM 2517 C C . LYS A 1 323 ? -13.242 -17.031 -3.049 1 97.12 323 LYS A C 1
ATOM 2519 O O . LYS A 1 323 ? -12.531 -16.609 -3.965 1 97.12 323 LYS A O 1
ATOM 2524 N N . PHE A 1 324 ? -13.609 -18.281 -2.916 1 97.94 324 PHE A N 1
ATOM 2525 C CA . PHE A 1 324 ? -13.141 -19.281 -3.865 1 97.94 324 PHE A CA 1
ATOM 2526 C C . PHE A 1 324 ? -13.711 -19.016 -5.254 1 97.94 324 PHE A C 1
ATOM 2528 O O . PHE A 1 324 ? -13 -19.109 -6.254 1 97.94 324 PHE A O 1
ATOM 2535 N N . LEU A 1 325 ? -14.938 -18.641 -5.297 1 98.44 325 LEU A N 1
ATOM 2536 C CA . LEU A 1 325 ? -15.57 -18.344 -6.578 1 98.44 325 LEU A CA 1
ATOM 2537 C C . LEU A 1 325 ? -14.961 -17.094 -7.207 1 98.44 325 LEU A C 1
ATOM 2539 O O . LEU A 1 325 ? -14.656 -17.078 -8.398 1 98.44 325 LEU A O 1
ATOM 2543 N N . SER A 1 326 ? -14.812 -16.141 -6.371 1 98.06 326 SER A N 1
ATOM 2544 C CA . SER A 1 326 ? -14.273 -14.859 -6.84 1 98.06 326 SER A CA 1
ATOM 2545 C C . SER A 1 326 ? -12.875 -15.031 -7.414 1 98.06 326 SER A C 1
ATOM 2547 O O . SER A 1 326 ? -12.562 -14.508 -8.484 1 98.06 326 SER A O 1
ATOM 2549 N N . GLU A 1 327 ? -12.039 -15.711 -6.746 1 97.5 327 GLU A N 1
ATOM 2550 C CA . GLU A 1 327 ? -10.656 -15.914 -7.184 1 97.5 327 GLU A CA 1
ATOM 2551 C C . GLU A 1 327 ? -10.609 -16.703 -8.492 1 97.5 327 GLU A C 1
ATOM 2553 O O . GLU A 1 327 ? -9.797 -16.406 -9.367 1 97.5 327 GLU A O 1
ATOM 2558 N N . ALA A 1 328 ? -11.453 -17.688 -8.609 1 97.25 328 ALA A N 1
ATOM 2559 C CA . ALA A 1 328 ? -11.508 -18.469 -9.852 1 97.25 328 ALA A CA 1
ATOM 2560 C C . ALA A 1 328 ? -11.844 -17.578 -11.039 1 97.25 328 ALA A C 1
ATOM 2562 O O . ALA A 1 328 ? -11.148 -17.594 -12.055 1 97.25 328 ALA A O 1
ATOM 2563 N N . ILE A 1 329 ? -12.867 -16.797 -10.867 1 97.62 329 ILE A N 1
ATOM 2564 C CA . ILE A 1 329 ? -13.352 -15.969 -11.961 1 97.62 329 ILE A CA 1
ATOM 2565 C C . ILE A 1 329 ? -12.312 -14.922 -12.32 1 97.62 329 ILE A C 1
ATOM 2567 O O . ILE A 1 329 ? -12.141 -14.57 -13.492 1 97.62 329 ILE A O 1
ATOM 2571 N N . LYS A 1 330 ? -11.633 -14.414 -11.328 1 96.81 330 LYS A N 1
ATOM 2572 C CA . LYS A 1 330 ? -10.602 -13.398 -11.531 1 96.81 330 LYS A CA 1
ATOM 2573 C C . LYS A 1 330 ? -9.508 -13.914 -12.461 1 96.81 330 LYS A C 1
ATOM 2575 O O . LYS A 1 330 ? -8.875 -13.133 -13.172 1 96.81 330 LYS A O 1
ATOM 2580 N N . HIS A 1 331 ? -9.297 -15.18 -12.508 1 96.38 331 HIS A N 1
ATOM 2581 C CA . HIS A 1 331 ? -8.211 -15.758 -13.297 1 96.38 331 HIS A CA 1
ATOM 2582 C C . HIS A 1 331 ? -8.727 -16.328 -14.609 1 96.38 331 HIS A C 1
ATOM 2584 O O . HIS A 1 331 ? -8.023 -17.094 -15.273 1 96.38 331 HIS A O 1
ATOM 2590 N N . ILE A 1 332 ? -9.953 -16.031 -14.922 1 94.94 332 ILE A N 1
ATOM 2591 C CA . ILE A 1 332 ? -10.547 -16.406 -16.203 1 94.94 332 ILE A CA 1
ATOM 2592 C C . ILE A 1 332 ? -10.719 -15.164 -17.078 1 94.94 332 ILE A C 1
ATOM 2594 O O . ILE A 1 332 ? -11.477 -14.25 -16.734 1 94.94 332 ILE A O 1
ATOM 2598 N N . ASP A 1 333 ? -10.086 -15.094 -18.203 1 91.19 333 ASP A N 1
ATOM 2599 C CA . ASP A 1 333 ? -10.102 -13.938 -19.078 1 91.19 333 ASP A CA 1
ATOM 2600 C C . ASP A 1 333 ? -11.164 -14.102 -20.172 1 91.19 333 ASP A C 1
ATOM 2602 O O . ASP A 1 333 ? -11.023 -13.555 -21.266 1 91.19 333 ASP A O 1
ATOM 2606 N N . GLU A 1 334 ? -12.133 -14.852 -19.969 1 94.44 334 GLU A N 1
ATOM 2607 C CA . GLU A 1 334 ? -13.203 -15.047 -20.938 1 94.44 334 GLU A CA 1
ATOM 2608 C C . GLU A 1 334 ? -14.469 -14.312 -20.516 1 94.44 334 GLU A C 1
ATOM 2610 O O . GLU A 1 334 ? -14.758 -14.188 -19.328 1 94.44 334 GLU A O 1
ATOM 2615 N N . LYS A 1 335 ? -15.242 -13.938 -21.438 1 96.56 335 LYS A N 1
ATOM 2616 C CA . LYS A 1 335 ? -16.484 -13.203 -21.188 1 96.56 335 LYS A CA 1
ATOM 2617 C C . LYS A 1 335 ? -17.531 -14.109 -20.562 1 96.56 335 LYS A C 1
ATOM 2619 O O . LYS A 1 335 ? -18.391 -13.641 -19.797 1 96.56 335 LYS A O 1
ATOM 2624 N N . GLU A 1 336 ? -17.438 -15.383 -20.953 1 97.69 336 GLU A N 1
ATOM 2625 C CA . GLU A 1 336 ? -18.406 -16.344 -20.438 1 97.69 336 GLU A CA 1
ATOM 2626 C C . GLU A 1 336 ? -17.719 -17.5 -19.734 1 97.69 336 GLU A C 1
ATOM 2628 O O . GLU A 1 336 ? -16.625 -17.906 -20.141 1 97.69 336 GLU A O 1
ATOM 2633 N N . VAL A 1 337 ? -18.406 -17.984 -18.781 1 98 337 VAL A N 1
ATOM 2634 C CA . VAL A 1 337 ? -17.922 -19.141 -18.031 1 98 337 VAL A CA 1
ATOM 2635 C C . VAL A 1 337 ? -19.062 -20.141 -17.844 1 98 337 VAL A C 1
ATOM 2637 O O . VAL A 1 337 ? -20.234 -19.766 -17.875 1 98 337 VAL A O 1
ATOM 2640 N N . GLU A 1 338 ? -18.719 -21.359 -17.734 1 97.94 338 GLU A N 1
ATOM 2641 C CA . GLU A 1 338 ? -19.688 -22.438 -17.547 1 97.94 338 GLU A CA 1
ATOM 2642 C C . GLU A 1 338 ? -19.516 -23.078 -16.172 1 97.94 338 GLU A C 1
ATOM 2644 O O . GLU A 1 338 ? -18.422 -23.531 -15.812 1 97.94 338 GLU A O 1
ATOM 2649 N N . PHE A 1 339 ? -20.594 -23.031 -15.398 1 98.56 339 PHE A N 1
ATOM 2650 C CA . PHE A 1 339 ? -20.688 -23.75 -14.133 1 98.56 339 PHE A CA 1
ATOM 2651 C C . PHE A 1 339 ? -21.359 -25.094 -14.328 1 98.56 339 PHE A C 1
ATOM 2653 O O . PHE A 1 339 ? -22.5 -25.156 -14.805 1 98.56 339 PHE A O 1
ATOM 2660 N N . ASN A 1 340 ? -20.656 -26.156 -13.93 1 98.31 340 ASN A N 1
ATOM 2661 C CA . ASN A 1 340 ? -21.172 -27.516 -14.078 1 98.31 340 ASN A CA 1
ATOM 2662 C C . ASN A 1 340 ? -21.391 -28.188 -12.719 1 98.31 340 ASN A C 1
ATOM 2664 O O . ASN A 1 340 ? -20.438 -28.359 -11.953 1 98.31 340 ASN A O 1
ATOM 2668 N N . PHE A 1 341 ? -22.672 -28.609 -12.5 1 98.25 341 PHE A N 1
ATOM 2669 C CA . PHE A 1 341 ? -23.047 -29.156 -11.203 1 98.25 341 PHE A CA 1
ATOM 2670 C C . PHE A 1 341 ? -23.531 -30.594 -11.352 1 98.25 341 PHE A C 1
ATOM 2672 O O . PHE A 1 341 ? -24.188 -30.938 -12.344 1 98.25 341 PHE A O 1
ATOM 2679 N N . VAL A 1 342 ? -23.156 -31.375 -10.352 1 97.31 342 VAL A N 1
ATOM 2680 C CA . VAL A 1 342 ? -23.781 -32.688 -10.203 1 97.31 342 VAL A CA 1
ATOM 2681 C C . VAL A 1 342 ? -24.984 -32.594 -9.273 1 97.31 342 VAL A C 1
ATOM 2683 O O . VAL A 1 342 ? -26.109 -32.969 -9.641 1 97.31 342 VAL A O 1
ATOM 2686 N N . ASP A 1 343 ? -24.797 -32.156 -8.062 1 95.88 343 ASP A N 1
ATOM 2687 C CA . ASP A 1 343 ? -25.797 -31.875 -7.027 1 95.88 343 ASP A CA 1
ATOM 2688 C C . ASP A 1 343 ? -25.297 -30.812 -6.055 1 95.88 343 ASP A C 1
ATOM 2690 O O . ASP A 1 343 ? -24.359 -30.078 -6.352 1 95.88 343 ASP A O 1
ATOM 2694 N N . ASN A 1 344 ? -26 -30.688 -4.898 1 96 344 ASN A N 1
ATOM 2695 C CA . ASN A 1 344 ? -25.656 -29.594 -3.988 1 96 344 ASN A CA 1
ATOM 2696 C C . ASN A 1 344 ? -24.578 -30.016 -2.992 1 96 344 ASN A C 1
ATOM 2698 O O . ASN A 1 344 ? -24.188 -29.234 -2.127 1 96 344 ASN A O 1
ATOM 2702 N N . LEU A 1 345 ? -23.969 -31.188 -3.113 1 95.31 345 LEU A N 1
ATOM 2703 C CA . LEU A 1 345 ? -22.938 -31.688 -2.211 1 95.31 345 LEU A CA 1
ATOM 2704 C C . LEU A 1 345 ? -21.656 -32 -2.973 1 95.31 345 LEU A C 1
ATOM 2706 O O . LEU A 1 345 ? -20.578 -32.094 -2.371 1 95.31 345 LEU A O 1
ATOM 2710 N N . SER A 1 346 ? -21.797 -32.156 -4.25 1 96.44 346 SER A N 1
ATOM 2711 C CA . SER A 1 346 ? -20.656 -32.5 -5.094 1 96.44 346 SER A CA 1
ATOM 2712 C C . SER A 1 346 ? -19.891 -31.266 -5.52 1 96.44 346 SER A C 1
ATOM 2714 O O . SER A 1 346 ? -20.438 -30.156 -5.523 1 96.44 346 SER A O 1
ATOM 2716 N N . PRO A 1 347 ? -18.641 -31.422 -5.895 1 97.56 347 PRO A N 1
ATOM 2717 C CA . PRO A 1 347 ? -17.844 -30.281 -6.324 1 97.56 347 PRO A CA 1
ATOM 2718 C C . PRO A 1 347 ? -18.406 -29.594 -7.57 1 97.56 347 PRO A C 1
ATOM 2720 O O . PRO A 1 347 ? -18.922 -30.266 -8.469 1 97.56 347 PRO A O 1
ATOM 2723 N N . LEU A 1 348 ? -18.312 -28.297 -7.633 1 98.44 348 LEU A N 1
ATOM 2724 C CA . LEU A 1 348 ? -18.578 -27.484 -8.812 1 98.44 348 LEU A CA 1
ATOM 2725 C C . LEU A 1 348 ? -17.375 -27.453 -9.742 1 98.44 348 LEU A C 1
ATOM 2727 O O . LEU A 1 348 ? -16.25 -27.219 -9.305 1 98.44 348 LEU A O 1
ATOM 2731 N N . GLN A 1 349 ? -17.578 -27.734 -10.984 1 98.25 349 GLN A N 1
ATOM 2732 C CA . GLN A 1 349 ? -16.547 -27.531 -11.992 1 98.25 349 GLN A CA 1
ATOM 2733 C C . GLN A 1 349 ? -16.812 -26.266 -12.797 1 98.25 349 GLN A C 1
ATOM 2735 O O . GLN A 1 349 ? -17.891 -26.078 -13.352 1 98.25 349 GLN A O 1
ATOM 2740 N N . ILE A 1 350 ? -15.875 -25.391 -12.859 1 98.19 350 ILE A N 1
ATOM 2741 C CA . ILE A 1 350 ? -15.945 -24.141 -13.617 1 98.19 350 ILE A CA 1
ATOM 2742 C C . ILE A 1 350 ? -15.031 -24.234 -14.836 1 98.19 350 ILE A C 1
ATOM 2744 O O . ILE A 1 350 ? -13.836 -24.5 -14.711 1 98.19 350 ILE A O 1
ATOM 2748 N N . ASN A 1 351 ? -15.578 -23.969 -16.016 1 96.56 351 ASN A N 1
ATOM 2749 C CA . ASN A 1 351 ? -14.836 -24 -17.266 1 96.56 351 ASN A CA 1
ATOM 2750 C C . ASN A 1 351 ? -14.961 -22.688 -18.016 1 96.56 351 ASN A C 1
ATOM 2752 O O . ASN A 1 351 ? -16.062 -22.25 -18.359 1 96.56 351 ASN A O 1
ATOM 2756 N N . PRO A 1 352 ? -13.797 -22 -18.266 1 95.56 352 PRO A N 1
ATOM 2757 C CA . PRO A 1 352 ? -13.898 -20.891 -19.219 1 95.56 352 PRO A CA 1
ATOM 2758 C C . PRO A 1 352 ? -14.406 -21.344 -20.594 1 95.56 352 PRO A C 1
ATOM 2760 O O . PRO A 1 352 ? -13.992 -22.391 -21.094 1 95.56 352 PRO A O 1
ATOM 2763 N N . ARG A 1 353 ? -15.242 -20.469 -21.094 1 92.44 353 ARG A N 1
ATOM 2764 C CA . ARG A 1 353 ? -15.75 -20.859 -22.406 1 92.44 353 ARG A CA 1
ATOM 2765 C C . ARG A 1 353 ? -14.695 -20.625 -23.484 1 92.44 353 ARG A C 1
ATOM 2767 O O . ARG A 1 353 ? -13.945 -19.641 -23.422 1 92.44 353 ARG A O 1
ATOM 2774 N N . ASN A 1 354 ? -14.508 -21.469 -24.391 1 86.56 354 ASN A N 1
ATOM 2775 C CA . ASN A 1 354 ? -13.625 -21.359 -25.547 1 86.56 354 ASN A CA 1
ATOM 2776 C C . ASN A 1 354 ? -12.164 -21.562 -25.156 1 86.56 354 ASN A C 1
ATOM 2778 O O . ASN A 1 354 ? -11.258 -21.125 -25.859 1 86.56 354 ASN A O 1
ATOM 2782 N N . VAL A 1 355 ? -11.914 -21.844 -23.969 1 86.25 355 VAL A N 1
ATOM 2783 C CA . VAL A 1 355 ? -10.562 -22.156 -23.531 1 86.25 355 VAL A CA 1
ATOM 2784 C C . VAL A 1 355 ? -10.461 -23.656 -23.203 1 86.25 355 VAL A C 1
ATOM 2786 O O . VAL A 1 355 ? -11.234 -24.172 -22.406 1 86.25 355 VAL A O 1
ATOM 2789 N N . GLU A 1 356 ? -9.57 -24.25 -23.766 1 88.81 356 GLU A N 1
ATOM 2790 C CA . GLU A 1 356 ? -9.328 -25.656 -23.484 1 88.81 356 GLU A CA 1
ATOM 2791 C C . GLU A 1 356 ? -8.188 -25.828 -22.484 1 88.81 356 GLU A C 1
ATOM 2793 O O . GLU A 1 356 ? -7.293 -25 -22.406 1 88.81 356 GLU A O 1
ATOM 2798 N N . GLY A 1 357 ? -8.312 -26.812 -21.672 1 92.12 357 GLY A N 1
ATOM 2799 C CA . GLY A 1 357 ? -7.215 -27.203 -20.797 1 92.12 357 GLY A CA 1
ATOM 2800 C C . GLY A 1 357 ? -7.176 -26.406 -19.5 1 92.12 357 GLY A C 1
ATOM 2801 O O . GLY A 1 357 ? -6.141 -26.344 -18.828 1 92.12 357 GLY A O 1
ATOM 2802 N N . TYR A 1 358 ? -8.195 -25.703 -19.203 1 94.88 358 TYR A N 1
ATOM 2803 C CA . TYR A 1 358 ? -8.281 -24.969 -17.938 1 94.88 358 TYR A CA 1
ATOM 2804 C C . TYR A 1 358 ? -9.594 -25.266 -17.219 1 94.88 358 TYR A C 1
ATOM 2806 O O . TYR A 1 358 ? -10.672 -25.172 -17.812 1 94.88 358 TYR A O 1
ATOM 2814 N N . MET A 1 359 ? -9.477 -25.672 -15.945 1 96.25 359 MET A N 1
ATOM 2815 C CA . MET A 1 359 ? -10.68 -25.906 -15.148 1 96.25 359 MET A CA 1
ATOM 2816 C C . MET A 1 359 ? -10.43 -25.594 -13.68 1 96.25 359 MET A C 1
ATOM 2818 O O . MET A 1 359 ? -9.289 -25.625 -13.211 1 96.25 359 MET A O 1
ATOM 2822 N N . TYR A 1 360 ? -11.461 -25.266 -13.008 1 97.69 360 TYR A N 1
ATOM 2823 C CA . TYR A 1 360 ? -11.453 -24.953 -11.586 1 97.69 360 TYR A CA 1
ATOM 2824 C C . TYR A 1 360 ? -12.539 -25.734 -10.852 1 97.69 360 TYR A C 1
ATOM 2826 O O . TYR A 1 360 ? -13.656 -25.891 -11.359 1 97.69 360 TYR A O 1
ATOM 2834 N N . ILE A 1 361 ? -12.172 -26.344 -9.742 1 98.19 361 ILE A N 1
ATOM 2835 C CA . ILE A 1 361 ? -13.078 -27.156 -8.922 1 98.19 361 ILE A CA 1
ATOM 2836 C C . ILE A 1 361 ? -13.242 -26.5 -7.551 1 98.19 361 ILE A C 1
ATOM 2838 O O . ILE A 1 361 ? -12.266 -26.078 -6.934 1 98.19 361 ILE A O 1
ATOM 2842 N N . VAL A 1 362 ? -14.492 -26.422 -7.07 1 98.25 362 VAL A N 1
ATOM 2843 C CA . VAL A 1 362 ? -14.758 -25.859 -5.754 1 98.25 362 VAL A CA 1
ATOM 2844 C C . VAL A 1 362 ? -15.719 -26.75 -4.984 1 98.25 362 VAL A C 1
ATOM 2846 O O . VAL A 1 362 ? -16.766 -27.141 -5.508 1 98.25 362 VAL A O 1
ATOM 2849 N N . LEU A 1 363 ? -15.344 -27.062 -3.768 1 97.56 363 LEU A N 1
ATOM 2850 C CA . LEU A 1 363 ? -16.234 -27.828 -2.91 1 97.56 363 LEU A CA 1
ATOM 2851 C C . LEU A 1 363 ? -17.328 -26.938 -2.312 1 97.56 363 LEU A C 1
ATOM 2853 O O . LEU A 1 363 ? -17.031 -25.828 -1.845 1 97.56 363 LEU A O 1
ATOM 2857 N N . PRO A 1 364 ? -18.594 -27.375 -2.359 1 97.88 364 PRO A N 1
ATOM 2858 C CA . PRO A 1 364 ? -19.641 -26.609 -1.674 1 97.88 364 PRO A CA 1
ATOM 2859 C C . PRO A 1 364 ? -19.516 -26.672 -0.153 1 97.88 364 PRO A C 1
ATOM 2861 O O . PRO A 1 364 ? -18.734 -27.469 0.375 1 97.88 364 PRO A O 1
ATOM 2864 N N . VAL A 1 365 ? -20.156 -25.766 0.483 1 96.31 365 VAL A N 1
ATOM 2865 C CA . VAL A 1 365 ? -20.188 -25.766 1.942 1 96.31 365 VAL A CA 1
ATOM 2866 C C . VAL A 1 365 ? -21.609 -26.078 2.428 1 96.31 365 VAL A C 1
ATOM 2868 O O . VAL A 1 365 ? -22.578 -25.875 1.697 1 96.31 365 VAL A O 1
ATOM 2871 N N . ARG A 1 366 ? -21.641 -26.547 3.574 1 88.75 366 ARG A N 1
ATOM 2872 C CA . ARG A 1 366 ? -22.953 -26.875 4.137 1 88.75 366 ARG A CA 1
ATOM 2873 C C . ARG A 1 366 ? -23.75 -25.625 4.445 1 88.75 366 ARG A C 1
ATOM 2875 O O . ARG A 1 366 ? -23.172 -24.562 4.695 1 88.75 366 ARG A O 1
ATOM 2882 N N . ALA A 1 367 ? -25 -25.75 4.41 1 77.06 367 ALA A N 1
ATOM 2883 C CA . ALA A 1 367 ? -25.891 -24.625 4.652 1 77.06 367 ALA A CA 1
ATOM 2884 C C . ALA A 1 367 ? -25.781 -24.141 6.098 1 77.06 367 ALA A C 1
ATOM 2886 O O . ALA A 1 367 ? -25.531 -24.922 7.004 1 77.06 367 ALA A O 1
ATOM 2887 N N . MET B 1 1 ? -40.344 6.074 10.195 1 93.94 1 MET B N 1
ATOM 2888 C CA . MET B 1 1 ? -39.906 5.645 8.867 1 93.94 1 MET B CA 1
ATOM 2889 C C . MET B 1 1 ? -39.156 6.754 8.156 1 93.94 1 MET B C 1
ATOM 2891 O O . MET B 1 1 ? -39.312 7.93 8.492 1 93.94 1 MET B O 1
ATOM 2895 N N . LEU B 1 2 ? -38.281 6.383 7.215 1 96.31 2 LEU B N 1
ATOM 2896 C CA . LEU B 1 2 ? -37.594 7.312 6.344 1 96.31 2 LEU B CA 1
ATOM 2897 C C . LEU B 1 2 ? -37.312 6.691 4.973 1 96.31 2 LEU B C 1
ATOM 2899 O O . LEU B 1 2 ? -36.844 5.559 4.883 1 96.31 2 LEU B O 1
ATOM 2903 N N . LYS B 1 3 ? -37.719 7.383 3.926 1 97.31 3 LYS B N 1
ATOM 2904 C CA . LYS B 1 3 ? -37.469 6.922 2.561 1 97.31 3 LYS B CA 1
ATOM 2905 C C . LYS B 1 3 ? -36.969 8.055 1.685 1 97.31 3 LYS B C 1
ATOM 2907 O O . LYS B 1 3 ? -37.531 9.156 1.676 1 97.31 3 LYS B O 1
ATOM 2912 N N . PHE B 1 4 ? -35.906 7.871 0.985 1 97 4 PHE B N 1
ATOM 2913 C CA . PHE B 1 4 ? -35.406 8.875 0.068 1 97 4 PHE B CA 1
ATOM 2914 C C . PHE B 1 4 ? -34.594 8.227 -1.052 1 97 4 PHE B C 1
ATOM 2916 O O . PHE B 1 4 ? -34.188 7.066 -0.938 1 97 4 PHE B O 1
ATOM 2923 N N . VAL B 1 5 ? -34.438 8.922 -2.141 1 96.44 5 VAL B N 1
ATOM 2924 C CA . VAL B 1 5 ? -33.688 8.508 -3.318 1 96.44 5 VAL B CA 1
ATOM 2925 C C . VAL B 1 5 ? -32.531 9.477 -3.561 1 96.44 5 VAL B C 1
ATOM 2927 O O . VAL B 1 5 ? -32.688 10.695 -3.436 1 96.44 5 VAL B O 1
ATOM 2930 N N . VAL B 1 6 ? -31.438 8.938 -3.865 1 97.06 6 VAL B N 1
ATOM 2931 C CA . VAL B 1 6 ? -30.25 9.773 -4.055 1 97.06 6 VAL B CA 1
ATOM 2932 C C . VAL B 1 6 ? -29.328 9.125 -5.078 1 97.06 6 VAL B C 1
ATOM 2934 O O . VAL B 1 6 ? -29.406 7.922 -5.332 1 97.06 6 VAL B O 1
ATOM 2937 N N . SER B 1 7 ? -28.516 9.938 -5.703 1 96.81 7 SER B N 1
ATOM 2938 C CA . SER B 1 7 ? -27.531 9.367 -6.609 1 96.81 7 SER B CA 1
ATOM 2939 C C . SER B 1 7 ? -26.406 8.688 -5.84 1 96.81 7 SER B C 1
ATOM 2941 O O . SER B 1 7 ? -26.031 9.125 -4.75 1 96.81 7 SER B O 1
ATOM 2943 N N . LYS B 1 8 ? -25.859 7.621 -6.402 1 97.25 8 LYS B N 1
ATOM 2944 C CA . LYS B 1 8 ? -24.75 6.883 -5.797 1 97.25 8 LYS B CA 1
ATOM 2945 C C . LYS B 1 8 ? -23.562 7.797 -5.535 1 97.25 8 LYS B C 1
ATOM 2947 O O . LYS B 1 8 ? -22.969 7.766 -4.449 1 97.25 8 LYS B O 1
ATOM 2952 N N . SER B 1 9 ? -23.203 8.594 -6.516 1 96.5 9 SER B N 1
ATOM 2953 C CA . SER B 1 9 ? -22.047 9.477 -6.406 1 96.5 9 SER B CA 1
ATOM 2954 C C . SER B 1 9 ? -22.203 10.438 -5.234 1 96.5 9 SER B C 1
ATOM 2956 O O . SER B 1 9 ? -21.25 10.633 -4.457 1 96.5 9 SER B O 1
ATOM 2958 N N . GLU B 1 10 ? -23.391 11.039 -5.043 1 95.88 10 GLU B N 1
ATOM 2959 C CA . GLU B 1 10 ? -23.672 12 -3.982 1 95.88 10 GLU B CA 1
ATOM 2960 C C . GLU B 1 10 ? -23.547 11.352 -2.605 1 95.88 10 GLU B C 1
ATOM 2962 O O . GLU B 1 10 ? -22.828 11.859 -1.735 1 95.88 10 GLU B O 1
ATOM 2967 N N . VAL B 1 11 ? -24.172 10.266 -2.463 1 97.31 11 VAL B N 1
ATOM 2968 C CA . VAL B 1 11 ? -24.219 9.656 -1.138 1 97.31 11 VAL B CA 1
ATOM 2969 C C . VAL B 1 11 ? -22.875 9.008 -0.818 1 97.31 11 VAL B C 1
ATOM 2971 O O . VAL B 1 11 ? -22.453 9 0.336 1 97.31 11 VAL B O 1
ATOM 2974 N N . GLN B 1 12 ? -22.234 8.43 -1.788 1 97.31 12 GLN B N 1
ATOM 2975 C CA . GLN B 1 12 ? -20.922 7.828 -1.583 1 97.31 12 GLN B CA 1
ATOM 2976 C C . GLN B 1 12 ? -19.922 8.859 -1.081 1 97.31 12 GLN B C 1
ATOM 2978 O O . GLN B 1 12 ? -19.156 8.594 -0.141 1 97.31 12 GLN B O 1
ATOM 2983 N N . GLU B 1 13 ? -19.875 9.984 -1.708 1 95.62 13 GLU B N 1
ATOM 2984 C CA . GLU B 1 13 ? -18.969 11.062 -1.313 1 95.62 13 GLU B CA 1
ATOM 2985 C C . GLU B 1 13 ? -19.219 11.484 0.131 1 95.62 13 GLU B C 1
ATOM 2987 O O . GLU B 1 13 ? -18.266 11.625 0.91 1 95.62 13 GLU B O 1
ATOM 2992 N N . LYS B 1 14 ? -20.438 11.703 0.442 1 96.94 14 LYS B N 1
ATOM 2993 C CA . LYS B 1 14 ? -20.797 12.211 1.763 1 96.94 14 LYS B CA 1
ATOM 2994 C C . LYS B 1 14 ? -20.547 11.164 2.844 1 96.94 14 LYS B C 1
ATOM 2996 O O . LYS B 1 14 ? -20.125 11.5 3.951 1 96.94 14 LYS B O 1
ATOM 3001 N N . ILE B 1 15 ? -20.797 9.906 2.504 1 97.62 15 ILE B N 1
ATOM 3002 C CA . ILE B 1 15 ? -20.5 8.82 3.434 1 97.62 15 ILE B CA 1
ATOM 3003 C C . ILE B 1 15 ? -19 8.727 3.656 1 97.62 15 ILE B C 1
ATOM 3005 O O . ILE B 1 15 ? -18.547 8.609 4.797 1 97.62 15 ILE B O 1
ATOM 3009 N N . SER B 1 16 ? -18.25 8.773 2.643 1 95.44 16 SER B N 1
ATOM 3010 C CA . SER B 1 16 ? -16.797 8.664 2.729 1 95.44 16 SER B CA 1
ATOM 3011 C C . SER B 1 16 ? -16.219 9.781 3.588 1 95.44 16 SER B C 1
ATOM 3013 O O . SER B 1 16 ? -15.359 9.531 4.441 1 95.44 16 SER B O 1
ATOM 3015 N N . VAL B 1 17 ? -16.703 10.984 3.424 1 94.31 17 VAL B N 1
ATOM 3016 C CA . VAL B 1 17 ? -16.203 12.141 4.164 1 94.31 17 VAL B CA 1
ATOM 3017 C C . VAL B 1 17 ? -16.547 11.992 5.645 1 94.31 17 VAL B C 1
ATOM 3019 O O . VAL B 1 17 ? -15.711 12.242 6.512 1 94.31 17 VAL B O 1
ATOM 3022 N N . ALA B 1 18 ? -17.703 11.57 5.879 1 94.75 18 ALA B N 1
ATOM 3023 C CA . ALA B 1 18 ? -18.141 11.406 7.266 1 94.75 18 ALA B CA 1
ATOM 3024 C C . ALA B 1 18 ? -17.375 10.273 7.945 1 94.75 18 ALA B C 1
ATOM 3026 O O . ALA B 1 18 ? -16.969 10.398 9.109 1 94.75 18 ALA B O 1
ATOM 3027 N N . SER B 1 19 ? -17.156 9.234 7.188 1 92.75 19 SER B N 1
ATOM 3028 C CA . SER B 1 19 ? -16.531 8.039 7.734 1 92.75 19 SER B CA 1
ATOM 3029 C C . SER B 1 19 ? -15.086 8.305 8.164 1 92.75 19 SER B C 1
ATOM 3031 O O . SER B 1 19 ? -14.523 7.559 8.961 1 92.75 19 SER B O 1
ATOM 3033 N N . SER B 1 20 ? -14.5 9.258 7.668 1 86.25 20 SER B N 1
ATOM 3034 C CA . SER B 1 20 ? -13.109 9.562 7.969 1 86.25 20 SER B CA 1
ATOM 3035 C C . SER B 1 20 ? -12.914 9.891 9.445 1 86.25 20 SER B C 1
ATOM 3037 O O . SER B 1 20 ? -11.812 9.766 9.977 1 86.25 20 SER B O 1
ATOM 3039 N N . SER B 1 21 ? -13.945 10.281 10.172 1 84.56 21 SER B N 1
ATOM 3040 C CA . SER B 1 21 ? -13.844 10.719 11.562 1 84.56 21 SER B CA 1
ATOM 3041 C C . SER B 1 21 ? -14.141 9.57 12.516 1 84.56 21 SER B C 1
ATOM 3043 O O . SER B 1 21 ? -14.109 9.742 13.734 1 84.56 21 SER B O 1
ATOM 3045 N N . ILE B 1 22 ? -14.367 8.445 11.898 1 86.94 22 ILE B N 1
ATOM 3046 C CA . ILE B 1 22 ? -14.672 7.301 12.75 1 86.94 22 ILE B CA 1
ATOM 3047 C C . ILE B 1 22 ? -13.383 6.73 13.336 1 86.94 22 ILE B C 1
ATOM 3049 O O . ILE B 1 22 ? -12.383 6.59 12.625 1 86.94 22 ILE B O 1
ATOM 3053 N N . GLY B 1 23 ? -13.352 6.562 14.578 1 77.12 23 GLY B N 1
ATOM 3054 C CA . GLY B 1 23 ? -12.172 6.051 15.258 1 77.12 23 GLY B CA 1
ATOM 3055 C C . GLY B 1 23 ? -11.992 4.555 15.086 1 77.12 23 GLY B C 1
ATOM 3056 O O . GLY B 1 23 ? -12.953 3.832 14.82 1 77.12 23 GLY B O 1
ATOM 3057 N N . SER B 1 24 ? -10.781 4.051 15.016 1 67.25 24 SER B N 1
ATOM 3058 C CA . SER B 1 24 ? -10.469 2.639 14.828 1 67.25 24 SER B CA 1
ATOM 3059 C C . SER B 1 24 ? -10.773 1.833 16.078 1 67.25 24 SER B C 1
ATOM 3061 O O . SER B 1 24 ? -11.086 0.644 16 1 67.25 24 SER B O 1
ATOM 3063 N N . ARG B 1 25 ? -10.57 2.445 17.312 1 65.44 25 ARG B N 1
ATOM 3064 C CA . ARG B 1 25 ? -10.648 1.659 18.547 1 65.44 25 ARG B CA 1
ATOM 3065 C C . ARG B 1 25 ? -11.766 2.162 19.453 1 65.44 25 ARG B C 1
ATOM 3067 O O . ARG B 1 25 ? -11.625 3.199 20.094 1 65.44 25 ARG B O 1
ATOM 3074 N N . THR B 1 26 ? -13.047 1.968 19.156 1 67.31 26 THR B N 1
ATOM 3075 C CA . THR B 1 26 ? -14.039 2.504 20.078 1 67.31 26 THR B CA 1
ATOM 3076 C C . THR B 1 26 ? -14.703 1.38 20.875 1 67.31 26 THR B C 1
ATOM 3078 O O . THR B 1 26 ? -14.867 0.269 20.359 1 67.31 26 THR B O 1
ATOM 3081 N N . VAL B 1 27 ? -14.867 1.649 22.203 1 72.31 27 VAL B N 1
ATOM 3082 C CA . VAL B 1 27 ? -15.516 0.712 23.109 1 72.31 27 VAL B CA 1
ATOM 3083 C C . VAL B 1 27 ? -17.031 0.716 22.875 1 72.31 27 VAL B C 1
ATOM 3085 O O . VAL B 1 27 ? -17.672 -0.332 22.938 1 72.31 27 VAL B O 1
ATOM 3088 N N . ASP B 1 28 ? -17.609 1.874 22.422 1 86.19 28 ASP B N 1
ATOM 3089 C CA . ASP B 1 28 ? -19.047 1.985 22.172 1 86.19 28 ASP B CA 1
ATOM 3090 C C . ASP B 1 28 ? -19.375 1.76 20.703 1 86.19 28 ASP B C 1
ATOM 3092 O O . ASP B 1 28 ? -19 2.557 19.844 1 86.19 28 ASP B O 1
ATOM 3096 N N . PRO B 1 29 ? -20.141 0.771 20.422 1 87.94 29 PRO B N 1
ATOM 3097 C CA . PRO B 1 29 ? -20.422 0.402 19.031 1 87.94 29 PRO B CA 1
ATOM 3098 C C . PRO B 1 29 ? -21.109 1.518 18.25 1 87.94 29 PRO B C 1
ATOM 3100 O O . PRO B 1 29 ? -20.984 1.595 17.031 1 87.94 29 PRO B O 1
ATOM 3103 N N . ILE B 1 30 ? -21.797 2.373 18.969 1 92.25 30 ILE B N 1
ATOM 3104 C CA . ILE B 1 30 ? -22.531 3.428 18.281 1 92.25 30 ILE B CA 1
ATOM 3105 C C . ILE B 1 30 ? -21.562 4.395 17.609 1 92.25 30 ILE B C 1
ATOM 3107 O O . ILE B 1 30 ? -21.906 5.059 16.625 1 92.25 30 ILE B O 1
ATOM 3111 N N . LEU B 1 31 ? -20.359 4.438 18.109 1 92.94 31 LEU B N 1
ATOM 3112 C CA . LEU B 1 31 ? -19.344 5.328 17.562 1 92.94 31 LEU B CA 1
ATOM 3113 C C . LEU B 1 31 ? -18.734 4.754 16.297 1 92.94 31 LEU B C 1
ATOM 3115 O O . LEU B 1 31 ? -17.984 5.441 15.594 1 92.94 31 LEU B O 1
ATOM 3119 N N . GLN B 1 32 ? -19.062 3.545 15.984 1 94.12 32 GLN B N 1
ATOM 3120 C CA . GLN B 1 32 ? -18.656 2.928 14.727 1 94.12 32 GLN B CA 1
ATOM 3121 C C . GLN B 1 32 ? -19.719 3.105 13.648 1 94.12 32 GLN B C 1
ATOM 3123 O O . GLN B 1 32 ? -19.578 2.578 12.539 1 94.12 32 GLN B O 1
ATOM 3128 N N . CYS B 1 33 ? -20.719 3.879 13.969 1 95.88 33 CYS B N 1
ATOM 3129 C CA . CYS B 1 33 ? -21.859 4.039 13.062 1 95.88 33 CYS B CA 1
ATOM 3130 C C . CYS B 1 33 ? -21.891 5.445 12.477 1 95.88 33 CYS B C 1
ATOM 3132 O O . CYS B 1 33 ? -21.25 6.355 13 1 95.88 33 CYS B O 1
ATOM 3134 N N . LEU B 1 34 ? -22.531 5.531 11.391 1 97.31 34 LEU B N 1
ATOM 3135 C CA . LEU B 1 34 ? -23 6.805 10.852 1 97.31 34 LEU B CA 1
ATOM 3136 C C . LEU B 1 34 ? -24.453 7.051 11.219 1 97.31 34 LEU B C 1
ATOM 3138 O O . LEU B 1 34 ? -25.281 6.141 11.141 1 97.31 34 LEU B O 1
ATOM 3142 N N . LEU B 1 35 ? -24.734 8.211 11.672 1 97.25 35 LEU B N 1
ATOM 3143 C CA . LEU B 1 35 ? -26.109 8.609 11.945 1 97.25 35 LEU B CA 1
ATOM 3144 C C . LEU B 1 35 ? -26.688 9.398 10.773 1 97.25 35 LEU B C 1
ATOM 3146 O O . LEU B 1 35 ? -26.141 10.414 10.359 1 97.25 35 LEU B O 1
ATOM 3150 N N . PHE B 1 36 ? -27.781 8.883 10.211 1 97.44 36 PHE B N 1
ATOM 3151 C CA . PHE B 1 36 ? -28.547 9.578 9.18 1 97.44 36 PHE B CA 1
ATOM 3152 C C . PHE B 1 36 ? -29.75 10.297 9.773 1 97.44 36 PHE B C 1
ATOM 3154 O O . PHE B 1 36 ? -30.625 9.656 10.359 1 97.44 36 PHE B O 1
ATOM 3161 N N . LYS B 1 37 ? -29.734 11.617 9.578 1 95.88 37 LYS B N 1
ATOM 3162 C CA . LYS B 1 37 ? -30.797 12.438 10.172 1 95.88 37 LYS B CA 1
ATOM 3163 C C . LYS B 1 37 ? -31.422 13.359 9.133 1 95.88 37 LYS B C 1
ATOM 3165 O O . LYS B 1 37 ? -30.734 14.172 8.516 1 95.88 37 LYS B O 1
ATOM 3170 N N . PRO B 1 38 ? -32.781 13.195 8.906 1 95.56 38 PRO B N 1
ATOM 3171 C CA . PRO B 1 38 ? -33.469 14.18 8.055 1 95.56 38 PRO B CA 1
ATOM 3172 C C . PRO B 1 38 ? -33.594 15.547 8.711 1 95.56 38 PRO B C 1
ATOM 3174 O O . PRO B 1 38 ? -34.062 15.656 9.836 1 95.56 38 PRO B O 1
ATOM 3177 N N . VAL B 1 39 ? -33.031 16.531 8.016 1 90.75 39 VAL B N 1
ATOM 3178 C CA . VAL B 1 39 ? -33.062 17.906 8.531 1 90.75 39 VAL B CA 1
ATOM 3179 C C . VAL B 1 39 ? -33.375 18.875 7.391 1 90.75 39 VAL B C 1
ATOM 3181 O O . VAL B 1 39 ? -32.594 18.984 6.441 1 90.75 39 VAL B O 1
ATOM 3184 N N . ASN B 1 40 ? -34.469 19.594 7.43 1 88.19 40 ASN B N 1
ATOM 3185 C CA . ASN B 1 40 ? -34.812 20.703 6.535 1 88.19 40 ASN B CA 1
ATOM 3186 C C . ASN B 1 40 ? -34.719 20.281 5.07 1 88.19 40 ASN B C 1
ATOM 3188 O O . ASN B 1 40 ? -34.094 21 4.27 1 88.19 40 ASN B O 1
ATOM 3192 N N . GLY B 1 41 ? -35.156 19.125 4.758 1 88.69 41 GLY B N 1
ATOM 3193 C CA . GLY B 1 41 ? -35.219 18.688 3.371 1 88.69 41 GLY B CA 1
ATOM 3194 C C . GLY B 1 41 ? -33.969 18 2.904 1 88.69 41 GLY B C 1
ATOM 3195 O O . GLY B 1 41 ? -33.812 17.672 1.727 1 88.69 41 GLY B O 1
ATOM 3196 N N . HIS B 1 42 ? -32.969 17.891 3.781 1 94.56 42 HIS B N 1
ATOM 3197 C CA . HIS B 1 42 ? -31.734 17.188 3.494 1 94.56 42 HIS B CA 1
ATOM 3198 C C . HIS B 1 42 ? -31.516 16.047 4.484 1 94.56 42 HIS B C 1
ATOM 3200 O O . HIS B 1 42 ? -32.25 15.914 5.465 1 94.56 42 HIS B O 1
ATOM 3206 N N . ILE B 1 43 ? -30.609 15.211 4.152 1 97.19 43 ILE B N 1
ATOM 3207 C CA . ILE B 1 43 ? -30.156 14.195 5.098 1 97.19 43 ILE B CA 1
ATOM 3208 C C . ILE B 1 43 ? -28.75 14.539 5.598 1 97.19 43 ILE B C 1
ATOM 3210 O O . ILE B 1 43 ? -27.828 14.703 4.805 1 97.19 43 ILE B O 1
ATOM 3214 N N . ASN B 1 44 ? -28.594 14.719 6.891 1 96.5 44 ASN B N 1
ATOM 3215 C CA . ASN B 1 44 ? -27.281 14.906 7.492 1 96.5 44 ASN B CA 1
ATOM 3216 C C . ASN B 1 44 ? -26.688 13.594 7.969 1 96.5 44 ASN B C 1
ATOM 3218 O O . ASN B 1 44 ? -27.328 12.836 8.695 1 96.5 44 ASN B O 1
ATOM 3222 N N . ILE B 1 45 ? -25.547 13.344 7.531 1 97.44 45 ILE B N 1
ATOM 3223 C CA . ILE B 1 45 ? -24.797 12.188 8.023 1 97.44 45 ILE B CA 1
ATOM 3224 C C . ILE B 1 45 ? -23.797 12.633 9.078 1 97.44 45 ILE B C 1
ATOM 3226 O O . ILE B 1 45 ? -22.938 13.477 8.812 1 97.44 45 ILE B O 1
ATOM 3230 N N . HIS B 1 46 ? -23.875 12.07 10.281 1 96.44 46 HIS B N 1
ATOM 3231 C CA . HIS B 1 46 ? -23.016 12.422 11.414 1 96.44 46 HIS B CA 1
ATOM 3232 C C . HIS B 1 46 ? -22.047 11.289 11.727 1 96.44 46 HIS B C 1
ATOM 3234 O O . HIS B 1 46 ? -22.422 10.117 11.719 1 96.44 46 HIS B O 1
ATOM 3240 N N . ALA B 1 47 ? -20.875 11.578 11.984 1 96 47 ALA B N 1
ATOM 3241 C CA . ALA B 1 47 ? -19.859 10.68 12.516 1 96 47 ALA B CA 1
ATOM 3242 C C . ALA B 1 47 ? -19 11.383 13.562 1 96 47 ALA B C 1
ATOM 3244 O O . ALA B 1 47 ? -18.812 12.602 13.508 1 96 47 ALA B O 1
ATOM 3245 N N . THR B 1 48 ? -18.5 10.617 14.555 1 94.69 48 THR B N 1
ATOM 3246 C CA . THR B 1 48 ? -17.672 11.242 15.586 1 94.69 48 THR B CA 1
ATOM 3247 C C . THR B 1 48 ? -16.828 10.203 16.312 1 94.69 48 THR B C 1
ATOM 3249 O O . THR B 1 48 ? -17.25 9.047 16.453 1 94.69 48 THR B O 1
ATOM 3252 N N . ASP B 1 49 ? -15.688 10.57 16.719 1 93 49 ASP B N 1
ATOM 3253 C CA . ASP B 1 49 ? -14.906 9.805 17.672 1 93 49 ASP B CA 1
ATOM 3254 C C . ASP B 1 49 ? -14.828 10.523 19.016 1 93 49 ASP B C 1
ATOM 3256 O O . ASP B 1 49 ? -13.938 10.25 19.828 1 93 49 ASP B O 1
ATOM 3260 N N . LEU B 1 50 ? -15.758 11.492 19.188 1 91.44 50 LEU B N 1
ATOM 3261 C CA . LEU B 1 50 ? -15.922 12.281 20.406 1 91.44 50 LEU B CA 1
ATOM 3262 C C . LEU B 1 50 ? -14.961 13.469 20.406 1 91.44 50 LEU B C 1
ATOM 3264 O O . LEU B 1 50 ? -15.242 14.5 21.031 1 91.44 50 LEU B O 1
ATOM 3268 N N . GLN B 1 51 ? -13.859 13.391 19.719 1 92.62 51 GLN B N 1
ATOM 3269 C CA . GLN B 1 51 ? -12.922 14.5 19.578 1 92.62 51 GLN B CA 1
ATOM 3270 C C . GLN B 1 51 ? -13.188 15.289 18.297 1 92.62 51 GLN B C 1
ATOM 3272 O O . GLN B 1 51 ? -13.117 16.516 18.297 1 92.62 51 GLN B O 1
ATOM 3277 N N . THR B 1 52 ? -13.477 14.547 17.297 1 95.19 52 THR B N 1
ATOM 3278 C CA . THR B 1 52 ? -13.773 15.117 15.984 1 95.19 52 THR B CA 1
ATOM 3279 C C . THR B 1 52 ? -15.133 14.633 15.484 1 95.19 52 THR B C 1
ATOM 3281 O O . THR B 1 52 ? -15.43 13.438 15.539 1 95.19 52 THR B O 1
ATOM 3284 N N . SER B 1 53 ? -15.938 15.539 15.094 1 95.94 53 SER B N 1
ATOM 3285 C CA . SER B 1 53 ? -17.219 15.219 14.469 1 95.94 53 SER B CA 1
ATOM 3286 C C . SER B 1 53 ? -17.297 15.773 13.047 1 95.94 53 SER B C 1
ATOM 3288 O O . SER B 1 53 ? -16.812 16.875 12.773 1 95.94 53 SER B O 1
ATOM 3290 N N . VAL B 1 54 ? -17.844 15.023 12.18 1 96.44 54 VAL B N 1
ATOM 3291 C CA . VAL B 1 54 ? -18.062 15.461 10.812 1 96.44 54 VAL B CA 1
ATOM 3292 C C . VAL B 1 54 ? -19.547 15.336 10.469 1 96.44 54 VAL B C 1
ATOM 3294 O O . VAL B 1 54 ? -20.188 14.32 10.789 1 96.44 54 VAL B O 1
ATOM 3297 N N . ILE B 1 55 ? -20.078 16.328 9.938 1 95.94 55 ILE B N 1
ATOM 3298 C CA . ILE B 1 55 ? -21.453 16.359 9.43 1 95.94 55 ILE B CA 1
ATOM 3299 C C . ILE B 1 55 ? -21.453 16.625 7.93 1 95.94 55 ILE B C 1
ATOM 3301 O O . ILE B 1 55 ? -20.969 17.672 7.484 1 95.94 55 ILE B O 1
ATOM 3305 N N . SER B 1 56 ? -21.875 15.734 7.18 1 96.62 56 SER B N 1
ATOM 3306 C CA . SER B 1 56 ? -22.016 15.914 5.738 1 96.62 56 SER B CA 1
ATOM 3307 C C . SER B 1 56 ? -23.469 15.93 5.312 1 96.62 56 SER B C 1
ATOM 3309 O O . SER B 1 56 ? -24.266 15.086 5.738 1 96.62 56 SER B O 1
ATOM 3311 N N . THR B 1 57 ? -23.844 16.859 4.5 1 96.69 57 THR B N 1
ATOM 3312 C CA . THR B 1 57 ? -25.234 17.031 4.062 1 96.69 57 THR B CA 1
ATOM 3313 C C . THR B 1 57 ? -25.438 16.422 2.68 1 96.69 57 THR B C 1
ATOM 3315 O O . THR B 1 57 ? -24.719 16.75 1.733 1 96.69 57 THR B O 1
ATOM 3318 N N . VAL B 1 58 ? -26.359 15.531 2.607 1 96.69 58 VAL B N 1
ATOM 3319 C CA . VAL B 1 58 ? -26.719 14.883 1.352 1 96.69 58 VAL B CA 1
ATOM 3320 C C . VAL B 1 58 ? -27.922 15.594 0.728 1 96.69 58 VAL B C 1
ATOM 3322 O O . VAL B 1 58 ? -28.969 15.719 1.362 1 96.69 58 VAL B O 1
ATOM 3325 N N . LYS B 1 59 ? -27.734 16.031 -0.501 1 92.75 59 LYS B N 1
ATOM 3326 C CA . LYS B 1 59 ? -28.844 16.609 -1.238 1 92.75 59 LYS B CA 1
ATOM 3327 C C . LYS B 1 59 ? -29.766 15.523 -1.787 1 92.75 59 LYS B C 1
ATOM 3329 O O . LYS B 1 59 ? -29.344 14.672 -2.566 1 92.75 59 LYS B O 1
ATOM 3334 N N . VAL B 1 60 ? -30.906 15.602 -1.251 1 92 60 VAL B N 1
ATOM 3335 C CA . VAL B 1 60 ? -31.891 14.625 -1.712 1 92 60 VAL B CA 1
ATOM 3336 C C . VAL B 1 60 ? -33.125 15.352 -2.273 1 92 60 VAL B C 1
ATOM 3338 O O . VAL B 1 60 ? -33.312 16.531 -1.999 1 92 60 VAL B O 1
ATOM 3341 N N . GLY B 1 61 ? -33.781 14.781 -3.311 1 82.69 61 GLY B N 1
ATOM 3342 C CA . GLY B 1 61 ? -35.031 15.367 -3.727 1 82.69 61 GLY B CA 1
ATOM 3343 C C . GLY B 1 61 ? -36.094 15.336 -2.639 1 82.69 61 GLY B C 1
ATOM 3344 O O . GLY B 1 61 ? -35.875 15.867 -1.545 1 82.69 61 GLY B O 1
ATOM 3345 N N . GLU B 1 62 ? -37.094 14.703 -2.779 1 84 62 GLU B N 1
ATOM 3346 C CA . GLU B 1 62 ? -38.156 14.516 -1.782 1 84 62 GLU B CA 1
ATOM 3347 C C . GLU B 1 62 ? -37.938 13.234 -0.985 1 84 62 GLU B C 1
ATOM 3349 O O . GLU B 1 62 ? -37.469 12.234 -1.528 1 84 62 GLU B O 1
ATOM 3354 N N . TYR B 1 63 ? -38 13.445 0.378 1 87.81 63 TYR B N 1
ATOM 3355 C CA . TYR B 1 63 ? -37.969 12.234 1.192 1 87.81 63 TYR B CA 1
ATOM 3356 C C . TYR B 1 63 ? -39.219 12.109 2.043 1 87.81 63 TYR B C 1
ATOM 3358 O O . TYR B 1 63 ? -39.969 13.086 2.238 1 87.81 63 TYR B O 1
ATOM 3366 N N . GLU B 1 64 ? -39.594 10.953 2.385 1 92.88 64 GLU B N 1
ATOM 3367 C CA . GLU B 1 64 ? -40.75 10.633 3.199 1 92.88 64 GLU B CA 1
ATOM 3368 C C . GLU B 1 64 ? -40.344 10.156 4.59 1 92.88 64 GLU B C 1
ATOM 3370 O O . GLU B 1 64 ? -39.469 9.297 4.723 1 92.88 64 GLU B O 1
ATOM 3375 N N . GLY B 1 65 ? -41 10.781 5.574 1 93.5 65 GLY B N 1
ATOM 3376 C CA . GLY B 1 65 ? -40.719 10.375 6.938 1 93.5 65 GLY B CA 1
ATOM 3377 C C . GLY B 1 65 ? -39.688 11.258 7.629 1 93.5 65 GLY B C 1
ATOM 3378 O O . GLY B 1 65 ? -39.188 12.211 7.031 1 93.5 65 GLY B O 1
ATOM 3379 N N . SER B 1 66 ? -39.469 10.953 9.031 1 93.12 66 SER B N 1
ATOM 3380 C CA . SER B 1 66 ? -38.594 11.844 9.805 1 93.12 66 SER B CA 1
ATOM 3381 C C . SER B 1 66 ? -37.719 11.062 10.758 1 93.12 66 SER B C 1
ATOM 3383 O O . SER B 1 66 ? -36.938 11.656 11.523 1 93.12 66 SER B O 1
ATOM 3385 N N . GLU B 1 67 ? -37.75 9.781 10.68 1 95 67 GLU B N 1
ATOM 3386 C CA . GLU B 1 67 ? -36.969 8.992 11.617 1 95 67 GLU B CA 1
ATOM 3387 C C . GLU B 1 67 ? -35.5 9.008 11.242 1 95 67 GLU B C 1
ATOM 3389 O O . GLU B 1 67 ? -35.156 9.062 10.062 1 95 67 GLU B O 1
ATOM 3394 N N . SER B 1 68 ? -34.656 8.953 12.273 1 96.44 68 SER B N 1
ATOM 3395 C CA . SER B 1 68 ? -33.219 8.805 12.086 1 96.44 68 SER B CA 1
ATOM 3396 C C . SER B 1 68 ? -32.781 7.355 12.273 1 96.44 68 SER B C 1
ATOM 3398 O O . SER B 1 68 ? -33.438 6.578 12.945 1 96.44 68 SER B O 1
ATOM 3400 N N . PHE B 1 69 ? -31.734 7.004 11.68 1 97.31 69 PHE B N 1
ATOM 3401 C CA . PHE B 1 69 ? -31.172 5.68 11.906 1 97.31 69 PHE B CA 1
ATOM 3402 C C . PHE B 1 69 ? -29.641 5.734 11.93 1 97.31 69 PHE B C 1
ATOM 3404 O O . PHE B 1 69 ? -29.047 6.66 11.375 1 97.31 69 PHE B O 1
ATOM 3411 N N . ALA B 1 70 ? -29.016 4.777 12.617 1 97.06 70 ALA B N 1
ATOM 3412 C CA . ALA B 1 70 ? -27.562 4.602 12.664 1 97.06 70 ALA B CA 1
ATOM 3413 C C . ALA B 1 70 ? -27.172 3.217 12.164 1 97.06 70 ALA B C 1
ATOM 3415 O O . ALA B 1 70 ? -27.797 2.217 12.508 1 97.06 70 ALA B O 1
ATOM 3416 N N . VAL B 1 71 ? -26.188 3.227 11.344 1 97.12 71 VAL B N 1
ATOM 3417 C CA . VAL B 1 71 ? -25.75 1.967 10.758 1 97.12 71 VAL B CA 1
ATOM 3418 C C . VAL B 1 71 ? -24.234 1.91 10.719 1 97.12 71 VAL B C 1
ATOM 3420 O O . VAL B 1 71 ? -23.562 2.949 10.711 1 97.12 71 VAL B O 1
ATOM 3423 N N . ASP B 1 72 ? -23.703 0.743 10.758 1 95.75 72 ASP B N 1
ATOM 3424 C CA . ASP B 1 72 ? -22.25 0.551 10.742 1 95.75 72 ASP B CA 1
ATOM 3425 C C . ASP B 1 72 ? -21.609 1.295 9.578 1 95.75 72 ASP B C 1
ATOM 3427 O O . ASP B 1 72 ? -22.047 1.16 8.43 1 95.75 72 ASP B O 1
ATOM 3431 N N . ALA B 1 73 ? -20.594 2.021 9.883 1 96.19 73 ALA B N 1
ATOM 3432 C CA . ALA B 1 73 ? -19.969 2.916 8.906 1 96.19 73 ALA B CA 1
ATOM 3433 C C . ALA B 1 73 ? -19.266 2.125 7.812 1 96.19 73 ALA B C 1
ATOM 3435 O O . ALA B 1 73 ? -19.406 2.42 6.625 1 96.19 73 ALA B O 1
ATOM 3436 N N . ASP B 1 74 ? -18.438 1.174 8.211 1 95.19 74 ASP B N 1
ATOM 3437 C CA . ASP B 1 74 ? -17.688 0.374 7.246 1 95.19 74 ASP B CA 1
ATOM 3438 C C . ASP B 1 74 ? -18.641 -0.375 6.309 1 95.19 74 ASP B C 1
ATOM 3440 O O . ASP B 1 74 ? -18.391 -0.451 5.102 1 95.19 74 ASP B O 1
ATOM 3444 N N . LEU B 1 75 ? -19.672 -0.888 6.895 1 96.88 75 LEU B N 1
ATOM 3445 C CA . LEU B 1 75 ? -20.656 -1.656 6.137 1 96.88 75 LEU B CA 1
ATOM 3446 C C . LEU B 1 75 ? -21.328 -0.79 5.07 1 96.88 75 LEU B C 1
ATOM 3448 O O . LEU B 1 75 ? -21.328 -1.147 3.889 1 96.88 75 LEU B O 1
ATOM 3452 N N . ILE B 1 76 ? -21.859 0.318 5.441 1 98.06 76 ILE B N 1
ATOM 3453 C CA . ILE B 1 76 ? -22.625 1.142 4.504 1 98.06 76 ILE B CA 1
ATOM 3454 C C . ILE B 1 76 ? -21.672 1.731 3.459 1 98.06 76 ILE B C 1
ATOM 3456 O O . ILE B 1 76 ? -22.047 1.886 2.293 1 98.06 76 ILE B O 1
ATOM 3460 N N . ASP B 1 77 ? -20.562 2.105 3.855 1 97.31 77 ASP B N 1
ATOM 3461 C CA . ASP B 1 77 ? -19.562 2.592 2.902 1 97.31 77 ASP B CA 1
ATOM 3462 C C . ASP B 1 77 ? -19.25 1.534 1.847 1 97.31 77 ASP B C 1
ATOM 3464 O O . ASP B 1 77 ? -19.25 1.827 0.649 1 97.31 77 ASP B O 1
ATOM 3468 N N . ASP B 1 78 ? -18.922 0.354 2.283 1 97.56 78 ASP B N 1
ATOM 3469 C CA . ASP B 1 78 ? -18.625 -0.761 1.39 1 97.56 78 ASP B CA 1
ATOM 3470 C C . ASP B 1 78 ? -19.781 -1.035 0.443 1 97.56 78 ASP B C 1
ATOM 3472 O O . ASP B 1 78 ? -19.578 -1.28 -0.748 1 97.56 78 ASP B O 1
ATOM 3476 N N . ILE B 1 79 ? -21.031 -1.009 0.951 1 98.5 79 ILE B N 1
ATOM 3477 C CA . ILE B 1 79 ? -22.234 -1.281 0.161 1 98.5 79 ILE B CA 1
ATOM 3478 C C . ILE B 1 79 ? -22.375 -0.218 -0.924 1 98.5 79 ILE B C 1
ATOM 3480 O O . ILE B 1 79 ? -22.484 -0.542 -2.109 1 98.5 79 ILE B O 1
ATOM 3484 N N . VAL B 1 80 ? -22.359 1.01 -0.526 1 98.31 80 VAL B N 1
ATOM 3485 C CA . VAL B 1 80 ? -22.656 2.096 -1.457 1 98.31 80 VAL B CA 1
ATOM 3486 C C . VAL B 1 80 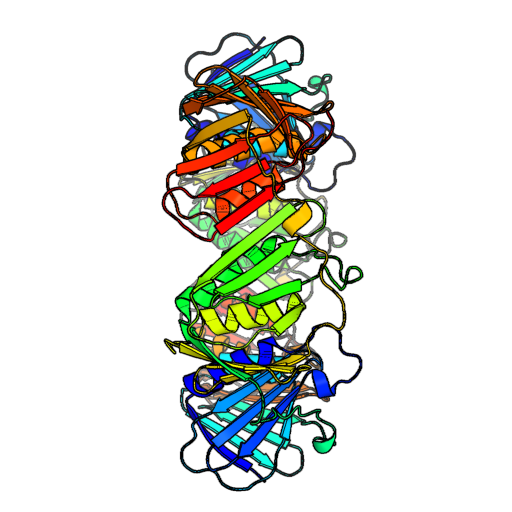? -21.578 2.156 -2.535 1 98.31 80 VAL B C 1
ATOM 3488 O O . VAL B 1 80 ? -21.875 2.381 -3.711 1 98.31 80 VAL B O 1
ATOM 3491 N N . ARG B 1 81 ? -20.312 1.936 -2.201 1 96.94 81 ARG B N 1
ATOM 3492 C CA . ARG B 1 81 ? -19.188 1.971 -3.143 1 96.94 81 ARG B CA 1
ATOM 3493 C C . ARG B 1 81 ? -19.375 0.923 -4.238 1 96.94 81 ARG B C 1
ATOM 3495 O O . ARG B 1 81 ? -18.891 1.106 -5.359 1 96.94 81 ARG B O 1
ATOM 3502 N N . ASN B 1 82 ? -20.109 -0.118 -3.969 1 97.38 82 ASN B N 1
ATOM 3503 C CA . ASN B 1 82 ? -20.156 -1.244 -4.895 1 97.38 82 ASN B CA 1
ATOM 3504 C C . ASN B 1 82 ? -21.516 -1.344 -5.582 1 97.38 82 ASN B C 1
ATOM 3506 O O . ASN B 1 82 ? -21.734 -2.244 -6.395 1 97.38 82 ASN B O 1
ATOM 3510 N N . LEU B 1 83 ? -22.375 -0.441 -5.355 1 98.12 83 LEU B N 1
ATOM 3511 C CA . LEU B 1 83 ? -23.703 -0.512 -5.957 1 98.12 83 LEU B CA 1
ATOM 3512 C C . LEU B 1 83 ? -23.609 -0.458 -7.477 1 98.12 83 LEU B C 1
ATOM 3514 O O . LEU B 1 83 ? -22.75 0.23 -8.031 1 98.12 83 LEU B O 1
ATOM 3518 N N . PRO B 1 84 ? -24.531 -1.077 -8.156 1 96.5 84 PRO B N 1
ATOM 3519 C CA . PRO B 1 84 ? -24.406 -1.239 -9.609 1 96.5 84 PRO B CA 1
ATOM 3520 C C . PRO B 1 84 ? -24.953 -0.048 -10.383 1 96.5 84 PRO B C 1
ATOM 3522 O O . PRO B 1 84 ? -24.531 0.207 -11.516 1 96.5 84 PRO B O 1
ATOM 3525 N N . GLU B 1 85 ? -25.984 0.662 -9.805 1 96.06 85 GLU B N 1
ATOM 3526 C CA . GLU B 1 85 ? -26.641 1.746 -10.531 1 96.06 85 GLU B CA 1
ATOM 3527 C C . GLU B 1 85 ? -26.5 3.07 -9.781 1 96.06 85 GLU B C 1
ATOM 3529 O O . GLU B 1 85 ? -26.219 3.086 -8.578 1 96.06 85 GLU B O 1
ATOM 3534 N N . ASP B 1 86 ? -26.766 4.055 -10.422 1 96.19 86 ASP B N 1
ATOM 3535 C CA . ASP B 1 86 ? -26.594 5.391 -9.859 1 96.19 86 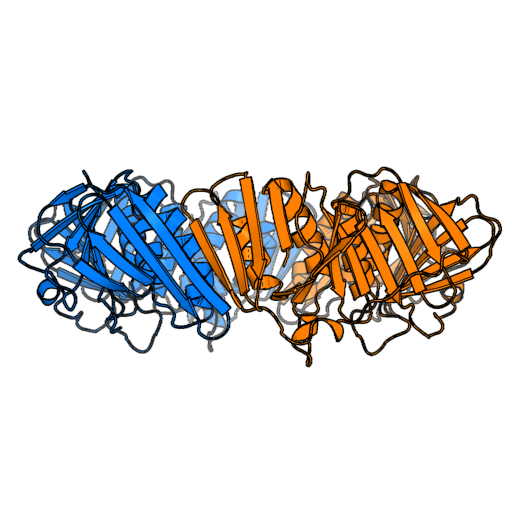ASP B CA 1
ATOM 3536 C C . ASP B 1 86 ? -27.719 5.719 -8.891 1 96.19 86 ASP B C 1
ATOM 3538 O O . ASP B 1 86 ? -27.5 6.367 -7.863 1 96.19 86 ASP B O 1
ATOM 3542 N N . GLU B 1 87 ? -28.906 5.281 -9.211 1 97.06 87 GLU B N 1
ATOM 3543 C CA . GLU B 1 87 ? -30.047 5.543 -8.328 1 97.06 87 GLU B CA 1
ATOM 3544 C C . GLU B 1 87 ? -30.047 4.602 -7.133 1 97.06 87 GLU B C 1
ATOM 3546 O O . GLU B 1 87 ? -30.047 3.379 -7.297 1 97.06 87 GLU B O 1
ATOM 3551 N N . VAL B 1 88 ? -30.062 5.168 -5.992 1 97.75 88 VAL B N 1
ATOM 3552 C CA . VAL B 1 88 ? -30.047 4.398 -4.75 1 97.75 88 VAL B CA 1
ATOM 3553 C C . VAL B 1 88 ? -31.297 4.746 -3.924 1 97.75 88 VAL B C 1
ATOM 3555 O O . VAL B 1 88 ? -31.562 5.918 -3.658 1 97.75 88 VAL B O 1
ATOM 3558 N N . ILE B 1 89 ? -32.031 3.771 -3.498 1 97.81 89 ILE B N 1
ATOM 3559 C CA . ILE B 1 89 ? -33.219 3.951 -2.67 1 97.81 89 ILE B CA 1
ATOM 3560 C C . ILE B 1 89 ? -32.906 3.496 -1.242 1 97.81 89 ILE B C 1
ATOM 3562 O O . ILE B 1 89 ? -32.469 2.361 -1.021 1 97.81 89 ILE B O 1
ATOM 3566 N N . PHE B 1 90 ? -33.125 4.391 -0.292 1 98.12 90 PHE B N 1
ATOM 3567 C CA . PHE B 1 90 ? -33.062 4.078 1.131 1 98.12 90 PHE B CA 1
ATOM 3568 C C . PHE B 1 90 ? -34.438 4.027 1.745 1 98.12 90 PHE B C 1
ATOM 3570 O O . PHE B 1 90 ? -35.25 4.949 1.561 1 98.12 90 PHE B O 1
ATOM 3577 N N . GLU B 1 91 ? -34.719 2.932 2.424 1 98.19 91 GLU B N 1
ATOM 3578 C CA . GLU B 1 91 ? -35.938 2.799 3.178 1 98.19 91 GLU B CA 1
ATOM 3579 C C . GLU B 1 91 ? -35.688 2.275 4.586 1 98.19 91 GLU B C 1
ATOM 3581 O O . GLU B 1 91 ? -35.219 1.154 4.758 1 98.19 91 GLU B O 1
ATOM 3586 N N . TYR B 1 92 ? -36.031 3.121 5.559 1 97.94 92 TYR B N 1
ATOM 3587 C CA . TYR B 1 92 ? -35.875 2.727 6.953 1 97.94 92 TYR B CA 1
ATOM 3588 C C . TYR B 1 92 ? -37.219 2.633 7.656 1 97.94 92 TYR B C 1
ATOM 3590 O O . TYR B 1 92 ? -38.031 3.566 7.598 1 97.94 92 TYR B O 1
ATOM 3598 N N . ALA B 1 93 ? -37.438 1.464 8.227 1 96.12 93 ALA B N 1
ATOM 3599 C CA . ALA B 1 93 ? -38.625 1.243 9.047 1 96.12 93 ALA B CA 1
ATOM 3600 C C . ALA B 1 93 ? -38.406 0.104 10.039 1 96.12 93 ALA B C 1
ATOM 3602 O O . ALA B 1 93 ? -37.781 -0.911 9.703 1 96.12 93 ALA B O 1
ATOM 3603 N N . ASN B 1 94 ? -38.875 0.258 11.266 1 93.88 94 ASN B N 1
ATOM 3604 C CA . ASN B 1 94 ? -38.906 -0.802 12.273 1 93.88 94 ASN B CA 1
ATOM 3605 C C . ASN B 1 94 ? -37.531 -1.375 12.547 1 93.88 94 ASN B C 1
ATOM 3607 O O . ASN B 1 94 ? -37.344 -2.594 12.586 1 93.88 94 ASN B O 1
ATOM 3611 N N . GLY B 1 95 ? -36.531 -0.521 12.547 1 94.31 95 GLY B N 1
ATOM 3612 C CA . GLY B 1 95 ? -35.188 -0.935 12.922 1 94.31 95 GLY B CA 1
ATOM 3613 C C . GLY B 1 95 ? -34.406 -1.568 11.781 1 94.31 95 GLY B C 1
ATOM 3614 O O . GLY B 1 95 ? -33.312 -2.078 11.977 1 94.31 95 GLY B O 1
ATOM 3615 N N . LYS B 1 96 ? -35 -1.546 10.57 1 97 96 LYS B N 1
ATOM 3616 C CA . LYS B 1 96 ? -34.344 -2.143 9.414 1 97 96 LYS B CA 1
ATOM 3617 C C . LYS B 1 96 ? -34.125 -1.11 8.305 1 97 96 LYS B C 1
ATOM 3619 O O . LYS B 1 96 ? -35 -0.264 8.07 1 97 96 LYS B O 1
ATOM 3624 N N . LEU B 1 97 ? -33.031 -1.199 7.691 1 98.5 97 LEU B N 1
ATOM 3625 C CA . LEU B 1 97 ? -32.719 -0.325 6.574 1 98.5 97 LEU B CA 1
ATOM 3626 C C . LEU B 1 97 ? -32.625 -1.116 5.27 1 98.5 97 LEU B C 1
ATOM 3628 O O . LEU B 1 97 ? -31.766 -1.995 5.125 1 98.5 97 LEU B O 1
ATOM 3632 N N . LEU B 1 98 ? -33.469 -0.861 4.387 1 98.69 98 LEU B N 1
ATOM 3633 C CA . LEU B 1 98 ? -33.469 -1.445 3.049 1 98.69 98 LEU B CA 1
ATOM 3634 C C . LEU B 1 98 ? -32.75 -0.527 2.061 1 98.69 98 LEU B C 1
ATOM 3636 O O . LEU B 1 98 ? -33.062 0.667 1.987 1 98.69 98 LEU B O 1
ATOM 3640 N N . ILE B 1 99 ? -31.797 -1.021 1.366 1 98.75 99 ILE B N 1
ATOM 3641 C CA . ILE B 1 99 ? -31.094 -0.298 0.31 1 98.75 99 ILE B CA 1
ATOM 3642 C C . ILE B 1 99 ? -31.266 -1.034 -1.018 1 98.75 99 ILE B C 1
ATOM 3644 O O . ILE B 1 99 ? -31.031 -2.24 -1.102 1 98.75 99 ILE B O 1
ATOM 3648 N N . LYS B 1 100 ? -31.641 -0.333 -2.021 1 98.44 100 LYS B N 1
ATOM 3649 C CA . LYS B 1 100 ? -31.859 -0.928 -3.338 1 98.44 100 LYS B CA 1
ATOM 3650 C C . LYS B 1 100 ? -31.141 -0.127 -4.426 1 98.44 100 LYS B C 1
ATOM 3652 O O . LYS B 1 100 ? -31.141 1.105 -4.395 1 98.44 100 LYS B O 1
ATOM 3657 N N . SER B 1 101 ? -30.594 -0.752 -5.371 1 98.12 101 SER B N 1
ATOM 3658 C CA . SER B 1 101 ? -29.984 -0.211 -6.578 1 98.12 101 SER B CA 1
ATOM 3659 C C . SER B 1 101 ? -29.953 -1.247 -7.695 1 98.12 101 SER B C 1
ATOM 3661 O O . SER B 1 101 ? -29.25 -2.258 -7.59 1 98.12 101 SER B O 1
ATOM 3663 N N . GLY B 1 102 ? -30.641 -1.002 -8.758 1 96.25 102 GLY B N 1
ATOM 3664 C CA . GLY B 1 102 ? -30.766 -2.035 -9.773 1 96.25 102 GLY B CA 1
ATOM 3665 C C . GLY B 1 102 ? -31.328 -3.34 -9.234 1 96.25 102 GLY B C 1
ATOM 3666 O O . GLY B 1 102 ? -32.406 -3.357 -8.625 1 96.25 102 GLY B O 1
ATOM 3667 N N . LYS B 1 103 ? -30.516 -4.402 -9.422 1 95.81 103 LYS B N 1
ATOM 3668 C CA . LYS B 1 103 ? -30.984 -5.719 -9.008 1 95.81 103 LYS B CA 1
ATOM 3669 C C . LYS B 1 103 ? -30.453 -6.082 -7.625 1 95.81 103 LYS B C 1
ATOM 3671 O O . LYS B 1 103 ? -30.766 -7.145 -7.086 1 95.81 103 LYS B O 1
ATOM 3676 N N . ALA B 1 104 ? -29.719 -5.211 -7.043 1 97.94 104 ALA B N 1
ATOM 3677 C CA . ALA B 1 104 ? -29.141 -5.465 -5.727 1 97.94 104 ALA B CA 1
ATOM 3678 C C . ALA B 1 104 ? -30.031 -4.941 -4.617 1 97.94 104 ALA B C 1
ATOM 3680 O O . ALA B 1 104 ? -30.625 -3.863 -4.738 1 97.94 104 ALA B O 1
ATOM 3681 N N . ARG B 1 105 ? -30.125 -5.719 -3.615 1 98.5 105 ARG B N 1
ATOM 3682 C CA . ARG B 1 105 ? -30.922 -5.344 -2.457 1 98.5 105 ARG B CA 1
ATOM 3683 C C . ARG B 1 105 ? -30.234 -5.738 -1.157 1 98.5 105 ARG B C 1
ATOM 3685 O O . ARG B 1 105 ? -29.719 -6.855 -1.035 1 98.5 105 ARG B O 1
ATOM 3692 N N . TYR B 1 106 ? -30.234 -4.844 -0.224 1 98.75 106 TYR B N 1
ATOM 3693 C CA . TYR B 1 106 ? -29.703 -5.094 1.112 1 98.75 106 TYR B CA 1
ATOM 3694 C C . TYR B 1 106 ? -30.766 -4.82 2.176 1 98.75 106 TYR B C 1
ATOM 3696 O O . TYR B 1 106 ? -31.531 -3.857 2.07 1 98.75 106 TYR B O 1
ATOM 3704 N N . ASN B 1 107 ? -30.891 -5.648 3.094 1 98.62 107 ASN B N 1
ATOM 3705 C CA . ASN B 1 107 ? -31.672 -5.465 4.305 1 98.62 107 ASN B CA 1
ATOM 3706 C C . ASN B 1 107 ? -30.797 -5.477 5.555 1 98.62 107 ASN B C 1
ATOM 3708 O O . ASN B 1 107 ? -30.375 -6.539 6.012 1 98.62 107 ASN B O 1
ATOM 3712 N N . LEU B 1 108 ? -30.594 -4.293 6.156 1 98.56 108 LEU B N 1
ATOM 3713 C CA . LEU B 1 108 ? -29.562 -4.148 7.172 1 98.56 108 LEU B CA 1
ATOM 3714 C C . LEU B 1 108 ? -30.172 -3.943 8.555 1 98.56 108 LEU B C 1
ATOM 3716 O O . LEU B 1 108 ? -31.234 -3.314 8.68 1 98.56 108 LEU B O 1
ATOM 3720 N N . THR B 1 109 ? -29.453 -4.441 9.484 1 96 109 THR B N 1
ATOM 3721 C CA . THR B 1 109 ? -29.781 -4.137 10.875 1 96 109 THR B CA 1
ATOM 3722 C C . THR B 1 109 ? -29.203 -2.781 11.281 1 96 109 THR B C 1
ATOM 3724 O O . THR B 1 109 ? -28.094 -2.434 10.891 1 96 109 THR B O 1
ATOM 3727 N N . THR B 1 110 ? -29.984 -2.008 12.039 1 96.25 110 THR B N 1
ATOM 3728 C CA . THR B 1 110 ? -29.531 -0.71 12.531 1 96.25 110 THR B CA 1
ATOM 3729 C C . THR B 1 110 ? -29.453 -0.703 14.055 1 96.25 110 THR B C 1
ATOM 3731 O O . THR B 1 110 ? -29.875 -1.661 14.703 1 96.25 110 THR B O 1
ATOM 3734 N N . VAL B 1 111 ? -28.859 0.289 14.562 1 92.69 111 VAL B N 1
ATOM 3735 C CA . VAL B 1 111 ? -28.719 0.413 16 1 92.69 111 VAL B CA 1
ATOM 3736 C C . VAL B 1 111 ? -30.031 0.877 16.625 1 92.69 111 VAL B C 1
ATOM 3738 O O . VAL B 1 111 ? -30.703 1.759 16.078 1 92.69 111 VAL B O 1
ATOM 3741 N N . SER B 1 112 ? -30.422 0.286 17.719 1 87.06 112 SER B N 1
ATOM 3742 C CA . SER B 1 112 ? -31.703 0.551 18.328 1 87.06 112 SER B CA 1
ATOM 3743 C C . SER B 1 112 ? -31.703 1.864 19.109 1 87.06 112 SER B C 1
ATOM 3745 O O . SER B 1 112 ? -32.656 2.623 19.062 1 87.06 112 SER B O 1
ATOM 3747 N N . ASP B 1 113 ? -30.609 2.201 19.781 1 89.62 113 ASP B N 1
ATOM 3748 C CA . ASP B 1 113 ? -30.531 3.381 20.641 1 89.62 113 ASP B CA 1
ATOM 3749 C C . ASP B 1 113 ? -29.875 4.551 19.922 1 89.62 113 ASP B C 1
ATOM 3751 O O . ASP B 1 113 ? -28.875 5.094 20.391 1 89.62 113 ASP B O 1
ATOM 3755 N N . VAL B 1 114 ? -30.562 5 18.906 1 91.5 114 VAL B N 1
ATOM 3756 C CA . VAL B 1 114 ? -30.016 6.023 18.031 1 91.5 114 VAL B CA 1
ATOM 3757 C C . VAL B 1 114 ? -29.844 7.328 18.797 1 91.5 114 VAL B C 1
ATOM 3759 O O . VAL B 1 114 ? -28.953 8.125 18.484 1 91.5 114 VAL B O 1
ATOM 3762 N N . GLU B 1 115 ? -30.594 7.547 19.812 1 90.75 115 GLU B N 1
ATOM 3763 C CA . GLU B 1 115 ? -30.562 8.773 20.594 1 90.75 115 GLU B CA 1
ATOM 3764 C C . GLU B 1 115 ? -29.266 8.898 21.375 1 90.75 115 GLU B C 1
ATOM 3766 O O . GLU B 1 115 ? -28.906 9.984 21.844 1 90.75 115 GLU B O 1
ATOM 3771 N N . ARG B 1 116 ? -28.594 7.812 21.531 1 91.69 116 ARG B N 1
ATOM 3772 C CA . ARG B 1 116 ? -27.328 7.805 22.281 1 91.69 116 ARG B CA 1
ATOM 3773 C C . ARG B 1 116 ? -26.188 8.352 21.438 1 91.69 116 ARG B C 1
ATOM 3775 O O . ARG B 1 116 ? -25.094 8.586 21.938 1 91.69 116 ARG B O 1
ATOM 3782 N N . PHE B 1 117 ? -26.453 8.484 20.203 1 94.06 117 PHE B N 1
ATOM 3783 C CA . PHE B 1 117 ? -25.375 9.008 19.359 1 94.06 117 PHE B CA 1
ATOM 3784 C C . PHE B 1 117 ? -24.969 10.398 19.812 1 94.06 117 PHE B C 1
ATOM 3786 O O . PHE B 1 117 ? -25.812 11.289 19.953 1 94.06 117 PHE B O 1
ATOM 3793 N N . PRO B 1 118 ? -23.719 10.602 20.047 1 91.81 118 PRO B N 1
ATOM 3794 C CA . PRO B 1 118 ? -23.281 11.914 20.531 1 91.81 118 PRO B CA 1
ATOM 3795 C C . PRO B 1 118 ? -23.266 12.977 19.438 1 91.81 118 PRO B C 1
ATOM 3797 O O . PRO B 1 118 ? -22.609 12.797 18.406 1 91.81 118 PRO B O 1
ATOM 3800 N N . ILE B 1 119 ? -24.016 13.93 19.594 1 89.5 119 ILE B N 1
ATOM 3801 C CA . ILE B 1 119 ? -24.031 15.047 18.656 1 89.5 119 ILE B CA 1
ATOM 3802 C C . ILE B 1 119 ? -23.438 16.281 19.312 1 89.5 119 ILE B C 1
ATOM 3804 O O . ILE B 1 119 ? -23.781 16.625 20.453 1 89.5 119 ILE B O 1
ATOM 3808 N N . ILE B 1 120 ? -22.453 16.797 18.625 1 82.75 120 ILE B N 1
ATOM 3809 C CA . ILE B 1 120 ? -21.859 18.047 19.094 1 82.75 120 ILE B CA 1
ATOM 3810 C C . ILE B 1 120 ? -22.406 19.203 18.281 1 82.75 120 ILE B C 1
ATOM 3812 O O . ILE B 1 120 ? -22.453 19.156 17.047 1 82.75 120 ILE B O 1
ATOM 3816 N N . GLU B 1 121 ? -22.875 20.156 18.938 1 76.88 121 GLU B N 1
ATOM 3817 C CA . GLU B 1 121 ? -23.391 21.359 18.297 1 76.88 121 GLU B CA 1
ATOM 3818 C C . GLU B 1 121 ? -22.406 22.516 18.391 1 76.88 121 GLU B C 1
ATOM 3820 O O . GLU B 1 121 ? -21.672 22.625 19.375 1 76.88 121 GLU B O 1
ATOM 3825 N N . THR B 1 122 ? -22.312 23.156 17.266 1 74.06 122 THR B N 1
ATOM 3826 C CA . THR B 1 122 ? -21.469 24.344 17.281 1 74.06 122 THR B CA 1
ATOM 3827 C C . THR B 1 122 ? -22.234 25.562 17.766 1 74.06 122 THR B C 1
ATOM 3829 O O . THR B 1 122 ? -23.438 25.688 17.516 1 74.06 122 THR B O 1
ATOM 3832 N N . ASP B 1 123 ? -21.5 26.328 18.625 1 73.94 123 ASP B N 1
ATOM 3833 C CA . ASP B 1 123 ? -22.078 27.609 19.047 1 73.94 123 ASP B CA 1
ATOM 3834 C C . ASP B 1 123 ? -21.922 28.672 17.953 1 73.94 123 ASP B C 1
ATOM 3836 O O . ASP B 1 123 ? -20.828 28.906 17.453 1 73.94 123 ASP B O 1
ATOM 3840 N N . GLU B 1 124 ? -22.953 29.281 17.516 1 76.75 124 GLU B N 1
ATOM 3841 C CA . GLU B 1 124 ? -22.938 30.312 16.484 1 76.75 124 GLU B CA 1
ATOM 3842 C C . GLU B 1 124 ? -22.25 31.594 16.984 1 76.75 124 GLU B C 1
ATOM 3844 O O . GLU B 1 124 ? -21.828 32.406 16.172 1 76.75 124 GLU B O 1
ATOM 3849 N N . GLY B 1 125 ? -22.016 31.766 18.266 1 84.06 125 GLY B N 1
ATOM 3850 C CA . GLY B 1 125 ? -21.5 33 18.828 1 84.06 125 GLY B CA 1
ATOM 3851 C C . GLY B 1 125 ? -19.984 33.031 18.906 1 84.06 125 GLY B C 1
ATOM 3852 O O . GLY B 1 125 ? -19.406 34 19.391 1 84.06 125 GLY B O 1
ATOM 3853 N N . GLY B 1 126 ? -19.281 32.219 18.391 1 91.25 126 GLY B N 1
ATOM 3854 C CA . GLY B 1 126 ? -17.828 32.188 18.484 1 91.25 126 GLY B CA 1
ATOM 3855 C C . GLY B 1 126 ? -17.141 33.125 17.516 1 91.25 126 GLY B C 1
ATOM 3856 O O . GLY B 1 126 ? -17.812 33.875 16.781 1 91.25 126 GLY B O 1
ATOM 3857 N N . ILE B 1 127 ? -15.844 33.219 17.578 1 94.62 127 ILE B N 1
ATOM 3858 C CA . ILE B 1 127 ? -15.023 34 16.641 1 94.62 127 ILE B CA 1
ATOM 3859 C C . ILE B 1 127 ? -15.086 33.375 15.258 1 94.62 127 ILE B C 1
ATOM 3861 O O . ILE B 1 127 ? -14.859 32.188 15.102 1 94.62 127 ILE B O 1
ATOM 3865 N N . LYS B 1 128 ? -15.391 34.219 14.289 1 95.06 128 LYS B N 1
ATOM 3866 C CA . LYS B 1 128 ? -15.555 33.719 12.93 1 95.06 128 LYS B CA 1
ATOM 3867 C C . LYS B 1 128 ? -14.531 34.344 11.984 1 95.06 128 LYS B C 1
ATOM 3869 O O . LYS B 1 128 ? -14.258 35.531 12.078 1 95.06 128 LYS B O 1
ATOM 3874 N N . PHE B 1 129 ? -13.984 33.594 11.164 1 95.56 129 PHE B N 1
ATOM 3875 C CA . PHE B 1 129 ? -13.109 34.062 10.094 1 95.56 129 PHE B CA 1
ATOM 3876 C C . PHE B 1 129 ? -13.031 33.031 8.969 1 95.56 129 PHE B C 1
ATOM 3878 O O . PHE B 1 129 ? -13.586 31.938 9.078 1 95.56 129 PHE B O 1
ATOM 3885 N N . SER B 1 130 ? -12.453 33.406 7.848 1 96.81 130 SER B N 1
ATOM 3886 C CA . SER B 1 130 ? -12.336 32.531 6.688 1 96.81 130 SER B CA 1
ATOM 3887 C C . SER B 1 130 ? -10.922 32.531 6.121 1 96.81 130 SER B C 1
ATOM 3889 O O . SER B 1 130 ? -10.172 33.5 6.336 1 96.81 130 SER B O 1
ATOM 3891 N N . ILE B 1 131 ? -10.633 31.531 5.488 1 97.44 131 ILE B N 1
ATOM 3892 C CA . ILE B 1 131 ? -9.328 31.422 4.848 1 97.44 131 ILE B CA 1
ATOM 3893 C C . ILE B 1 131 ? -9.461 30.625 3.555 1 97.44 131 ILE B C 1
ATOM 3895 O O . ILE B 1 131 ? -10.32 29.75 3.441 1 97.44 131 ILE B O 1
ATOM 3899 N N . ASP B 1 132 ? -8.664 30.969 2.605 1 98.06 132 ASP B N 1
ATOM 3900 C CA . ASP B 1 132 ? -8.648 30.188 1.366 1 98.06 132 ASP B CA 1
ATOM 3901 C C . ASP B 1 132 ? -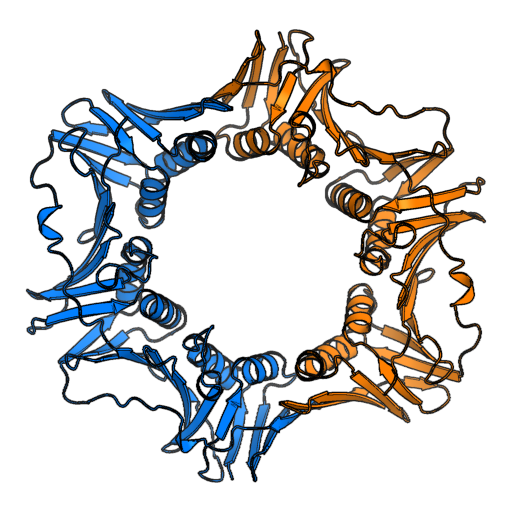8.305 28.734 1.637 1 98.06 132 ASP B C 1
ATOM 3903 O O . ASP B 1 132 ? -7.367 28.438 2.383 1 98.06 132 ASP B O 1
ATOM 3907 N N . THR B 1 133 ? -9.031 27.828 0.968 1 98.44 133 THR B N 1
ATOM 3908 C CA . THR B 1 133 ? -8.852 26.391 1.171 1 98.44 133 THR B CA 1
ATOM 3909 C C . THR B 1 133 ? -7.434 25.969 0.813 1 98.44 133 THR B C 1
ATOM 3911 O O . THR B 1 133 ? -6.781 25.25 1.577 1 98.44 133 THR B O 1
ATOM 3914 N N . SER B 1 134 ? -6.938 26.438 -0.304 1 97.94 134 SER B N 1
ATOM 3915 C CA . SER B 1 134 ? -5.617 26.031 -0.786 1 97.94 134 SER B CA 1
ATOM 3916 C C . SER B 1 134 ? -4.52 26.516 0.153 1 97.94 134 SER B C 1
ATOM 3918 O O . SER B 1 134 ? -3.527 25.812 0.369 1 97.94 134 SER B O 1
ATOM 3920 N N . ILE B 1 135 ? -4.699 27.703 0.756 1 97.56 135 ILE B N 1
ATOM 3921 C CA . ILE B 1 135 ? -3.711 28.281 1.663 1 97.56 135 ILE B CA 1
ATOM 3922 C C . ILE B 1 135 ? -3.65 27.469 2.947 1 97.56 135 ILE B C 1
ATOM 3924 O O . ILE B 1 135 ? -2.564 27.094 3.41 1 97.56 135 ILE B O 1
ATOM 3928 N N . LEU B 1 136 ? -4.824 27.156 3.449 1 98.44 136 LEU B N 1
ATOM 3929 C CA . LEU B 1 136 ? -4.863 26.375 4.684 1 98.44 136 LEU B CA 1
ATOM 3930 C C . LEU B 1 136 ? -4.285 24.984 4.457 1 98.44 136 LEU B C 1
ATOM 3932 O O . LEU B 1 136 ? -3.549 24.469 5.305 1 98.44 136 LEU B O 1
ATOM 3936 N N . GLU B 1 137 ? -4.648 24.375 3.383 1 98.06 137 GLU B N 1
ATOM 3937 C CA . GLU B 1 137 ? -4.113 23.062 3.029 1 98.06 137 GLU B CA 1
ATOM 3938 C C . GLU B 1 137 ? -2.588 23.078 2.977 1 98.06 137 GLU B C 1
ATOM 3940 O O . GLU B 1 137 ? -1.929 22.203 3.541 1 98.06 137 GLU B O 1
ATOM 3945 N N . GLU B 1 138 ? -2.078 24.078 2.334 1 97.12 138 GLU B N 1
ATOM 3946 C CA . GLU B 1 138 ? -0.631 24.234 2.207 1 97.12 138 GLU B CA 1
ATOM 3947 C C . GLU B 1 138 ? 0.024 24.438 3.568 1 97.12 138 GLU B C 1
ATOM 3949 O O . GLU B 1 138 ? 1.064 23.844 3.861 1 97.12 138 GLU B O 1
ATOM 3954 N N . MET B 1 139 ? -0.573 25.281 4.367 1 98.19 139 MET B N 1
ATOM 3955 C CA . MET B 1 139 ? -0.023 25.578 5.691 1 98.19 139 MET B CA 1
ATOM 3956 C C . MET B 1 139 ? 0.055 24.312 6.535 1 98.19 139 MET B C 1
ATOM 3958 O O . MET B 1 139 ? 1.081 24.031 7.164 1 98.19 139 MET B O 1
ATOM 3962 N N . LEU B 1 140 ? -0.989 23.547 6.52 1 98.69 140 LEU B N 1
ATOM 3963 C CA . LEU B 1 140 ? -1.015 22.328 7.312 1 98.69 140 LEU B CA 1
ATOM 3964 C C . LEU B 1 140 ? -0 21.312 6.781 1 98.69 140 LEU B C 1
ATOM 3966 O O . LEU B 1 140 ? 0.682 20.641 7.562 1 98.69 140 LEU B O 1
ATOM 3970 N N . ASP B 1 141 ? 0.119 21.188 5.496 1 97.5 141 ASP B N 1
ATOM 3971 C CA . ASP B 1 141 ? 1.091 20.281 4.887 1 97.5 141 ASP B CA 1
ATOM 3972 C C . ASP B 1 141 ? 2.514 20.641 5.309 1 97.5 141 ASP B C 1
ATOM 3974 O O . ASP B 1 141 ? 3.352 19.766 5.504 1 97.5 141 ASP B O 1
ATOM 3978 N N . ARG B 1 142 ? 2.74 21.875 5.504 1 97.56 142 ARG B N 1
ATOM 3979 C CA . ARG B 1 142 ? 4.07 22.391 5.812 1 97.56 142 ARG B CA 1
ATOM 3980 C C . ARG B 1 142 ? 4.449 22.094 7.258 1 97.56 142 ARG B C 1
ATOM 3982 O O . ARG B 1 142 ? 5.633 22.094 7.609 1 97.56 142 ARG B O 1
ATOM 3989 N N . VAL B 1 143 ? 3.439 21.766 8.109 1 98.5 143 VAL B N 1
ATOM 3990 C CA . VAL B 1 143 ? 3.852 21.797 9.508 1 98.5 143 VAL B CA 1
ATOM 3991 C C . VAL B 1 143 ? 3.438 20.484 10.188 1 98.5 143 VAL B C 1
ATOM 3993 O O . VAL B 1 143 ? 4.07 20.062 11.156 1 98.5 143 VAL B O 1
ATOM 3996 N N . SER B 1 144 ? 2.4 19.844 9.742 1 98.5 144 SER B N 1
ATOM 3997 C CA . SER B 1 144 ? 1.765 18.766 10.508 1 98.5 144 SER B CA 1
ATOM 3998 C C . SER B 1 144 ? 2.711 17.594 10.703 1 98.5 144 SER B C 1
ATOM 4000 O O . SER B 1 144 ? 2.658 16.906 11.734 1 98.5 144 SER B O 1
ATOM 4002 N N . PHE B 1 145 ? 3.592 17.328 9.766 1 97.69 145 PHE B N 1
ATOM 4003 C CA . PHE B 1 145 ? 4.496 16.188 9.805 1 97.69 145 PHE B CA 1
ATOM 4004 C C . PHE B 1 145 ? 5.492 16.328 10.953 1 97.69 145 PHE B C 1
ATOM 4006 O O . PHE B 1 145 ? 6.164 15.359 11.312 1 97.69 145 PHE B O 1
ATOM 4013 N N . CYS B 1 146 ? 5.605 17.484 11.586 1 98.25 146 CYS B N 1
ATOM 4014 C CA . CYS B 1 146 ? 6.566 17.719 12.656 1 98.25 146 CYS B CA 1
ATOM 4015 C C . CYS B 1 146 ? 5.941 17.438 14.016 1 98.25 146 CYS B C 1
ATOM 4017 O O . CYS B 1 146 ? 6.648 17.375 15.023 1 98.25 146 CYS B O 1
ATOM 4019 N N . ALA B 1 147 ? 4.617 17.328 14.047 1 98.44 147 ALA B N 1
ATOM 4020 C CA . ALA B 1 147 ? 3.959 17.031 15.32 1 98.44 147 ALA B CA 1
ATOM 4021 C C . ALA B 1 147 ? 4.395 15.688 15.875 1 98.44 147 ALA B C 1
ATOM 4023 O O . ALA B 1 147 ? 4.668 14.758 15.117 1 98.44 147 ALA B O 1
ATOM 4024 N N . SER B 1 148 ? 4.438 15.602 17.172 1 97.94 148 SER B N 1
ATOM 4025 C CA . SER B 1 148 ? 4.75 14.32 17.797 1 97.94 148 SER B CA 1
ATOM 4026 C C . SER B 1 148 ? 3.689 13.273 17.469 1 97.94 148 SER B C 1
ATOM 4028 O O . SER B 1 148 ? 2.492 13.57 17.469 1 97.94 148 SER B O 1
ATOM 4030 N N . SER B 1 149 ? 4.137 12.094 17.219 1 95.69 149 SER B N 1
ATOM 4031 C CA . SER B 1 149 ? 3.209 10.992 17.016 1 95.69 149 SER B CA 1
ATOM 4032 C C . SER B 1 149 ? 2.84 10.312 18.328 1 95.69 149 SER B C 1
ATOM 4034 O O . SER B 1 149 ? 1.955 9.453 18.359 1 95.69 149 SER B O 1
ATOM 4036 N N . GLU B 1 150 ? 3.541 10.711 19.359 1 94.56 150 GLU B N 1
ATOM 4037 C CA . GLU B 1 150 ? 3.268 10.148 20.672 1 94.56 150 GLU B CA 1
ATOM 4038 C C . GLU B 1 150 ? 2.059 10.812 21.328 1 94.56 150 GLU B C 1
ATOM 4040 O O . GLU B 1 150 ? 2.141 11.961 21.766 1 94.56 150 GLU B O 1
ATOM 4045 N N . SER B 1 151 ? 1.094 10.094 21.531 1 90.31 151 SER B N 1
ATOM 4046 C CA . SER B 1 151 ? -0.166 10.648 22 1 90.31 151 SER B CA 1
ATOM 4047 C C . SER B 1 151 ? -0.039 11.156 23.438 1 90.31 151 SER B C 1
ATOM 4049 O O . SER B 1 151 ? -0.791 12.031 23.859 1 90.31 151 SER B O 1
ATOM 4051 N N . ALA B 1 152 ? 0.902 10.664 24.125 1 90.19 152 ALA B N 1
ATOM 4052 C CA . ALA B 1 152 ? 1.11 11.07 25.516 1 90.19 152 ALA B CA 1
ATOM 4053 C C . ALA B 1 152 ? 1.614 12.508 25.594 1 90.19 152 ALA B C 1
ATOM 4055 O O . ALA B 1 152 ? 1.423 13.188 26.609 1 90.19 152 ALA B O 1
ATOM 4056 N N . MET B 1 153 ? 2.252 12.953 24.578 1 92.38 153 MET B N 1
ATOM 4057 C CA . MET B 1 153 ? 2.701 14.336 24.516 1 92.38 153 MET B CA 1
ATOM 4058 C C . MET B 1 153 ? 1.592 15.25 24 1 92.38 153 MET B C 1
ATOM 4060 O O . MET B 1 153 ? 1.72 15.844 22.938 1 92.38 153 MET B O 1
ATOM 4064 N N . ARG B 1 154 ? 0.675 15.539 24.781 1 92.25 154 ARG B N 1
ATOM 4065 C CA . ARG B 1 154 ? -0.594 16.141 24.375 1 92.25 154 ARG B CA 1
ATOM 4066 C C . ARG B 1 154 ? -0.376 17.5 23.734 1 92.25 154 ARG B C 1
ATOM 4068 O O . ARG B 1 154 ? -1.001 17.828 22.719 1 92.25 154 ARG B O 1
ATOM 4075 N N . ALA B 1 155 ? 0.516 18.266 24.312 1 96.25 155 ALA B N 1
ATOM 4076 C CA . ALA B 1 155 ? 0.749 19.609 23.828 1 96.25 155 ALA B CA 1
ATOM 4077 C C . ALA B 1 155 ? 1.437 19.594 22.469 1 96.25 155 ALA B C 1
ATOM 4079 O O . ALA B 1 155 ? 1.252 20.5 21.656 1 96.25 155 ALA B O 1
ATOM 4080 N N . LEU B 1 156 ? 2.193 18.453 22.203 1 97.88 156 LEU B N 1
ATOM 4081 C CA . LEU B 1 156 ? 3.012 18.406 21 1 97.88 156 LEU B CA 1
ATOM 4082 C C . LEU B 1 156 ? 2.391 17.484 19.953 1 97.88 156 LEU B C 1
ATOM 4084 O O . LEU B 1 156 ? 2.773 17.516 18.781 1 97.88 156 LEU B O 1
ATOM 4088 N N . ASN B 1 157 ? 1.456 16.672 20.422 1 98.06 157 ASN B N 1
ATOM 4089 C CA . ASN B 1 157 ? 0.757 15.781 19.5 1 98.06 157 ASN B CA 1
ATOM 4090 C C . ASN B 1 157 ? -0.351 16.516 18.75 1 98.06 157 ASN B C 1
ATOM 4092 O O . ASN B 1 157 ? -1.511 16.094 18.781 1 98.06 157 ASN B O 1
ATOM 4096 N N . GLY B 1 158 ? 0.035 17.562 18.047 1 98.38 158 GLY B N 1
ATOM 4097 C CA . GLY B 1 158 ? -0.92 18.359 17.312 1 98.38 158 GLY B CA 1
ATOM 4098 C C . GLY B 1 158 ? -0.295 19.594 16.672 1 98.38 158 GLY B C 1
ATOM 4099 O O . GLY B 1 158 ? 0.93 19.719 16.625 1 98.38 158 GLY B O 1
ATOM 4100 N N . VAL B 1 159 ? -1.159 20.375 16.125 1 98.81 159 VAL B N 1
ATOM 4101 C CA . VAL B 1 159 ? -0.749 21.609 15.492 1 98.81 159 VAL B CA 1
ATOM 4102 C C . VAL B 1 159 ? -1.284 22.797 16.297 1 98.81 159 VAL B C 1
ATOM 4104 O O . VAL B 1 159 ? -2.473 22.844 16.625 1 98.81 159 VAL B O 1
ATOM 4107 N N . TYR B 1 160 ? -0.421 23.688 16.641 1 98.81 160 TYR B N 1
ATOM 4108 C CA . TYR B 1 160 ? -0.749 24.906 17.359 1 98.81 160 TYR B CA 1
ATOM 4109 C C . TYR B 1 160 ? -1.194 26 16.406 1 98.81 160 TYR B C 1
ATOM 4111 O O . TYR B 1 160 ? -0.502 26.297 15.422 1 98.81 160 TYR B O 1
ATOM 4119 N N . TRP B 1 161 ? -2.371 26.5 16.656 1 98.62 161 TRP B N 1
ATOM 4120 C CA . TRP B 1 161 ? -2.936 27.625 15.922 1 98.62 161 TRP B CA 1
ATOM 4121 C C . TRP B 1 161 ? -2.844 28.906 16.734 1 98.62 161 TRP B C 1
ATOM 4123 O O . TRP B 1 161 ? -3.387 28.984 17.844 1 98.62 161 TRP B O 1
ATOM 4133 N N . GLU B 1 162 ? -2.199 29.859 16.172 1 98.06 162 GLU B N 1
ATOM 4134 C CA . GLU B 1 162 ? -2.066 31.156 16.828 1 98.06 162 GLU B CA 1
ATOM 4135 C C . GLU B 1 162 ? -2.506 32.281 15.922 1 98.06 162 GLU B C 1
ATOM 4137 O O . GLU B 1 162 ? -1.987 32.438 14.812 1 98.06 162 GLU B O 1
ATOM 4142 N N . VAL B 1 163 ? -3.479 33.031 16.344 1 97.38 163 VAL B N 1
ATOM 4143 C CA . VAL B 1 163 ? -3.889 34.25 15.656 1 97.38 163 VAL B CA 1
ATOM 4144 C C . VAL B 1 163 ? -3.457 35.469 16.469 1 97.38 163 VAL B C 1
ATOM 4146 O O . VAL B 1 163 ? -3.926 35.688 17.594 1 97.38 163 VAL B O 1
ATOM 4149 N N . HIS B 1 164 ? -2.602 36.156 15.914 1 95.25 164 HIS B N 1
ATOM 4150 C CA . HIS B 1 164 ? -2.029 37.312 16.594 1 95.25 164 HIS B CA 1
ATOM 4151 C C . HIS B 1 164 ? -1.509 38.344 15.586 1 95.25 164 HIS B C 1
ATOM 4153 O O . HIS B 1 164 ? -0.818 38 14.633 1 95.25 164 HIS B O 1
ATOM 4159 N N . GLY B 1 165 ? -1.811 39.594 15.719 1 93.19 165 GLY B N 1
ATOM 4160 C CA . GLY B 1 165 ? -1.274 40.656 14.898 1 93.19 165 GLY B CA 1
ATOM 4161 C C . GLY B 1 165 ? -1.707 40.562 13.445 1 93.19 165 GLY B C 1
ATOM 4162 O O . GLY B 1 165 ? -0.938 40.906 12.547 1 93.19 165 GLY B O 1
ATOM 4163 N N . GLY B 1 166 ? -2.818 40 13.234 1 93.62 166 GLY B N 1
ATOM 4164 C CA . GLY B 1 166 ? -3.342 39.906 11.883 1 93.62 166 GLY B CA 1
ATOM 4165 C C . GLY B 1 166 ? -2.783 38.719 11.109 1 93.62 166 GLY B C 1
ATOM 4166 O O . GLY B 1 166 ? -2.877 38.688 9.875 1 93.62 166 GLY B O 1
ATOM 4167 N N . PHE B 1 167 ? -2.139 37.844 11.867 1 96 167 PHE B N 1
ATOM 4168 C CA . PHE B 1 167 ? -1.569 36.688 11.211 1 96 167 PHE B CA 1
ATOM 4169 C C . PHE B 1 167 ? -2.111 35.406 11.828 1 96 167 PHE B C 1
ATOM 4171 O O . PHE B 1 167 ? -2.379 35.344 13.031 1 96 167 PHE B O 1
ATOM 4178 N N . LEU B 1 168 ? -2.285 34.438 11 1 97.94 168 LEU B N 1
ATOM 4179 C CA . LEU B 1 168 ? -2.447 33.062 11.445 1 97.94 168 LEU B CA 1
ATOM 4180 C C . LEU B 1 168 ? -1.126 32.312 11.359 1 97.94 168 LEU B C 1
ATOM 4182 O O . LEU B 1 168 ? -0.482 32.281 10.305 1 97.94 168 LEU B O 1
ATOM 4186 N N . ARG B 1 169 ? -0.718 31.75 12.469 1 98 169 ARG B N 1
ATOM 4187 C CA . ARG B 1 169 ? 0.477 30.906 12.5 1 98 169 ARG B CA 1
ATOM 4188 C C . ARG B 1 169 ? 0.136 29.484 12.906 1 98 169 ARG B C 1
ATOM 4190 O O . ARG B 1 169 ? -0.563 29.266 13.898 1 98 169 ARG B O 1
ATOM 4197 N N . LEU B 1 170 ? 0.539 28.562 12.086 1 98.81 170 LEU B N 1
ATOM 4198 C CA . LEU B 1 170 ? 0.498 27.156 12.438 1 98.81 170 LEU B CA 1
ATOM 4199 C C . LEU B 1 170 ? 1.885 26.641 12.828 1 98.81 170 LEU B C 1
ATOM 4201 O O . LEU B 1 170 ? 2.863 26.906 12.117 1 98.81 170 LEU B O 1
ATOM 4205 N N . VAL B 1 171 ? 1.966 25.984 13.977 1 98.75 171 VAL B N 1
ATOM 4206 C CA . VAL B 1 171 ? 3.246 25.5 14.484 1 98.75 171 VAL B CA 1
ATOM 4207 C C . VAL B 1 171 ? 3.105 24.047 14.938 1 98.75 171 VAL B C 1
ATOM 4209 O O . VAL B 1 171 ? 2.121 23.688 15.578 1 98.75 171 VAL B O 1
ATOM 4212 N N . ALA B 1 172 ? 4.004 23.203 14.609 1 98.69 172 ALA B N 1
ATOM 4213 C CA . ALA B 1 172 ? 4.082 21.828 15.102 1 98.69 172 ALA B CA 1
ATOM 4214 C C . ALA B 1 172 ? 5.52 21.453 15.461 1 98.69 172 ALA B C 1
ATOM 4216 O O . ALA B 1 172 ? 6.469 21.969 14.859 1 98.69 172 ALA B O 1
ATOM 4217 N N . SER B 1 173 ? 5.664 20.672 16.453 1 98.38 173 SER B N 1
ATOM 4218 C CA . SER B 1 173 ? 6.969 20.234 16.938 1 98.38 173 SER B CA 1
ATOM 4219 C C . SER B 1 173 ? 6.879 18.891 17.641 1 98.38 173 SER B C 1
ATOM 4221 O O . SER B 1 173 ? 5.824 18.531 18.172 1 98.38 173 SER B O 1
ATOM 4223 N N . ASP B 1 174 ? 7.938 18.125 17.547 1 97.56 174 ASP B N 1
ATOM 4224 C CA . ASP B 1 174 ? 8 16.891 18.328 1 97.56 174 ASP B CA 1
ATOM 4225 C C . ASP B 1 174 ? 9.102 16.969 19.375 1 97.56 174 ASP B C 1
ATOM 4227 O O . ASP B 1 174 ? 9.492 15.945 19.938 1 97.56 174 ASP B O 1
ATOM 4231 N N . GLY B 1 175 ? 9.617 18.141 19.609 1 96.31 175 GLY B N 1
ATOM 4232 C CA . GLY B 1 175 ? 10.656 18.328 20.609 1 96.31 175 GLY B CA 1
ATOM 4233 C C . GLY B 1 175 ? 12.055 18.344 20.016 1 96.31 175 GLY B C 1
ATOM 4234 O O . GLY B 1 175 ? 12.992 18.844 20.641 1 96.31 175 GLY B O 1
ATOM 4235 N N . TYR B 1 176 ? 12.211 17.859 18.797 1 96.5 176 TYR B N 1
ATOM 4236 C CA . TYR B 1 176 ? 13.523 17.812 18.156 1 96.5 176 TYR B CA 1
ATOM 4237 C C . TYR B 1 176 ? 13.539 18.703 16.922 1 96.5 176 TYR B C 1
ATOM 4239 O O . TYR B 1 176 ? 14.609 19.062 16.422 1 96.5 176 TYR B O 1
ATOM 4247 N N . ARG B 1 177 ? 12.43 18.938 16.438 1 98 177 ARG B N 1
ATOM 4248 C CA . ARG B 1 177 ? 12.227 19.766 15.258 1 98 177 ARG B CA 1
ATOM 4249 C C . ARG B 1 177 ? 10.938 20.562 15.359 1 98 177 ARG B C 1
ATOM 4251 O O . ARG B 1 177 ? 10.094 20.281 16.219 1 98 177 ARG B O 1
ATOM 4258 N N . LEU B 1 178 ? 10.875 21.578 14.531 1 98.38 178 LEU B N 1
ATOM 4259 C CA . LEU B 1 178 ? 9.734 22.484 14.539 1 98.38 178 LEU B CA 1
ATOM 4260 C C . LEU B 1 178 ? 9.484 23.062 13.148 1 98.38 178 LEU B C 1
ATOM 4262 O O . LEU B 1 178 ? 10.43 23.438 12.453 1 98.38 178 LEU B O 1
ATOM 4266 N N . ALA B 1 179 ? 8.25 23.094 12.75 1 98.56 179 ALA B N 1
ATOM 4267 C CA . ALA B 1 179 ? 7.84 23.766 11.523 1 98.56 179 ALA B CA 1
ATOM 4268 C C . ALA B 1 179 ? 6.836 24.891 11.828 1 98.56 179 ALA B C 1
ATOM 4270 O O . ALA B 1 179 ? 6 24.75 12.727 1 98.56 179 ALA B O 1
ATOM 4271 N N . LEU B 1 180 ? 6.918 25.969 11.109 1 98.25 180 LEU B N 1
ATOM 4272 C CA . LEU B 1 180 ? 6.059 27.125 11.273 1 98.25 180 LEU B CA 1
ATOM 4273 C C . LEU B 1 180 ? 5.625 27.688 9.922 1 98.25 180 LEU B C 1
ATOM 4275 O O . LEU B 1 180 ? 6.445 27.812 9.008 1 98.25 180 LEU B O 1
ATOM 4279 N N . ALA B 1 181 ? 4.363 27.906 9.734 1 98.06 181 ALA B N 1
ATOM 4280 C CA . ALA B 1 181 ? 3.791 28.578 8.57 1 98.06 181 ALA B CA 1
ATOM 4281 C C . ALA B 1 181 ? 2.902 29.75 8.984 1 98.06 181 ALA B C 1
ATOM 4283 O O . ALA B 1 181 ? 2.092 29.625 9.906 1 98.06 181 ALA B O 1
ATOM 4284 N N . GLU B 1 182 ? 3.049 30.781 8.344 1 97.31 182 GLU B N 1
ATOM 4285 C CA . GLU B 1 182 ? 2.299 31.984 8.703 1 97.31 182 GLU B CA 1
ATOM 4286 C C . GLU B 1 182 ? 1.579 32.562 7.488 1 97.31 182 GLU B C 1
ATOM 4288 O O . GLU B 1 182 ? 2.094 32.531 6.371 1 97.31 182 GLU B O 1
ATOM 4293 N N . GLN B 1 183 ? 0.425 33.125 7.695 1 96.69 183 GLN B N 1
ATOM 4294 C CA . GLN B 1 183 ? -0.402 33.75 6.676 1 96.69 183 GLN B CA 1
ATOM 4295 C C . GLN B 1 183 ? -1.14 34.969 7.238 1 96.69 183 GLN B C 1
ATOM 4297 O O . GLN B 1 183 ? -1.69 34.906 8.336 1 96.69 183 GLN B O 1
ATOM 4302 N N . LYS B 1 184 ? -1.144 36.031 6.414 1 95.94 184 LYS B N 1
ATOM 4303 C CA . LYS B 1 184 ? -1.936 37.188 6.812 1 95.94 184 LYS B CA 1
ATOM 4304 C C . LYS B 1 184 ? -3.426 36.844 6.824 1 95.94 184 LYS B C 1
ATOM 4306 O O . LYS B 1 184 ? -3.924 36.188 5.918 1 95.94 184 LYS B O 1
ATOM 4311 N N . LEU B 1 185 ? -4.062 37.219 7.84 1 93.25 185 LEU B N 1
ATOM 4312 C CA . LEU B 1 185 ? -5.492 37 8.031 1 93.25 185 LEU B CA 1
ATOM 4313 C C . LEU B 1 185 ? -6.191 38.312 8.438 1 93.25 185 LEU B C 1
ATOM 4315 O O . LEU B 1 185 ? -5.703 39.031 9.305 1 93.25 185 LEU B O 1
ATOM 4319 N N . ASP B 1 186 ? -7.273 38.625 7.82 1 87.75 186 ASP B N 1
ATOM 4320 C CA . ASP B 1 186 ? -8.031 39.812 8.141 1 87.75 186 ASP B CA 1
ATOM 4321 C C . ASP B 1 186 ? -8.938 39.594 9.352 1 87.75 186 ASP B C 1
ATOM 4323 O O . ASP B 1 186 ? -10.148 39.406 9.211 1 87.75 186 ASP B O 1
ATOM 4327 N N . ILE B 1 187 ? -8.32 39.562 10.461 1 90.56 187 ILE B N 1
ATOM 4328 C CA . ILE B 1 187 ? -9.062 39.375 11.703 1 90.56 187 ILE B CA 1
ATOM 4329 C C . ILE B 1 187 ? -8.367 40.156 12.836 1 90.56 187 ILE B C 1
ATOM 4331 O O . ILE B 1 187 ? -7.137 40.188 12.906 1 90.56 187 ILE B O 1
ATOM 4335 N N . ASP B 1 188 ? -9.07 40.719 13.75 1 89.69 188 ASP B N 1
ATOM 4336 C CA . ASP B 1 188 ? -8.523 41.562 14.82 1 89.69 188 ASP B CA 1
ATOM 4337 C C . ASP B 1 188 ? -8.414 40.75 16.125 1 89.69 188 ASP B C 1
ATOM 4339 O O . ASP B 1 188 ? -7.629 41.125 17 1 89.69 188 ASP B O 1
ATOM 4343 N N . ASN B 1 189 ? -9.055 39.688 16.266 1 92.88 189 ASN B N 1
ATOM 4344 C CA . ASN B 1 189 ? -9.039 38.875 17.469 1 92.88 189 ASN B CA 1
ATOM 4345 C C . ASN B 1 189 ? -7.695 38.188 17.672 1 92.88 189 ASN B C 1
ATOM 4347 O O . ASN B 1 189 ? -6.969 37.938 16.719 1 92.88 189 ASN B O 1
ATOM 4351 N N . GLU B 1 190 ? -7.375 38 18.922 1 96.19 190 GLU B N 1
ATOM 4352 C CA . GLU B 1 190 ? -6.207 37.219 19.281 1 96.19 190 GLU B CA 1
ATOM 4353 C C . GLU B 1 190 ? -6.605 35.969 20.062 1 96.19 190 GLU B C 1
ATOM 4355 O O . GLU B 1 190 ? -7.332 36.062 21.062 1 96.19 190 GLU B O 1
ATOM 4360 N N . PHE B 1 191 ? -6.246 34.875 19.656 1 96.62 191 PHE B N 1
ATOM 4361 C CA . PHE B 1 191 ? -6.543 33.625 20.328 1 96.62 191 PHE B CA 1
ATOM 4362 C C . PHE B 1 191 ? -5.605 32.531 19.844 1 96.62 191 PHE B C 1
ATOM 4364 O O . PHE B 1 191 ? -4.828 32.75 18.906 1 96.62 191 PHE B O 1
ATOM 4371 N N . ASP B 1 192 ? -5.594 31.469 20.516 1 97.38 192 ASP B N 1
ATOM 4372 C CA . ASP B 1 192 ? -4.805 30.312 20.125 1 97.38 192 ASP B CA 1
ATOM 4373 C C . ASP B 1 192 ? -5.461 29.016 20.594 1 97.38 192 ASP B C 1
ATOM 4375 O O . ASP B 1 192 ? -6.289 29.031 21.5 1 97.38 192 ASP B O 1
ATOM 4379 N N . PHE B 1 193 ? -5.164 27.953 19.984 1 98.12 193 PHE B N 1
ATOM 4380 C CA . PHE B 1 193 ? -5.602 26.625 20.391 1 98.12 193 PHE B CA 1
ATOM 4381 C C . PHE B 1 193 ? -4.75 25.547 19.734 1 98.12 193 PHE B C 1
ATOM 4383 O O . PHE B 1 193 ? -3.938 25.844 18.859 1 98.12 193 PHE B O 1
ATOM 4390 N N . ILE B 1 194 ? -4.895 24.328 20.203 1 98.62 194 ILE B N 1
ATOM 4391 C CA . ILE B 1 194 ? -4.215 23.156 19.656 1 98.62 194 ILE B CA 1
ATOM 4392 C C . ILE B 1 194 ? -5.242 22.172 19.109 1 98.62 194 ILE B C 1
ATOM 4394 O O . ILE B 1 194 ? -6.25 21.891 19.766 1 98.62 194 ILE B O 1
ATOM 4398 N N . ILE B 1 195 ? -5.012 21.797 17.922 1 98.31 195 ILE B N 1
ATOM 4399 C CA . ILE B 1 195 ? -5.801 20.703 17.359 1 98.31 195 ILE B CA 1
ATOM 4400 C C . ILE B 1 195 ? -4.973 19.422 17.344 1 98.31 195 ILE B C 1
ATOM 4402 O O . ILE B 1 195 ? -3.836 19.406 16.875 1 98.31 195 ILE B O 1
ATOM 4406 N N . ALA B 1 196 ? -5.535 18.375 17.859 1 97.25 196 ALA B N 1
ATOM 4407 C CA . ALA B 1 196 ? -4.832 17.094 17.922 1 97.25 196 ALA B CA 1
ATOM 4408 C C . ALA B 1 196 ? -4.457 16.609 16.516 1 97.25 196 ALA B C 1
ATOM 4410 O O . ALA B 1 196 ? -5.184 16.859 15.555 1 97.25 196 ALA B O 1
ATOM 4411 N N . LEU B 1 197 ? -3.344 15.875 16.453 1 97.69 197 LEU B N 1
ATOM 4412 C CA . LEU B 1 197 ? -2.801 15.43 15.18 1 97.69 197 LEU B CA 1
ATOM 4413 C C . LEU B 1 197 ? -3.822 14.594 14.414 1 97.69 197 LEU B C 1
ATOM 4415 O O . LEU B 1 197 ? -3.979 14.758 13.203 1 97.69 197 LEU B O 1
ATOM 4419 N N . LYS B 1 198 ? -4.48 13.727 15.094 1 95.06 198 LYS B N 1
ATOM 4420 C CA . LYS B 1 198 ? -5.496 12.906 14.445 1 95.06 198 LYS B CA 1
ATOM 4421 C C . LYS B 1 198 ? -6.559 13.773 13.773 1 95.06 198 LYS B C 1
ATOM 4423 O O . LYS B 1 198 ? -6.965 13.492 12.641 1 95.06 198 LYS B O 1
ATOM 4428 N N . SER B 1 199 ? -7.02 14.789 14.422 1 96.75 199 SER B N 1
ATOM 4429 C CA . SER B 1 199 ? -8.016 15.703 13.875 1 96.75 199 SER B CA 1
ATOM 4430 C C . SER B 1 199 ? -7.441 16.5 12.711 1 96.75 199 SER B C 1
ATOM 4432 O O . SER B 1 199 ? -8.156 16.812 11.75 1 96.75 199 SER B O 1
ATOM 4434 N N . VAL B 1 200 ? -6.191 16.844 12.859 1 98.06 200 VAL B N 1
ATOM 4435 C CA . VAL B 1 200 ? -5.523 17.578 11.789 1 98.06 200 VAL B CA 1
ATOM 4436 C C . VAL B 1 200 ? -5.523 16.75 10.508 1 98.06 200 VAL B C 1
ATOM 4438 O O . VAL B 1 200 ? -5.785 17.266 9.422 1 98.06 200 VAL B O 1
ATOM 4441 N N . LYS B 1 201 ? -5.238 15.508 10.656 1 96.81 201 LYS B N 1
ATOM 4442 C CA . LYS B 1 201 ? -5.23 14.617 9.492 1 96.81 201 LYS B CA 1
ATOM 4443 C C . LYS B 1 201 ? -6.609 14.562 8.844 1 96.81 201 LYS B C 1
ATOM 4445 O O . LYS B 1 201 ? -6.719 14.539 7.613 1 96.81 201 LYS B O 1
ATOM 4450 N N . GLU B 1 202 ? -7.648 14.508 9.609 1 95.5 202 GLU B N 1
ATOM 4451 C CA . GLU B 1 202 ? -9.008 14.547 9.078 1 95.5 202 GLU B CA 1
ATOM 4452 C C . GLU B 1 202 ? -9.281 15.859 8.352 1 95.5 202 GLU B C 1
ATOM 4454 O O . GLU B 1 202 ? -9.938 15.875 7.312 1 95.5 202 GLU B O 1
ATOM 4459 N N . LEU B 1 203 ? -8.836 16.906 8.938 1 97.81 203 LEU B N 1
ATOM 4460 C CA . LEU B 1 203 ? -9.008 18.219 8.32 1 97.81 203 LEU B CA 1
ATOM 4461 C C . LEU B 1 203 ? -8.297 18.281 6.973 1 97.81 203 LEU B C 1
ATOM 4463 O O . LEU B 1 203 ? -8.844 18.812 6 1 97.81 203 LEU B O 1
ATOM 4467 N N . GLU B 1 204 ? -7.109 17.766 6.957 1 97.62 204 GLU B N 1
ATOM 4468 C CA . GLU B 1 204 ? -6.359 17.734 5.707 1 97.62 204 GLU B CA 1
ATOM 4469 C C . GLU B 1 204 ? -7.125 16.984 4.625 1 97.62 204 GLU B C 1
ATOM 4471 O O . GLU B 1 204 ? -7.145 17.406 3.463 1 97.62 204 GLU B O 1
ATOM 4476 N N . LYS B 1 205 ? -7.691 15.867 4.98 1 95.19 205 LYS B N 1
ATOM 4477 C CA . LYS B 1 205 ? -8.5 15.102 4.031 1 95.19 205 LYS B CA 1
ATOM 4478 C C . LYS B 1 205 ? -9.664 15.938 3.51 1 95.19 205 LYS B C 1
ATOM 4480 O O . LYS B 1 205 ? -9.961 15.922 2.312 1 95.19 205 LYS B O 1
ATOM 4485 N N . LEU B 1 206 ? -10.344 16.641 4.406 1 96 206 LEU B N 1
ATOM 4486 C CA . LEU B 1 206 ? -11.445 17.5 4.023 1 96 206 LEU B CA 1
ATOM 4487 C C . LEU B 1 206 ? -10.984 18.578 3.039 1 96 206 LEU B C 1
ATOM 4489 O O . LEU B 1 206 ? -11.625 18.797 2.012 1 96 206 LEU B O 1
ATOM 4493 N N . LEU B 1 207 ? -9.914 19.141 3.338 1 97.44 207 LEU B N 1
ATOM 4494 C CA . LEU B 1 207 ? -9.391 20.219 2.516 1 97.44 207 LEU B CA 1
ATOM 4495 C C . LEU B 1 207 ? -9.016 19.719 1.127 1 97.44 207 LEU B C 1
ATOM 4497 O O . LEU B 1 207 ? -9.242 20.406 0.129 1 97.44 207 LEU B O 1
ATOM 4501 N N . SER B 1 208 ? -8.445 18.562 1.051 1 95 208 SER B N 1
ATOM 4502 C CA . SER B 1 208 ? -7.988 18 -0.221 1 95 208 SER B CA 1
ATOM 4503 C C . SER B 1 208 ? -9.164 17.547 -1.077 1 95 208 SER B C 1
ATOM 4505 O O . SER B 1 208 ? -9.062 17.5 -2.305 1 95 208 SER B O 1
ATOM 4507 N N . SER B 1 209 ? -10.227 17.25 -0.451 1 92.31 209 SER B N 1
ATOM 4508 C CA . SER B 1 209 ? -11.336 16.656 -1.184 1 92.31 209 SER B CA 1
ATOM 4509 C C . SER B 1 209 ? -12.391 17.703 -1.536 1 92.31 209 SER B C 1
ATOM 4511 O O . SER B 1 209 ? -13.164 17.516 -2.475 1 92.31 209 SER B O 1
ATOM 4513 N N . THR B 1 210 ? -12.445 18.844 -0.847 1 95.75 210 THR B N 1
ATOM 4514 C CA . THR B 1 210 ? -13.5 19.828 -1.053 1 95.75 210 THR B CA 1
ATOM 4515 C C . THR B 1 210 ? -13.219 20.672 -2.287 1 95.75 210 THR B C 1
ATOM 4517 O O . THR B 1 210 ? -12.062 20.906 -2.639 1 95.75 210 THR B O 1
ATOM 4520 N N . THR B 1 211 ? -14.273 21.125 -2.93 1 95.38 211 THR B N 1
ATOM 4521 C CA . THR B 1 211 ? -14.148 22.031 -4.066 1 95.38 211 THR B CA 1
ATOM 4522 C C . THR B 1 211 ? -14.422 23.469 -3.641 1 95.38 211 THR B C 1
ATOM 4524 O O . THR B 1 211 ? -14.336 24.391 -4.457 1 95.38 211 THR B O 1
ATOM 4527 N N . GLU B 1 212 ? -14.734 23.672 -2.371 1 97.56 212 GLU B N 1
ATOM 4528 C CA . GLU B 1 212 ? -14.984 25.016 -1.872 1 97.56 212 GLU B CA 1
ATOM 4529 C C . GLU B 1 212 ? -13.703 25.844 -1.837 1 97.56 212 GLU B C 1
ATOM 4531 O O . GLU B 1 212 ? -12.703 25.406 -1.262 1 97.56 212 GLU B O 1
ATOM 4536 N N . PRO B 1 213 ? -13.719 26.984 -2.342 1 98.06 213 PRO B N 1
ATOM 4537 C CA . PRO B 1 213 ? -12.508 27.797 -2.396 1 98.06 213 PRO B CA 1
ATOM 4538 C C . PRO B 1 213 ? -12.117 28.375 -1.036 1 98.06 213 PRO B C 1
ATOM 4540 O O . PRO B 1 213 ? -10.969 28.781 -0.834 1 98.06 213 PRO B O 1
ATOM 4543 N N . THR B 1 214 ? -13.195 28.422 -0.124 1 97.94 214 THR B N 1
ATOM 4544 C CA . THR B 1 214 ? -12.977 29.031 1.183 1 97.94 214 THR B CA 1
ATOM 4545 C C . THR B 1 214 ? -13.492 28.125 2.297 1 97.94 214 THR B C 1
ATOM 4547 O O . THR B 1 214 ? -14.523 27.469 2.135 1 97.94 214 THR B O 1
ATOM 4550 N N . ILE B 1 215 ? -12.766 28.109 3.355 1 97.94 215 ILE B N 1
ATOM 4551 C CA . ILE B 1 215 ? -13.195 27.438 4.574 1 97.94 215 ILE B CA 1
ATOM 4552 C C . ILE B 1 215 ? -13.641 28.469 5.609 1 97.94 215 ILE B C 1
ATOM 4554 O O . ILE B 1 215 ? -12.906 29.422 5.898 1 97.94 215 ILE B O 1
ATOM 4558 N N . ASN B 1 216 ? -14.82 28.297 6.148 1 97 216 ASN B N 1
ATOM 4559 C CA . ASN B 1 216 ? -15.297 29.125 7.246 1 97 216 ASN B CA 1
ATOM 4560 C C . ASN B 1 216 ? -15.008 28.484 8.602 1 97 216 ASN B C 1
ATOM 4562 O O . ASN B 1 216 ? -15.344 27.312 8.828 1 97 216 ASN B O 1
ATOM 4566 N N . ILE B 1 217 ? -14.375 29.25 9.445 1 97.06 217 ILE B N 1
ATOM 4567 C CA . ILE B 1 217 ? -13.93 28.719 10.727 1 97.06 217 ILE B CA 1
ATOM 4568 C C . ILE B 1 217 ? -14.617 29.469 11.867 1 97.06 217 ILE B C 1
ATOM 4570 O O . ILE B 1 217 ? -14.742 30.688 11.82 1 97.06 217 ILE B O 1
ATOM 4574 N N . THR B 1 218 ? -15.117 28.734 12.812 1 96.38 218 THR B N 1
ATOM 4575 C CA . THR B 1 218 ? -15.695 29.297 14.031 1 96.38 218 THR B CA 1
ATOM 4576 C C . THR B 1 218 ? -15.047 28.672 15.273 1 96.38 218 THR B C 1
ATOM 4578 O O . THR B 1 218 ? -14.961 27.453 15.391 1 96.38 218 THR B O 1
ATOM 4581 N N . PHE B 1 219 ? -14.516 29.531 16.141 1 96.25 219 PHE B N 1
ATOM 4582 C CA . PHE B 1 219 ? -13.867 29.094 17.375 1 96.25 219 PHE B CA 1
ATOM 4583 C C . PHE B 1 219 ? -14.594 29.656 18.594 1 96.25 219 PHE B C 1
ATOM 4585 O O . PHE B 1 219 ? -14.781 30.875 18.703 1 96.25 219 PHE B O 1
ATOM 4592 N N . ASP B 1 220 ? -14.953 28.703 19.5 1 92.94 220 ASP B N 1
ATOM 4593 C CA . ASP B 1 220 ? -15.703 29.172 20.672 1 92.94 220 ASP B CA 1
ATOM 4594 C C . ASP B 1 220 ? -14.914 28.938 21.953 1 92.94 220 ASP B C 1
ATOM 4596 O O . ASP B 1 220 ? -15.5 28.672 23.016 1 92.94 220 ASP B O 1
ATOM 4600 N N . HIS B 1 221 ? -13.594 28.797 21.938 1 91.5 221 HIS B N 1
ATOM 4601 C CA . HIS B 1 221 ? -12.664 28.703 23.062 1 91.5 221 HIS B CA 1
ATOM 4602 C C . HIS B 1 221 ? -12.508 27.266 23.516 1 91.5 221 HIS B C 1
ATOM 4604 O O . HIS B 1 221 ? -11.609 26.938 24.297 1 91.5 221 HIS B O 1
ATOM 4610 N N . SER B 1 222 ? -13.391 26.391 23.031 1 93.44 222 SER B N 1
ATOM 4611 C CA . SER B 1 222 ? -13.266 24.984 23.391 1 93.44 222 SER B CA 1
ATOM 4612 C C . SER B 1 222 ? -13.391 24.094 22.172 1 93.44 222 SER B C 1
ATOM 4614 O O . SER B 1 222 ? -12.883 22.969 22.172 1 93.44 222 SER B O 1
ATOM 4616 N N . ILE B 1 223 ? -14.141 24.656 21.203 1 95.12 223 ILE B N 1
ATOM 4617 C CA . ILE B 1 223 ? -14.414 23.906 19.984 1 95.12 223 ILE B CA 1
ATOM 4618 C C . ILE B 1 223 ? -14.133 24.781 18.766 1 95.12 223 ILE B C 1
ATOM 4620 O O . ILE B 1 223 ? -14.359 25.984 18.781 1 95.12 223 ILE B O 1
ATOM 4624 N N . VAL B 1 224 ? -13.609 24.156 17.75 1 96.75 224 VAL B N 1
ATOM 4625 C CA . VAL B 1 224 ? -13.414 24.844 16.484 1 96.75 224 VAL B CA 1
ATOM 4626 C C . VAL B 1 224 ? -14.148 24.109 15.375 1 96.75 224 VAL B C 1
ATOM 4628 O O . VAL B 1 224 ? -14.094 22.875 15.289 1 96.75 224 VAL B O 1
ATOM 4631 N N . SER B 1 225 ? -14.867 24.797 14.594 1 96.94 225 SER B N 1
ATOM 4632 C CA . SER B 1 225 ? -15.609 24.234 13.477 1 96.94 225 SER B CA 1
ATOM 4633 C C . SER B 1 225 ? -15.047 24.703 12.141 1 96.94 225 SER B C 1
ATOM 4635 O O . SER B 1 225 ? -14.695 25.875 11.992 1 96.94 225 SER B O 1
ATOM 4637 N N . PHE B 1 226 ? -14.883 23.844 11.219 1 97.31 226 PHE B N 1
ATOM 4638 C CA . PHE B 1 226 ? -14.477 24.094 9.844 1 97.31 226 PHE B CA 1
ATOM 4639 C C . PHE B 1 226 ? -15.602 23.75 8.875 1 97.31 226 PHE B C 1
ATOM 4641 O O . PHE B 1 226 ? -16.016 22.594 8.773 1 97.31 226 PHE B O 1
ATOM 4648 N N . ASN B 1 227 ? -16.094 24.703 8.188 1 96.88 227 ASN B N 1
ATOM 4649 C CA . ASN B 1 227 ? -17.219 24.5 7.281 1 96.88 227 ASN B CA 1
ATOM 4650 C C . ASN B 1 227 ? -16.797 24.656 5.824 1 96.88 227 ASN B C 1
ATOM 4652 O O . ASN B 1 227 ? -16.25 25.703 5.438 1 96.88 227 ASN B O 1
ATOM 4656 N N . ALA B 1 228 ? -16.938 23.688 5.062 1 96.75 228 ALA B N 1
ATOM 4657 C CA . ALA B 1 228 ? -16.703 23.672 3.621 1 96.75 228 ALA B CA 1
ATOM 4658 C C . ALA B 1 228 ? -17.984 23.281 2.869 1 96.75 228 ALA B C 1
ATOM 4660 O O . ALA B 1 228 ? -18.141 22.125 2.477 1 96.75 228 ALA B O 1
ATOM 4661 N N . GLY B 1 229 ? -18.844 24.25 2.635 1 95.44 229 GLY B N 1
ATOM 4662 C CA . GLY B 1 229 ? -20.078 23.953 1.906 1 95.44 229 GLY B CA 1
ATOM 4663 C C . GLY B 1 229 ? -20.984 23 2.643 1 95.44 229 GLY B C 1
ATOM 4664 O O . GLY B 1 229 ? -21.531 23.344 3.699 1 95.44 229 GLY B O 1
ATOM 4665 N N . ASP B 1 230 ? -21.047 21.766 2.139 1 94.94 230 ASP B N 1
ATOM 4666 C CA . ASP B 1 230 ? -21.984 20.781 2.654 1 94.94 230 ASP B CA 1
ATOM 4667 C C . ASP B 1 230 ? -21.328 19.891 3.711 1 94.94 230 ASP B C 1
ATOM 4669 O O . ASP B 1 230 ? -21.938 18.922 4.164 1 94.94 230 ASP B O 1
ATOM 4673 N N . VAL B 1 231 ? -20.141 20.219 4.152 1 96.62 231 VAL B N 1
ATOM 4674 C CA . VAL B 1 231 ? -19.438 19.438 5.156 1 96.62 231 VAL B CA 1
ATOM 4675 C C . VAL B 1 231 ? -18.969 20.344 6.285 1 96.62 231 VAL B C 1
ATOM 4677 O O . VAL B 1 231 ? -18.406 21.406 6.039 1 96.62 231 VAL B O 1
ATOM 4680 N N . THR B 1 232 ? -19.219 19.953 7.457 1 96.12 232 THR B N 1
ATOM 4681 C CA . THR B 1 232 ? -18.734 20.641 8.648 1 96.12 232 THR B CA 1
ATOM 4682 C C . THR B 1 232 ? -17.969 19.703 9.555 1 96.12 232 THR B C 1
ATOM 4684 O O . THR B 1 232 ? -18.438 18.609 9.891 1 96.12 232 THR B O 1
ATOM 4687 N N . MET B 1 233 ? -16.797 20.078 9.867 1 96.75 233 MET B N 1
ATOM 4688 C CA . MET B 1 233 ? -15.984 19.375 10.844 1 96.75 233 MET B CA 1
ATOM 4689 C C . MET B 1 233 ? -15.898 20.141 12.156 1 96.75 233 MET B C 1
ATOM 4691 O O . MET B 1 233 ? -15.609 21.344 12.156 1 96.75 233 MET B O 1
ATOM 4695 N N . ILE B 1 234 ? -16.219 19.516 13.234 1 96.56 234 ILE B N 1
ATOM 4696 C CA . ILE B 1 234 ? -16.188 20.109 14.562 1 96.56 234 ILE B CA 1
ATOM 4697 C C . ILE B 1 234 ? -15.156 19.391 15.43 1 96.56 234 ILE B C 1
ATOM 4699 O O . ILE B 1 234 ? -15.219 18.172 15.586 1 96.56 234 ILE B O 1
ATOM 4703 N N . VAL B 1 235 ? -14.227 20.141 16 1 96.5 235 VAL B N 1
ATOM 4704 C CA . VAL B 1 235 ? -13.109 19.547 16.719 1 96.5 235 VAL B CA 1
ATOM 4705 C C . VAL B 1 235 ? -13.008 20.156 18.125 1 96.5 235 VAL B C 1
ATOM 4707 O O . VAL B 1 235 ? -13.094 21.375 18.281 1 96.5 235 VAL B O 1
ATOM 4710 N N . ARG B 1 236 ? -12.844 19.312 19.094 1 95.69 236 ARG B N 1
ATOM 4711 C CA . ARG B 1 236 ? -12.508 19.781 20.438 1 95.69 236 ARG B CA 1
ATOM 4712 C C . ARG B 1 236 ? -11.031 20.141 20.531 1 95.69 236 ARG B C 1
ATOM 4714 O O . ARG B 1 236 ? -10.164 19.359 20.109 1 95.69 236 ARG B O 1
ATOM 4721 N N . THR B 1 237 ? -10.727 21.266 21.047 1 96.94 237 THR B N 1
ATOM 4722 C CA . THR B 1 237 ? -9.336 21.703 21.172 1 96.94 237 THR B CA 1
ATOM 4723 C C . THR B 1 237 ? -8.648 21 22.328 1 96.94 237 THR B C 1
ATOM 4725 O O . THR B 1 237 ? -9.312 20.531 23.266 1 96.94 237 THR B O 1
ATOM 4728 N N . VAL B 1 238 ? -7.363 20.844 22.266 1 97.25 238 VAL B N 1
ATOM 4729 C CA . VAL B 1 238 ? -6.574 20.219 23.328 1 97.25 238 VAL B CA 1
ATOM 4730 C C . VAL B 1 238 ? -6.387 21.203 24.484 1 97.25 238 VAL B C 1
ATOM 4732 O O . VAL B 1 238 ? -5.98 22.344 24.266 1 97.25 238 VAL B O 1
ATOM 4735 N N . GLU B 1 239 ? -6.656 20.719 25.641 1 96 239 GLU B N 1
ATOM 4736 C CA . GLU B 1 239 ? -6.516 21.547 26.828 1 96 239 GLU B CA 1
ATOM 4737 C C . GLU B 1 239 ? -5.098 21.484 27.391 1 96 239 GLU B C 1
ATOM 4739 O O . GLU B 1 239 ? -4.883 20.984 28.5 1 96 239 GLU B O 1
ATOM 4744 N N . GLU B 1 240 ? -4.184 22 26.719 1 96.5 240 GLU B N 1
ATOM 4745 C CA . GLU B 1 240 ? -2.773 22.109 27.078 1 96.5 240 GLU B CA 1
ATOM 4746 C C . GLU B 1 240 ? -2.174 23.406 26.547 1 96.5 240 GLU B C 1
ATOM 4748 O O . GLU B 1 240 ? -2.766 24.078 25.688 1 96.5 240 GLU B O 1
ATOM 4753 N N . THR B 1 241 ? -1.104 23.734 27.141 1 96.88 241 THR B N 1
ATOM 4754 C CA . THR B 1 241 ? -0.363 24.906 26.672 1 96.88 241 THR B CA 1
ATOM 4755 C C . THR B 1 241 ? 0.777 24.484 25.75 1 96.88 241 THR B C 1
ATOM 4757 O O . THR B 1 241 ? 1.573 23.609 26.094 1 96.88 241 THR B O 1
ATOM 4760 N N . PHE B 1 242 ? 0.748 25.047 24.609 1 97.62 242 PHE B N 1
ATOM 4761 C CA . PHE B 1 242 ? 1.851 24.766 23.703 1 97.62 242 PHE B CA 1
ATOM 4762 C C . PHE B 1 242 ? 3.129 25.453 24.172 1 97.62 242 PHE B C 1
ATOM 4764 O O . PHE B 1 242 ? 3.102 26.609 24.609 1 97.62 242 PHE B O 1
ATOM 4771 N N . PRO B 1 243 ? 4.242 24.766 24.094 1 96.81 243 PRO B N 1
ATOM 4772 C CA . PRO B 1 243 ? 5.492 25.375 24.562 1 96.81 243 PRO B CA 1
ATOM 4773 C C . PRO B 1 243 ? 5.824 26.672 23.844 1 96.81 243 PRO B C 1
ATOM 4775 O O . PRO B 1 243 ? 5.441 26.859 22.672 1 96.81 243 PRO B O 1
ATOM 4778 N N . ASP B 1 244 ? 6.539 27.516 24.531 1 96.94 244 ASP B N 1
ATOM 4779 C CA . ASP B 1 244 ? 6.969 28.781 23.938 1 96.94 244 ASP B CA 1
ATOM 4780 C C . ASP B 1 244 ? 7.992 28.531 22.828 1 96.94 244 ASP B C 1
ATOM 4782 O O . ASP B 1 244 ? 9.195 28.656 23.047 1 96.94 244 ASP B O 1
ATOM 4786 N N . TYR B 1 245 ? 7.551 28.359 21.641 1 96.5 245 TYR B N 1
ATOM 4787 C CA . TYR B 1 245 ? 8.375 27.922 20.516 1 96.5 245 TYR B CA 1
ATOM 4788 C C . TYR B 1 245 ? 9.305 29.047 20.062 1 96.5 245 TYR B C 1
ATOM 4790 O O . TYR B 1 245 ? 10.305 28.797 19.391 1 96.5 245 TYR B O 1
ATOM 4798 N N . LYS B 1 246 ? 9.016 30.266 20.312 1 94.56 246 LYS B N 1
ATOM 4799 C CA . LYS B 1 246 ? 9.828 31.406 19.891 1 94.56 246 LYS B CA 1
ATOM 4800 C C . LYS B 1 246 ? 11.219 31.344 20.516 1 94.56 246 LYS B C 1
ATOM 4802 O O . LYS B 1 246 ? 12.172 31.906 19.969 1 94.56 246 LYS B O 1
ATOM 4807 N N . ARG B 1 247 ? 11.312 30.641 21.547 1 93.94 247 ARG B N 1
ATOM 4808 C CA . ARG B 1 247 ? 12.57 30.562 22.281 1 93.94 247 ARG B CA 1
ATOM 4809 C C . ARG B 1 247 ? 13.586 29.719 21.516 1 93.94 247 ARG B C 1
ATOM 4811 O O . ARG B 1 247 ? 14.797 29.844 21.734 1 93.94 247 ARG B O 1
ATOM 4818 N N . VAL B 1 248 ? 13.18 28.844 20.672 1 92.94 248 VAL B N 1
ATOM 4819 C CA . VAL B 1 248 ? 14.094 27.938 19.984 1 92.94 248 VAL B CA 1
ATOM 4820 C C . VAL B 1 248 ? 14.508 28.531 18.641 1 92.94 248 VAL B C 1
ATOM 4822 O O . VAL B 1 248 ? 15.398 28 17.969 1 92.94 248 VAL B O 1
ATOM 4825 N N . LEU B 1 249 ? 13.953 29.625 18.266 1 93.19 249 LEU B N 1
ATOM 4826 C CA . LEU B 1 249 ? 14.297 30.281 17.016 1 93.19 249 LEU B CA 1
ATOM 4827 C C . LEU B 1 249 ? 15.602 31.062 17.141 1 93.19 249 LEU B C 1
ATOM 4829 O O . LEU B 1 249 ? 15.711 31.969 17.969 1 93.19 249 LEU B O 1
ATOM 4833 N N . PRO B 1 250 ? 16.531 30.703 16.297 1 91.69 250 PRO B N 1
ATOM 4834 C CA . PRO B 1 250 ? 17.797 31.438 16.391 1 91.69 250 PRO B CA 1
ATOM 4835 C C . PRO B 1 250 ? 17.656 32.906 16 1 91.69 250 PRO B C 1
ATOM 4837 O O . PRO B 1 250 ? 16.859 33.25 15.125 1 91.69 250 PRO B O 1
ATOM 4840 N N . LYS B 1 251 ? 18.5 33.688 16.578 1 89.06 251 LYS B N 1
ATOM 4841 C CA . LYS B 1 251 ? 18.406 35.156 16.375 1 89.06 251 LYS B CA 1
ATOM 4842 C C . LYS B 1 251 ? 19.469 35.625 15.406 1 89.06 251 LYS B C 1
ATOM 4844 O O . LYS B 1 251 ? 19.328 36.688 14.781 1 89.06 251 LYS B O 1
ATOM 4849 N N . ALA B 1 252 ? 20.594 34.938 15.352 1 92.62 252 ALA B N 1
ATOM 4850 C CA . ALA B 1 252 ? 21.672 35.312 14.438 1 92.62 252 ALA B CA 1
ATOM 4851 C C . ALA B 1 252 ? 22.359 34.062 13.898 1 92.62 252 ALA B C 1
ATOM 4853 O O . ALA B 1 252 ? 22.359 33 14.539 1 92.62 252 ALA B O 1
ATOM 4854 N N . PHE B 1 253 ? 22.953 34.281 12.719 1 96.88 253 PHE B N 1
ATOM 4855 C CA . PHE B 1 253 ? 23.562 33.156 12.047 1 96.88 253 PHE B CA 1
ATOM 4856 C C . PHE B 1 253 ? 25.016 33.438 11.695 1 96.88 253 PHE B C 1
ATOM 4858 O O . PHE B 1 253 ? 25.359 34.562 11.305 1 96.88 253 PHE B O 1
ATOM 4865 N N . LYS B 1 254 ? 25.766 32.5 11.852 1 98.12 254 LYS B N 1
ATOM 4866 C CA . LYS B 1 254 ? 27.188 32.625 11.523 1 98.12 254 LYS B CA 1
ATOM 4867 C C . LYS B 1 254 ? 27.5 32 10.164 1 98.12 254 LYS B C 1
ATOM 4869 O O . LYS B 1 254 ? 28.531 32.312 9.562 1 98.12 254 LYS B O 1
ATOM 4874 N N . THR B 1 255 ? 26.719 31.109 9.734 1 98 255 THR B N 1
ATOM 4875 C CA . THR B 1 255 ? 26.891 30.422 8.453 1 98 255 THR B CA 1
ATOM 4876 C C . THR B 1 255 ? 25.578 30.344 7.695 1 98 255 THR B C 1
ATOM 4878 O O . THR B 1 255 ? 24.562 29.891 8.242 1 98 255 THR B O 1
ATOM 4881 N N . ARG B 1 256 ? 25.531 30.812 6.488 1 97.81 256 ARG B N 1
ATOM 4882 C CA . ARG B 1 256 ? 24.375 30.734 5.594 1 97.81 256 ARG B CA 1
ATOM 4883 C C . ARG B 1 256 ? 24.719 29.938 4.328 1 97.81 256 ARG B C 1
ATOM 4885 O O . ARG B 1 256 ? 25.703 30.25 3.65 1 97.81 256 ARG B O 1
ATOM 4892 N N . VAL B 1 257 ? 23.969 28.953 4.043 1 98.44 257 VAL B N 1
ATOM 4893 C CA . VAL B 1 257 ? 24.25 28.078 2.906 1 98.44 257 VAL B CA 1
ATOM 4894 C C . VAL B 1 257 ? 23.016 28 2 1 98.44 257 VAL B C 1
ATOM 4896 O O . VAL B 1 257 ? 21.938 27.625 2.447 1 98.44 257 VAL B O 1
ATOM 4899 N N . VAL B 1 258 ? 23.141 28.359 0.767 1 98.38 258 VAL B N 1
ATOM 4900 C CA . VAL B 1 258 ? 22.078 28.203 -0.229 1 98.38 258 VAL B CA 1
ATOM 4901 C C . VAL B 1 258 ? 22.375 26.984 -1.108 1 98.38 258 VAL B C 1
ATOM 4903 O O . VAL B 1 258 ? 23.5 26.812 -1.586 1 98.38 258 VAL B O 1
ATOM 4906 N N . LEU B 1 259 ? 21.406 26.141 -1.278 1 98.06 259 LEU B N 1
ATOM 4907 C CA . LEU B 1 259 ? 21.625 24.938 -2.061 1 98.06 259 LEU B CA 1
ATOM 4908 C C . LEU B 1 259 ? 20.375 24.562 -2.846 1 98.06 259 LEU B C 1
ATOM 4910 O O . LEU B 1 259 ? 19.297 25.094 -2.586 1 98.06 259 LEU B O 1
ATOM 4914 N N . ASN B 1 260 ? 20.562 23.734 -3.84 1 98.19 260 ASN B N 1
ATOM 4915 C CA . ASN B 1 260 ? 19.453 23.203 -4.629 1 98.19 260 ASN B CA 1
ATOM 4916 C C . ASN B 1 260 ? 18.688 22.125 -3.875 1 98.19 260 ASN B C 1
ATOM 4918 O O . ASN B 1 260 ? 19.297 21.156 -3.404 1 98.19 260 ASN B O 1
ATOM 4922 N N . SER B 1 261 ? 17.359 22.234 -3.789 1 97.69 261 SER B N 1
ATOM 4923 C CA . SER B 1 261 ? 16.531 21.344 -2.988 1 97.69 261 SER B CA 1
ATOM 4924 C C . SER B 1 261 ? 16.625 19.906 -3.498 1 97.69 261 SER B C 1
ATOM 4926 O O . SER B 1 261 ? 16.797 18.969 -2.713 1 97.69 261 SER B O 1
ATOM 4928 N N . ASP B 1 262 ? 16.562 19.688 -4.773 1 97.44 262 ASP B N 1
ATOM 4929 C CA . ASP B 1 262 ? 16.578 18.359 -5.367 1 97.44 262 ASP B CA 1
ATOM 4930 C C . ASP B 1 262 ? 17.938 17.688 -5.18 1 97.44 262 ASP B C 1
ATOM 4932 O O . ASP B 1 262 ? 18.016 16.516 -4.824 1 97.44 262 ASP B O 1
ATOM 4936 N N . ASP B 1 263 ? 19 18.484 -5.457 1 97.69 263 ASP B N 1
ATOM 4937 C CA . ASP B 1 263 ? 20.344 17.953 -5.285 1 97.69 263 ASP B CA 1
ATOM 4938 C C . ASP B 1 263 ? 20.578 17.453 -3.855 1 97.69 263 ASP B C 1
ATOM 4940 O O . ASP B 1 263 ? 21.109 16.375 -3.639 1 97.69 263 ASP B O 1
ATOM 4944 N N . PHE B 1 264 ? 20.125 18.281 -3.01 1 98.38 264 PHE B N 1
ATOM 4945 C CA . PHE B 1 264 ? 20.297 17.922 -1.606 1 98.38 264 PHE B CA 1
ATOM 4946 C C . PHE B 1 264 ? 19.469 16.703 -1.249 1 98.38 264 PHE B C 1
ATOM 4948 O O . PHE B 1 264 ? 19.969 15.758 -0.627 1 98.38 264 PHE B O 1
ATOM 4955 N N . SER B 1 265 ? 18.203 16.688 -1.579 1 98.38 265 SER B N 1
ATOM 4956 C CA . SER B 1 265 ? 17.297 15.602 -1.265 1 98.38 265 SER B CA 1
ATOM 4957 C C . SER B 1 265 ? 17.797 14.273 -1.822 1 98.38 265 SER B C 1
ATOM 4959 O O . SER B 1 265 ? 17.797 13.258 -1.124 1 98.38 265 SER B O 1
ATOM 4961 N N . GLU B 1 266 ? 18.234 14.289 -3.049 1 98.06 266 GLU B N 1
ATOM 4962 C CA . GLU B 1 266 ? 18.719 13.07 -3.693 1 98.06 266 GLU B CA 1
ATOM 4963 C C . GLU B 1 266 ? 20 12.562 -3.041 1 98.06 266 GLU B C 1
ATOM 4965 O O . GLU B 1 266 ? 20.141 11.367 -2.779 1 98.06 266 GLU B O 1
ATOM 4970 N N . ALA B 1 267 ? 20.922 13.477 -2.832 1 98.56 267 ALA B N 1
ATOM 4971 C CA . ALA B 1 267 ? 22.172 13.102 -2.176 1 98.56 267 ALA B CA 1
ATOM 4972 C C . ALA B 1 267 ? 21.906 12.547 -0.778 1 98.56 267 ALA B C 1
ATOM 4974 O O . ALA B 1 267 ? 22.516 11.547 -0.378 1 98.56 267 ALA B O 1
ATOM 4975 N N . LEU B 1 268 ? 21.078 13.258 -0.077 1 98.69 268 LEU B N 1
ATOM 4976 C CA . LEU B 1 268 ? 20.719 12.812 1.267 1 98.69 268 LEU B CA 1
ATOM 4977 C C . LEU B 1 268 ? 20.125 11.414 1.236 1 98.69 268 LEU B C 1
ATOM 4979 O O . LEU B 1 268 ? 20.453 10.57 2.068 1 98.69 268 LEU B O 1
ATOM 4983 N N . LYS B 1 269 ? 19.203 11.164 0.326 1 98.12 269 LYS B N 1
ATOM 4984 C CA . LYS B 1 269 ? 18.594 9.852 0.156 1 98.12 269 LYS B CA 1
ATOM 4985 C C . LYS B 1 269 ? 19.656 8.766 -0.029 1 98.12 269 LYS B C 1
ATOM 4987 O O . LYS B 1 269 ? 19.562 7.691 0.565 1 98.12 269 LYS B O 1
ATOM 4992 N N . ARG B 1 270 ? 20.625 9.039 -0.836 1 98.38 270 ARG B N 1
ATOM 4993 C CA . ARG B 1 270 ? 21.688 8.086 -1.125 1 98.38 270 ARG B CA 1
ATOM 4994 C C . ARG B 1 270 ? 22.547 7.824 0.113 1 98.38 270 ARG B C 1
ATOM 4996 O O . ARG B 1 270 ? 22.844 6.672 0.431 1 98.38 270 ARG B O 1
ATOM 5003 N N . VAL B 1 271 ? 22.875 8.836 0.83 1 98.19 271 VAL B N 1
ATOM 5004 C CA . VAL B 1 271 ? 23.703 8.688 2.014 1 98.19 271 VAL B CA 1
ATOM 5005 C C . VAL B 1 271 ? 22.922 8.008 3.127 1 98.19 271 VAL B C 1
ATOM 5007 O O . VAL B 1 271 ? 23.469 7.254 3.926 1 98.19 271 VAL B O 1
ATOM 5010 N N . MET B 1 272 ? 21.656 8.195 3.137 1 97.88 272 MET B N 1
ATOM 5011 C CA . MET B 1 272 ? 20.781 7.656 4.164 1 97.88 272 MET B CA 1
ATOM 5012 C C . MET B 1 272 ? 20.734 6.133 4.098 1 97.88 272 MET B C 1
ATOM 5014 O O . MET B 1 272 ? 20.359 5.477 5.074 1 97.88 272 MET B O 1
ATOM 5018 N N . VAL B 1 273 ? 21.062 5.508 2.965 1 98 273 VAL B N 1
ATOM 5019 C CA . VAL B 1 273 ? 21.047 4.055 2.816 1 98 273 VAL B CA 1
ATOM 5020 C C . VAL B 1 273 ? 21.906 3.414 3.9 1 98 273 VAL B C 1
ATOM 5022 O O . VAL B 1 273 ? 21.531 2.393 4.477 1 98 273 VAL B O 1
ATOM 5025 N N . ILE B 1 274 ? 23.062 4.055 4.188 1 97.94 274 ILE B N 1
ATOM 5026 C CA . ILE B 1 274 ? 23.969 3.547 5.203 1 97.94 274 ILE B CA 1
ATOM 5027 C C . ILE B 1 274 ? 23.516 4.004 6.586 1 97.94 274 ILE B C 1
ATOM 5029 O O . ILE B 1 274 ? 23.516 3.221 7.539 1 97.94 274 ILE B O 1
ATOM 5033 N N . ALA B 1 275 ? 23.062 5.25 6.66 1 97 275 ALA B N 1
ATOM 5034 C CA . ALA B 1 275 ? 22.672 5.836 7.938 1 97 275 ALA B CA 1
ATOM 5035 C C . ALA B 1 275 ? 21.594 5.008 8.617 1 97 275 ALA B C 1
ATOM 5037 O O . ALA B 1 275 ? 21.641 4.773 9.828 1 97 275 ALA B O 1
ATOM 5038 N N . LYS B 1 276 ? 20.625 4.555 7.879 1 95.62 276 LYS B N 1
ATOM 5039 C CA . LYS B 1 276 ? 19.469 3.834 8.43 1 95.62 276 LYS B CA 1
ATOM 5040 C C . LYS B 1 276 ? 19.891 2.471 8.969 1 95.62 276 LYS B C 1
ATOM 5042 O O . LYS B 1 276 ? 19.156 1.855 9.75 1 95.62 276 LYS B O 1
ATOM 5047 N N . ARG B 1 277 ? 20.953 1.936 8.609 1 95.06 277 ARG B N 1
ATOM 5048 C CA . ARG B 1 277 ? 21.453 0.632 9.031 1 95.06 277 ARG B CA 1
ATOM 5049 C C . ARG B 1 277 ? 22.531 0.78 10.109 1 95.06 277 ARG B C 1
ATOM 5051 O O . ARG B 1 277 ? 23.188 -0.196 10.484 1 95.06 277 ARG B O 1
ATOM 5058 N N . GLY B 1 278 ? 22.672 2.012 10.633 1 92.38 278 GLY B N 1
ATOM 5059 C CA . GLY B 1 278 ? 23.703 2.289 11.617 1 92.38 278 GLY B CA 1
ATOM 5060 C C . GLY B 1 278 ? 23.266 3.26 12.695 1 92.38 278 GLY B C 1
ATOM 5061 O O . GLY B 1 278 ? 22.344 2.957 13.469 1 92.38 278 GLY B O 1
ATOM 5062 N N . THR B 1 279 ? 23.859 4.438 12.648 1 89.56 279 THR B N 1
ATOM 5063 C CA . THR B 1 279 ? 23.703 5.398 13.734 1 89.56 279 THR B CA 1
ATOM 5064 C C . THR B 1 279 ? 22.5 6.312 13.477 1 89.56 279 THR B C 1
ATOM 5066 O O . THR B 1 279 ? 22.172 7.148 14.32 1 89.56 279 THR B O 1
ATOM 5069 N N . GLU B 1 280 ? 21.891 6.262 12.344 1 94.62 280 GLU B N 1
ATOM 5070 C CA . GLU B 1 280 ? 20.797 7.133 11.953 1 94.62 280 GLU B CA 1
ATOM 5071 C C . GLU B 1 280 ? 21.219 8.602 11.977 1 94.62 280 GLU B C 1
ATOM 5073 O O . GLU B 1 280 ? 20.453 9.469 12.414 1 94.62 280 GLU B O 1
ATOM 5078 N N . LYS B 1 281 ? 22.5 8.852 11.57 1 97.31 281 LYS B N 1
ATOM 5079 C CA . LYS B 1 281 ? 23.062 10.195 11.516 1 97.31 281 LYS B CA 1
ATOM 5080 C C . LYS B 1 281 ? 23.703 10.477 10.156 1 97.31 281 LYS B C 1
ATOM 5082 O O . LYS B 1 281 ? 24.219 9.57 9.516 1 97.31 281 LYS B O 1
ATOM 5087 N N . VAL B 1 282 ? 23.594 11.672 9.766 1 98.44 282 VAL B N 1
ATOM 5088 C CA . VAL B 1 282 ? 24.344 12.18 8.617 1 98.44 282 VAL B CA 1
ATOM 5089 C C . VAL B 1 282 ? 25.203 13.359 9.047 1 98.44 282 VAL B C 1
ATOM 5091 O O . VAL B 1 282 ? 24.781 14.203 9.836 1 98.44 282 VAL B O 1
ATOM 5094 N N . GLN B 1 283 ? 26.406 13.398 8.617 1 98.62 283 GLN B N 1
ATOM 5095 C CA . GLN B 1 283 ? 27.297 14.531 8.852 1 98.62 283 GLN B CA 1
ATOM 5096 C C . GLN B 1 283 ? 27.328 15.469 7.645 1 98.62 283 GLN B C 1
ATOM 5098 O O . GLN B 1 283 ? 27.469 15.016 6.508 1 98.62 283 GLN B O 1
ATOM 5103 N N . LEU B 1 284 ? 27.125 16.703 7.926 1 98.75 284 LEU B N 1
ATOM 5104 C CA . LEU B 1 284 ? 27.328 17.75 6.938 1 98.75 284 LEU B CA 1
ATOM 5105 C C . LEU B 1 284 ? 28.656 18.484 7.188 1 98.75 284 LEU B C 1
ATOM 5107 O O . LEU B 1 284 ? 28.844 19.078 8.25 1 98.75 284 LEU B O 1
ATOM 5111 N N . LYS B 1 285 ? 29.531 18.375 6.301 1 98.75 285 LYS B N 1
ATOM 5112 C CA . LYS B 1 285 ? 30.75 19.156 6.305 1 98.75 285 LYS B CA 1
ATOM 5113 C C . LYS B 1 285 ? 30.703 20.25 5.242 1 98.75 285 LYS B C 1
ATOM 5115 O O . LYS B 1 285 ? 30.703 19.969 4.047 1 98.75 285 LYS B O 1
ATOM 5120 N N . ILE B 1 286 ? 30.688 21.469 5.688 1 98.5 286 ILE B N 1
ATOM 5121 C CA . ILE B 1 286 ? 30.516 22.609 4.801 1 98.5 286 ILE B CA 1
ATOM 5122 C C . ILE B 1 286 ? 31.812 23.438 4.762 1 98.5 286 ILE B C 1
ATOM 5124 O O . ILE B 1 286 ? 32.219 24 5.777 1 98.5 286 ILE B O 1
ATOM 5128 N N . SER B 1 287 ? 32.406 23.438 3.691 1 97 287 SER B N 1
ATOM 5129 C CA . SER B 1 287 ? 33.625 24.203 3.463 1 97 287 SER B CA 1
ATOM 5130 C C . SER B 1 287 ? 33.656 24.766 2.047 1 97 287 SER B C 1
ATOM 5132 O O . SER B 1 287 ? 33.406 24.047 1.078 1 97 287 SER B O 1
ATOM 5134 N N . ASP B 1 288 ? 33.906 26.094 1.961 1 90.94 288 ASP B N 1
ATOM 5135 C CA . ASP B 1 288 ? 33.938 26.781 0.669 1 90.94 288 ASP B CA 1
ATOM 5136 C C . ASP B 1 288 ? 32.594 26.609 -0.06 1 90.94 288 ASP B C 1
ATOM 5138 O O . ASP B 1 288 ? 31.531 26.906 0.498 1 90.94 288 ASP B O 1
ATOM 5142 N N . ASP B 1 289 ? 32.531 26.141 -1.238 1 94.31 289 ASP B N 1
ATOM 5143 C CA . ASP B 1 289 ? 31.281 26.062 -2.008 1 94.31 289 ASP B CA 1
ATOM 5144 C C . ASP B 1 289 ? 30.875 24.594 -2.225 1 94.31 289 ASP B C 1
ATOM 5146 O O . ASP B 1 289 ? 30.359 24.25 -3.291 1 94.31 289 ASP B O 1
ATOM 5150 N N . VAL B 1 290 ? 31.203 23.797 -1.082 1 97.69 290 VAL B N 1
ATOM 5151 C CA . VAL B 1 290 ? 30.875 22.375 -1.169 1 97.69 290 VAL B CA 1
ATOM 5152 C C . VAL B 1 290 ? 30.297 21.906 0.163 1 97.69 290 VAL B C 1
ATOM 5154 O O . VAL B 1 290 ? 30.781 22.297 1.229 1 97.69 290 VAL B O 1
ATOM 5157 N N . MET B 1 291 ? 29.297 21.141 0.095 1 98.62 291 MET B N 1
ATOM 5158 C CA . MET B 1 291 ? 28.797 20.391 1.242 1 98.62 291 MET B CA 1
ATOM 5159 C C . MET B 1 291 ? 29.016 18.891 1.055 1 98.62 291 MET B C 1
ATOM 5161 O O . MET B 1 291 ? 28.531 18.312 0.077 1 98.62 291 MET B O 1
ATOM 5165 N N . GLU B 1 292 ? 29.719 18.328 1.947 1 98.69 292 GLU B N 1
ATOM 5166 C CA . GLU B 1 292 ? 29.906 16.891 1.965 1 98.69 292 GLU B CA 1
ATOM 5167 C C . GLU B 1 292 ? 28.922 16.219 2.918 1 98.69 292 GLU B C 1
ATOM 5169 O O . GLU B 1 292 ? 28.875 16.531 4.105 1 98.69 292 GLU B O 1
ATOM 5174 N N . LEU B 1 293 ? 28.109 15.367 2.391 1 98.81 293 LEU B N 1
ATOM 5175 C CA . LEU B 1 293 ? 27.25 14.508 3.197 1 98.81 293 LEU B CA 1
ATOM 5176 C C . LEU B 1 293 ? 27.875 13.141 3.418 1 98.81 293 LEU B C 1
ATOM 5178 O O . LEU B 1 293 ? 28.375 12.523 2.473 1 98.81 293 LEU B O 1
ATOM 5182 N N . SER B 1 294 ? 27.875 12.688 4.641 1 98.56 294 SER B N 1
ATOM 5183 C CA . SER B 1 294 ? 28.469 11.383 4.895 1 98.56 294 SER B CA 1
ATOM 5184 C C . SER B 1 294 ? 27.719 10.648 6.004 1 98.56 294 SER B C 1
ATOM 5186 O O . SER B 1 294 ? 27.094 11.273 6.859 1 98.56 294 SER B O 1
ATOM 5188 N N . SER B 1 295 ? 27.719 9.383 5.973 1 98.06 295 SER B N 1
ATOM 5189 C CA . SER B 1 295 ? 27.172 8.508 7.004 1 98.06 295 SER B CA 1
ATOM 5190 C C . SER B 1 295 ? 28.031 7.258 7.172 1 98.06 295 SER B C 1
ATOM 5192 O O . SER B 1 295 ? 28.828 6.914 6.293 1 98.06 295 SER B O 1
ATOM 5194 N N . GLN B 1 296 ? 27.875 6.66 8.32 1 96.75 296 GLN B N 1
ATOM 5195 C CA . GLN B 1 296 ? 28.688 5.48 8.625 1 96.75 296 GLN B CA 1
ATOM 5196 C C . GLN B 1 296 ? 27.875 4.445 9.391 1 96.75 296 GLN B C 1
ATOM 5198 O O . GLN B 1 296 ? 26.969 4.797 10.156 1 96.75 296 GLN B O 1
ATOM 5203 N N . SER B 1 297 ? 28.188 3.246 9.148 1 96.81 297 SER B N 1
ATOM 5204 C CA . SER B 1 297 ? 27.672 2.078 9.867 1 96.81 297 SER B CA 1
ATOM 5205 C C . SER B 1 297 ? 28.797 1.092 10.172 1 96.81 297 SER B C 1
ATOM 5207 O O . SER B 1 297 ? 29.531 0.673 9.273 1 96.81 297 SER B O 1
ATOM 5209 N N . PRO B 1 298 ? 28.922 0.779 11.43 1 94.62 298 PRO B N 1
ATOM 5210 C CA . PRO B 1 298 ? 30 -0.15 11.773 1 94.62 298 PRO B CA 1
ATOM 5211 C C . PRO B 1 298 ? 29.906 -1.476 11.023 1 94.62 298 PRO B C 1
ATOM 5213 O O . PRO B 1 298 ? 30.922 -2.025 10.602 1 94.62 298 PRO B O 1
ATOM 5216 N N . ASP B 1 299 ? 28.734 -1.919 10.789 1 94.06 299 ASP B N 1
ATOM 5217 C CA . ASP B 1 299 ? 28.531 -3.256 10.242 1 94.06 299 ASP B CA 1
ATOM 5218 C C . ASP B 1 299 ? 28.469 -3.215 8.711 1 94.06 299 ASP B C 1
ATOM 5220 O O . ASP B 1 299 ? 28.766 -4.211 8.047 1 94.06 299 ASP B O 1
ATOM 5224 N N . TYR B 1 300 ? 28.156 -2 8.141 1 96.38 300 TYR B N 1
ATOM 5225 C CA . TYR B 1 300 ? 27.812 -2.021 6.723 1 96.38 300 TYR B CA 1
ATOM 5226 C C . TYR B 1 300 ? 28.781 -1.149 5.922 1 96.38 300 TYR B C 1
ATOM 5228 O O . TYR B 1 300 ? 28.922 -1.328 4.711 1 96.38 300 TYR B O 1
ATOM 5236 N N . GLY B 1 301 ? 29.391 -0.163 6.527 1 97.5 301 GLY B N 1
ATOM 5237 C CA . GLY B 1 301 ? 30.312 0.697 5.805 1 97.5 301 GLY B CA 1
ATOM 5238 C C . GLY B 1 301 ? 29.938 2.166 5.871 1 97.5 301 GLY B C 1
ATOM 5239 O O . GLY B 1 301 ? 29.469 2.641 6.902 1 97.5 301 GLY B O 1
ATOM 5240 N N . ASP B 1 302 ? 30.328 2.869 4.844 1 98.25 302 ASP B N 1
ATOM 5241 C CA . ASP B 1 302 ? 30.062 4.309 4.863 1 98.25 302 ASP B CA 1
ATOM 5242 C C . ASP B 1 302 ? 29.688 4.812 3.475 1 98.25 302 ASP B C 1
ATOM 5244 O O . ASP B 1 302 ? 29.844 4.102 2.48 1 98.25 302 ASP B O 1
ATOM 5248 N N . ALA B 1 303 ? 29.141 5.953 3.396 1 98.5 303 ALA B N 1
ATOM 5249 C CA . ALA B 1 303 ? 28.734 6.652 2.178 1 98.5 303 ALA B CA 1
ATOM 5250 C C . ALA B 1 303 ? 29.141 8.125 2.23 1 98.5 303 ALA B C 1
ATOM 5252 O O . ALA B 1 303 ? 29.078 8.75 3.289 1 98.5 303 ALA B O 1
ATOM 5253 N N . VAL B 1 304 ? 29.531 8.664 1.11 1 98.69 304 VAL B N 1
ATOM 5254 C CA . VAL B 1 304 ? 29.906 10.07 1.007 1 98.69 304 VAL B CA 1
ATOM 5255 C C . VAL B 1 304 ? 29.453 10.633 -0.336 1 98.69 304 VAL B C 1
ATOM 5257 O O . VAL B 1 304 ? 29.578 9.969 -1.368 1 98.69 304 VAL B O 1
ATOM 5260 N N . GLU B 1 305 ? 28.969 11.812 -0.312 1 98.56 305 GLU B N 1
ATOM 5261 C CA . GLU B 1 305 ? 28.625 12.523 -1.543 1 98.56 305 GLU B CA 1
ATOM 5262 C C . GLU B 1 305 ? 28.797 14.031 -1.374 1 98.56 305 GLU B C 1
ATOM 5264 O O . GLU B 1 305 ? 28.438 14.586 -0.331 1 98.56 305 GLU B O 1
ATOM 5269 N N . ASN B 1 306 ? 29.359 14.68 -2.352 1 98 306 ASN B N 1
ATOM 5270 C CA . ASN B 1 306 ? 29.531 16.125 -2.352 1 98 306 ASN B CA 1
ATOM 5271 C C . ASN B 1 306 ? 28.516 16.812 -3.26 1 98 306 ASN B C 1
ATOM 5273 O O . ASN B 1 306 ? 28.234 16.344 -4.355 1 98 306 ASN B O 1
ATOM 5277 N N . ILE B 1 307 ? 28.016 17.906 -2.773 1 98.12 307 ILE B N 1
ATOM 5278 C CA . ILE B 1 307 ? 27.141 18.703 -3.619 1 98.12 307 ILE B CA 1
ATOM 5279 C C . ILE B 1 307 ? 27.609 20.156 -3.607 1 98.12 307 ILE B C 1
ATOM 5281 O O . ILE B 1 307 ? 28.172 20.625 -2.611 1 98.12 307 ILE B O 1
ATOM 5285 N N . PRO B 1 308 ? 27.359 20.875 -4.719 1 98 308 PRO B N 1
ATOM 5286 C CA . PRO B 1 308 ? 27.703 22.297 -4.734 1 98 308 PRO B CA 1
ATOM 5287 C C . PRO B 1 308 ? 26.734 23.156 -3.928 1 98 308 PRO B C 1
ATOM 5289 O O . PRO B 1 308 ? 25.531 22.891 -3.93 1 98 308 PRO B O 1
ATOM 5292 N N . VAL B 1 309 ? 27.297 24.125 -3.252 1 98.38 309 VAL B N 1
ATOM 5293 C CA . VAL B 1 309 ? 26.484 25.062 -2.488 1 98.38 309 VAL B CA 1
ATOM 5294 C C . VAL B 1 309 ? 27.078 26.453 -2.57 1 98.38 309 VAL B C 1
ATOM 5296 O O . VAL B 1 309 ? 28.188 26.641 -3.102 1 98.38 309 VAL B O 1
ATOM 5299 N N . THR B 1 310 ? 26.312 27.438 -2.174 1 98.25 310 THR B N 1
ATOM 5300 C CA . THR B 1 310 ? 26.828 28.781 -1.931 1 98.25 310 THR B CA 1
ATOM 5301 C C . THR B 1 310 ? 26.844 29.094 -0.436 1 98.25 310 THR B C 1
ATOM 5303 O O . THR B 1 310 ? 25.797 29.094 0.217 1 98.25 310 THR B O 1
ATOM 5306 N N . LYS B 1 311 ? 28.016 29.312 0.043 1 97.94 311 LYS B N 1
ATOM 5307 C CA . LYS B 1 311 ? 28.172 29.5 1.483 1 97.94 311 LYS B CA 1
ATOM 5308 C C . LYS B 1 311 ? 28.609 30.938 1.81 1 97.94 311 LYS B C 1
ATOM 5310 O O . LYS B 1 311 ? 29.453 31.5 1.122 1 97.94 311 LYS B O 1
ATOM 5315 N N . ASP B 1 312 ? 28 31.516 2.742 1 97.44 312 ASP B N 1
ATOM 5316 C CA . ASP B 1 312 ? 28.422 32.75 3.393 1 97.44 312 ASP B CA 1
ATOM 5317 C C . ASP B 1 312 ? 28.672 32.531 4.883 1 97.44 312 ASP B C 1
ATOM 5319 O O . ASP B 1 312 ? 27.812 31.984 5.586 1 97.44 312 ASP B O 1
ATOM 5323 N N . GLY B 1 313 ? 29.938 32.906 5.32 1 97.62 313 GLY B N 1
ATOM 5324 C CA . GLY B 1 313 ? 30.25 32.75 6.734 1 97.62 313 GLY B CA 1
ATOM 5325 C C . GLY B 1 313 ? 31.234 31.641 7.012 1 97.62 313 GLY B C 1
ATOM 5326 O O . GLY B 1 313 ? 32.125 31.375 6.191 1 97.62 313 GLY B O 1
ATOM 5327 N N . GLU B 1 314 ? 31.156 30.969 8.141 1 97.75 314 GLU B N 1
ATOM 5328 C CA . GLU B 1 314 ? 32.188 30.062 8.656 1 97.75 314 GLU B CA 1
ATOM 5329 C C . GLU B 1 314 ? 31.984 28.641 8.133 1 97.75 314 GLU B C 1
ATOM 5331 O O . GLU B 1 314 ? 30.859 28.25 7.805 1 97.75 314 GLU B O 1
ATOM 5336 N N . ASP B 1 315 ? 33.062 27.953 8.062 1 98.12 315 ASP B N 1
ATOM 5337 C CA . ASP B 1 315 ? 32.969 26.516 7.828 1 98.12 315 ASP B CA 1
ATOM 5338 C C . ASP B 1 315 ? 32.312 25.812 9.008 1 98.12 315 ASP B C 1
ATOM 5340 O O . ASP B 1 315 ? 32.312 26.328 10.133 1 98.12 315 ASP B O 1
ATOM 5344 N N . LEU B 1 316 ? 31.75 24.656 8.688 1 97.75 316 LEU B N 1
ATOM 5345 C CA . LEU B 1 316 ? 31 24 9.742 1 97.75 316 LEU B CA 1
ATOM 5346 C C . LEU B 1 316 ? 30.922 22.484 9.5 1 97.75 316 LEU B C 1
ATOM 5348 O O . LEU B 1 316 ? 30.766 22.047 8.359 1 97.75 316 LEU B O 1
ATOM 5352 N N . ILE B 1 317 ? 31.094 21.719 10.602 1 98.44 317 ILE B N 1
ATOM 5353 C CA . ILE B 1 317 ? 30.797 20.281 10.609 1 98.44 317 ILE B CA 1
ATOM 5354 C C . ILE B 1 317 ? 29.688 20 11.625 1 98.44 317 ILE B C 1
ATOM 5356 O O . ILE B 1 317 ? 29.812 20.344 12.805 1 98.44 317 ILE B O 1
ATOM 5360 N N . VAL B 1 318 ? 28.625 19.453 11.188 1 98.44 318 VAL B N 1
ATOM 5361 C CA . VAL B 1 318 ? 27.484 19.266 12.078 1 98.44 318 VAL B CA 1
ATOM 5362 C C . VAL B 1 318 ? 26.734 17.984 11.703 1 98.44 318 VAL B C 1
ATOM 5364 O O . VAL B 1 318 ? 26.734 17.578 10.539 1 98.44 318 VAL B O 1
ATOM 5367 N N . ASN B 1 319 ? 26.094 17.312 12.68 1 98.44 319 ASN B N 1
ATOM 5368 C CA . ASN B 1 319 ? 25.375 16.062 12.484 1 98.44 319 ASN B CA 1
ATOM 5369 C C . ASN B 1 319 ? 23.875 16.234 12.734 1 98.44 319 ASN B C 1
ATOM 5371 O O . ASN B 1 319 ? 23.469 16.938 13.648 1 98.44 319 ASN B O 1
ATOM 5375 N N . PHE B 1 320 ? 23.094 15.492 11.922 1 98.56 320 PHE B N 1
ATOM 5376 C CA . PHE B 1 320 ? 21.656 15.523 12.07 1 98.56 320 PHE B CA 1
ATOM 5377 C C . PHE B 1 320 ? 21.062 14.133 11.867 1 98.56 320 PHE B C 1
ATOM 5379 O O . PHE B 1 320 ? 21.719 13.242 11.336 1 98.56 320 PHE B O 1
ATOM 5386 N N . ASN B 1 321 ? 19.859 13.93 12.406 1 97.69 321 ASN B N 1
ATOM 5387 C CA . ASN B 1 321 ? 19 12.859 11.906 1 97.69 321 ASN B CA 1
ATOM 5388 C C . ASN B 1 321 ? 18.547 13.109 10.477 1 97.69 321 ASN B C 1
ATOM 5390 O O . ASN B 1 321 ? 17.828 14.078 10.203 1 97.69 321 ASN B O 1
ATOM 5394 N N . PRO B 1 322 ? 18.922 12.312 9.578 1 97.75 322 PRO B N 1
ATOM 5395 C CA . PRO B 1 322 ? 18.641 12.609 8.172 1 97.75 322 PRO B CA 1
ATOM 5396 C C . PRO B 1 322 ? 17.156 12.578 7.852 1 97.75 322 PRO B C 1
ATOM 5398 O O . PRO B 1 322 ? 16.703 13.258 6.922 1 97.75 322 PRO B O 1
ATOM 5401 N N . LYS B 1 323 ? 16.375 11.883 8.555 1 97.12 323 LYS B N 1
ATOM 5402 C CA . LYS B 1 323 ? 14.938 11.836 8.336 1 97.12 323 LYS B CA 1
ATOM 5403 C C . LYS B 1 323 ? 14.312 13.219 8.516 1 97.12 323 LYS B C 1
ATOM 5405 O O . LYS B 1 323 ? 13.422 13.602 7.75 1 97.12 323 LYS B O 1
ATOM 5410 N N . PHE B 1 324 ? 14.797 13.93 9.5 1 97.94 324 PHE B N 1
ATOM 5411 C CA . PHE B 1 324 ? 14.25 15.25 9.766 1 97.94 324 PHE B CA 1
ATOM 5412 C C . PHE B 1 324 ? 14.555 16.203 8.625 1 97.94 324 PHE B C 1
ATOM 5414 O O . PHE B 1 324 ? 13.695 16.984 8.203 1 97.94 324 PHE B O 1
ATOM 5421 N N . LEU B 1 325 ? 15.727 16.094 8.094 1 98.38 325 LEU B N 1
ATOM 5422 C CA . LEU B 1 325 ? 16.109 16.953 6.973 1 98.38 325 LEU B CA 1
ATOM 5423 C C . LEU B 1 325 ? 15.305 16.594 5.727 1 98.38 325 LEU B C 1
ATOM 5425 O O . LEU B 1 325 ? 14.805 17.484 5.027 1 98.38 325 LEU B O 1
ATOM 5429 N N . SER B 1 326 ? 15.219 15.32 5.523 1 98.06 326 SER B N 1
ATOM 5430 C CA . SER B 1 326 ? 14.516 14.836 4.344 1 98.06 326 SER B CA 1
ATOM 5431 C C . SER B 1 326 ? 13.055 15.266 4.355 1 98.06 326 SER B C 1
ATOM 5433 O O . SER B 1 326 ? 12.531 15.742 3.346 1 98.06 326 SER B O 1
ATOM 5435 N N . GLU B 1 327 ? 12.398 15.109 5.434 1 97.5 327 GLU B N 1
ATOM 5436 C CA . GLU B 1 327 ? 10.992 15.477 5.555 1 97.5 327 GLU B CA 1
ATOM 5437 C C . GLU B 1 327 ? 10.789 16.969 5.367 1 97.5 327 GLU B C 1
ATOM 5439 O O . GLU B 1 327 ? 9.82 17.406 4.738 1 97.5 327 GLU B O 1
ATOM 5444 N N . ALA B 1 328 ? 11.672 17.766 5.918 1 97.19 328 ALA B N 1
ATOM 5445 C CA . ALA B 1 328 ? 11.586 19.203 5.738 1 97.19 328 ALA B CA 1
ATOM 5446 C C . ALA B 1 328 ? 11.641 19.578 4.262 1 97.19 328 ALA B C 1
ATOM 5448 O O . ALA B 1 328 ? 10.789 20.312 3.768 1 97.19 328 ALA B O 1
ATOM 5449 N N . ILE B 1 329 ? 12.617 19.031 3.592 1 97.62 329 ILE B N 1
ATOM 5450 C CA . ILE B 1 329 ? 12.844 19.391 2.197 1 97.62 329 ILE B CA 1
ATOM 5451 C C . ILE B 1 329 ? 11.672 18.922 1.341 1 97.62 329 ILE B C 1
ATOM 5453 O O . ILE B 1 329 ? 11.281 19.594 0.381 1 97.62 329 ILE B O 1
ATOM 5457 N N . LYS B 1 330 ? 11.133 17.781 1.682 1 96.88 330 LYS B N 1
ATOM 5458 C CA . LYS B 1 330 ? 10 17.234 0.946 1 96.88 330 LYS B CA 1
ATOM 5459 C C . LYS B 1 330 ? 8.812 18.188 0.959 1 96.88 330 LYS B C 1
ATOM 5461 O O . LYS B 1 330 ? 8 18.188 0.03 1 96.88 330 LYS B O 1
ATOM 5466 N N . HIS B 1 331 ? 8.703 19.016 1.938 1 96.44 331 HIS B N 1
ATOM 5467 C CA . HIS B 1 331 ? 7.555 19.906 2.09 1 96.44 331 HIS B CA 1
ATOM 5468 C C . HIS B 1 331 ? 7.891 21.312 1.63 1 96.44 331 HIS B C 1
ATOM 5470 O O . HIS B 1 331 ? 7.148 22.25 1.911 1 96.44 331 HIS B O 1
ATOM 5476 N N . ILE B 1 332 ? 9.031 21.453 1.006 1 95.12 332 ILE B N 1
ATOM 5477 C CA . ILE B 1 332 ? 9.438 22.719 0.407 1 95.12 332 ILE B CA 1
ATOM 5478 C C . ILE B 1 332 ? 9.375 22.609 -1.115 1 95.12 332 ILE B C 1
ATOM 5480 O O . ILE B 1 332 ? 10.102 21.812 -1.719 1 95.12 332 ILE B O 1
ATOM 5484 N N . ASP B 1 333 ? 8.602 23.359 -1.788 1 91.56 333 ASP B N 1
ATOM 5485 C CA . ASP B 1 333 ? 8.383 23.297 -3.229 1 91.56 333 ASP B CA 1
ATOM 5486 C C . ASP B 1 333 ? 9.297 24.266 -3.975 1 91.56 333 ASP B C 1
ATOM 5488 O O . ASP B 1 333 ? 9.164 24.438 -5.188 1 91.56 333 ASP B O 1
ATOM 5492 N N . GLU B 1 334 ? 10.227 24.797 -3.355 1 94.5 334 GLU B N 1
ATOM 5493 C CA . GLU B 1 334 ? 11.133 25.75 -3.994 1 94.5 334 GLU B CA 1
ATOM 5494 C C . GLU B 1 334 ? 12.383 25.062 -4.52 1 94.5 334 GLU B C 1
ATOM 5496 O O . GLU B 1 334 ? 12.844 24.078 -3.928 1 94.5 334 GLU B O 1
ATOM 5501 N N . LYS B 1 335 ? 12.961 25.578 -5.488 1 96.56 335 LYS B N 1
ATOM 5502 C CA . LYS B 1 335 ? 14.156 25.016 -6.109 1 96.56 335 LYS B CA 1
ATOM 5503 C C . LYS B 1 335 ? 15.383 25.188 -5.211 1 96.56 335 LYS B C 1
ATOM 5505 O O . LYS B 1 335 ? 16.297 24.375 -5.242 1 96.56 335 LYS B O 1
ATOM 5510 N N . GLU B 1 336 ? 15.312 26.297 -4.457 1 97.75 336 GLU B N 1
ATOM 5511 C CA . GLU B 1 336 ? 16.438 26.594 -3.566 1 97.75 336 GLU B CA 1
ATOM 5512 C C . GLU B 1 336 ? 15.969 26.734 -2.121 1 97.75 336 GLU B C 1
ATOM 5514 O O . GLU B 1 336 ? 14.859 27.219 -1.87 1 97.75 336 GLU B O 1
ATOM 5519 N N . VAL B 1 337 ? 16.828 26.344 -1.281 1 98 337 VAL B N 1
ATOM 5520 C CA . VAL B 1 337 ? 16.578 26.469 0.15 1 98 337 VAL B CA 1
ATOM 5521 C C . VAL B 1 337 ? 17.812 27.062 0.84 1 98 337 VAL B C 1
ATOM 5523 O O . VAL B 1 337 ? 18.938 26.938 0.332 1 98 337 VAL B O 1
ATOM 5526 N N . GLU B 1 338 ? 17.578 27.719 1.9 1 97.94 338 GLU B N 1
ATOM 5527 C CA . GLU B 1 338 ? 18.656 28.328 2.689 1 97.94 338 GLU B CA 1
ATOM 5528 C C . GLU B 1 338 ? 18.766 27.656 4.059 1 97.94 338 GLU B C 1
ATOM 5530 O O . GLU B 1 338 ? 17.797 27.578 4.805 1 97.94 338 GLU B O 1
ATOM 5535 N N . PHE B 1 339 ? 19.953 27.109 4.312 1 98.56 339 PHE B N 1
ATOM 5536 C CA . PHE B 1 339 ? 20.312 26.594 5.629 1 98.56 339 PHE B CA 1
ATOM 5537 C C . PHE B 1 339 ? 21.062 27.641 6.441 1 98.56 339 PHE B C 1
ATOM 5539 O O . PHE B 1 339 ? 22.094 28.141 6.008 1 98.56 339 PHE B O 1
ATOM 5546 N N . ASN B 1 340 ? 20.516 27.969 7.621 1 98.31 340 ASN B N 1
ATOM 5547 C CA . ASN B 1 340 ? 21.109 28.969 8.484 1 98.31 340 ASN B CA 1
ATOM 5548 C C . ASN B 1 340 ? 21.594 28.375 9.805 1 98.31 340 ASN B C 1
ATOM 5550 O O . ASN B 1 340 ? 20.797 27.812 10.562 1 98.31 340 ASN B O 1
ATOM 5554 N N . PHE B 1 341 ? 22.922 28.562 10.055 1 98.31 341 PHE B N 1
ATOM 5555 C CA . PHE B 1 341 ? 23.547 27.953 11.219 1 98.31 341 PHE B CA 1
ATOM 5556 C C . PHE B 1 341 ? 24.109 29 12.148 1 98.31 341 PHE B C 1
ATOM 5558 O O . PHE B 1 341 ? 24.609 30.031 11.695 1 98.31 341 PHE B O 1
ATOM 5565 N N . VAL B 1 342 ? 23.969 28.703 13.43 1 97.31 342 VAL B N 1
ATOM 5566 C CA . VAL B 1 342 ? 24.719 29.469 14.422 1 97.31 342 VAL B CA 1
ATOM 5567 C C . VAL B 1 342 ? 26.047 28.766 14.719 1 97.31 342 VAL B C 1
ATOM 5569 O O . VAL B 1 342 ? 27.109 29.375 14.594 1 97.31 342 VAL B O 1
ATOM 5572 N N . ASP B 1 343 ? 26.031 27.547 15.148 1 95.94 343 ASP B N 1
ATOM 5573 C CA . ASP B 1 343 ? 27.156 26.656 15.414 1 95.94 343 ASP B CA 1
ATOM 5574 C C . ASP B 1 343 ? 26.734 25.188 15.281 1 95.94 343 ASP B C 1
ATOM 5576 O O . ASP B 1 343 ? 25.688 24.891 14.695 1 95.94 343 ASP B O 1
ATOM 5580 N N . ASN B 1 344 ? 27.609 24.281 15.773 1 96 344 ASN B N 1
ATOM 5581 C CA . ASN B 1 344 ? 27.328 22.859 15.547 1 96 344 ASN B CA 1
ATOM 5582 C C . ASN B 1 344 ? 26.469 22.281 16.672 1 96 344 ASN B C 1
ATOM 5584 O O . ASN B 1 344 ? 26.156 21.078 16.656 1 96 344 ASN B O 1
ATOM 5588 N N . LEU B 1 345 ? 25.953 23.062 17.609 1 95.31 345 LEU B N 1
ATOM 5589 C CA . LEU B 1 345 ? 25.125 22.594 18.719 1 95.31 345 LEU B CA 1
ATOM 5590 C C . LEU B 1 345 ? 23.75 23.266 18.688 1 95.31 345 LEU B C 1
ATOM 5592 O O . LEU B 1 345 ? 22.812 22.797 19.328 1 95.31 345 LEU B O 1
ATOM 5596 N N . SER B 1 346 ? 23.703 24.375 18.031 1 96.44 346 SER B N 1
ATOM 5597 C CA . SER B 1 346 ? 22.469 25.156 17.969 1 96.44 346 SER B CA 1
ATOM 5598 C C . SER B 1 346 ? 21.547 24.641 16.875 1 96.44 346 SER B C 1
ATOM 5600 O O . SER B 1 346 ? 22 24 15.93 1 96.44 346 SER B O 1
ATOM 5602 N N . PRO B 1 347 ? 20.266 24.922 16.969 1 97.56 347 PRO B N 1
ATOM 5603 C CA . PRO B 1 347 ? 19.312 24.484 15.945 1 97.56 347 PRO B CA 1
ATOM 5604 C C . PRO B 1 347 ? 19.609 25.047 14.562 1 97.56 347 PRO B C 1
ATOM 5606 O O . PRO B 1 347 ? 20.016 26.203 14.445 1 97.56 347 PRO B O 1
ATOM 5609 N N . LEU B 1 348 ? 19.406 24.281 13.539 1 98.44 348 LEU B N 1
ATOM 5610 C CA . LEU B 1 348 ? 19.422 24.688 12.141 1 98.44 348 LEU B CA 1
ATOM 5611 C C . LEU B 1 348 ? 18.078 25.297 11.742 1 98.44 348 LEU B C 1
ATOM 5613 O O . LEU B 1 348 ? 17.016 24.719 12.039 1 98.44 348 LEU B O 1
ATOM 5617 N N . GLN B 1 349 ? 18.094 26.438 11.164 1 98.31 349 GLN B N 1
ATOM 5618 C CA . GLN B 1 349 ? 16.891 27 10.555 1 98.31 349 GLN B CA 1
ATOM 5619 C C . GLN B 1 349 ? 16.922 26.844 9.039 1 98.31 349 GLN B C 1
ATOM 5621 O O . GLN B 1 349 ? 17.875 27.25 8.383 1 98.31 349 GLN B O 1
ATOM 5626 N N . ILE B 1 350 ? 15.922 26.25 8.477 1 98.25 350 ILE B N 1
ATOM 5627 C CA . ILE B 1 350 ? 15.773 26.062 7.043 1 98.25 350 ILE B CA 1
ATOM 5628 C C . ILE B 1 350 ? 14.68 26.984 6.508 1 98.25 350 ILE B C 1
ATOM 5630 O O . ILE B 1 350 ? 13.547 26.953 6.988 1 98.25 350 ILE B O 1
ATOM 5634 N N . ASN B 1 351 ? 15 27.766 5.496 1 96.62 351 ASN B N 1
ATOM 5635 C CA . ASN B 1 351 ? 14.07 28.703 4.875 1 96.62 351 ASN B CA 1
ATOM 5636 C C . ASN B 1 351 ? 13.961 28.469 3.371 1 96.62 351 ASN B C 1
ATOM 5638 O O . ASN B 1 351 ? 14.953 28.547 2.648 1 96.62 351 ASN B O 1
ATOM 5642 N N . PRO B 1 352 ? 12.711 28.109 2.9 1 95.62 352 PRO B N 1
ATOM 5643 C CA . PRO B 1 352 ? 12.562 28.156 1.443 1 95.62 352 PRO B CA 1
ATOM 5644 C C . PRO B 1 352 ? 12.852 29.531 0.861 1 95.62 352 PRO B C 1
ATOM 5646 O O . PRO B 1 352 ? 12.43 30.547 1.426 1 95.62 352 PRO B O 1
ATOM 5649 N N . ARG B 1 353 ? 13.523 29.453 -0.255 1 92.69 353 ARG B N 1
ATOM 5650 C CA . ARG B 1 353 ? 13.828 30.75 -0.85 1 92.69 353 ARG B CA 1
ATOM 5651 C C . ARG B 1 353 ? 12.586 31.344 -1.515 1 92.69 353 ARG B C 1
ATOM 5653 O O . ARG B 1 353 ? 11.781 30.625 -2.102 1 92.69 353 ARG B O 1
ATOM 5660 N N . ASN B 1 354 ? 12.344 32.562 -1.398 1 86.75 354 ASN B N 1
ATOM 5661 C CA . ASN B 1 354 ? 11.281 33.344 -2.039 1 86.75 354 ASN B CA 1
ATOM 5662 C C . ASN B 1 354 ? 9.922 33.031 -1.408 1 86.75 354 ASN B C 1
ATOM 5664 O O . ASN B 1 354 ? 8.883 33.219 -2.045 1 86.75 354 ASN B O 1
ATOM 5668 N N . VAL B 1 355 ? 9.883 32.281 -0.408 1 86.75 355 VAL B N 1
ATOM 5669 C CA . VAL B 1 355 ? 8.641 32.031 0.325 1 86.75 355 VAL B CA 1
ATOM 5670 C C . VAL B 1 355 ? 8.711 32.719 1.688 1 86.75 355 VAL B C 1
ATOM 5672 O O . VAL B 1 355 ? 9.641 32.5 2.463 1 86.75 355 VAL B O 1
ATOM 5675 N N . GLU B 1 356 ? 7.797 33.469 1.937 1 89.12 356 GLU B N 1
ATOM 5676 C CA . GLU B 1 356 ? 7.719 34.125 3.234 1 89.12 356 GLU B CA 1
ATOM 5677 C C . GLU B 1 356 ? 6.785 33.375 4.184 1 89.12 356 GLU B C 1
ATOM 5679 O O . GLU B 1 356 ? 5.852 32.719 3.74 1 89.12 356 GLU B O 1
ATOM 5684 N N . GLY B 1 357 ? 7.117 33.375 5.445 1 92.12 357 GLY B N 1
ATOM 5685 C CA . GLY B 1 357 ? 6.219 32.875 6.465 1 92.12 357 GLY B CA 1
ATOM 5686 C C . GLY B 1 357 ? 6.328 31.359 6.652 1 92.12 357 GLY B C 1
ATOM 5687 O O . GLY B 1 357 ? 5.422 30.734 7.199 1 92.12 357 GLY B O 1
ATOM 5688 N N . TYR B 1 358 ? 7.32 30.766 6.105 1 94.69 358 TYR B N 1
ATOM 5689 C CA . TYR B 1 358 ? 7.555 29.344 6.266 1 94.69 358 TYR B CA 1
ATOM 5690 C C . TYR B 1 358 ? 8.992 29.062 6.703 1 94.69 358 TYR B C 1
ATOM 5692 O O . TYR B 1 358 ? 9.938 29.531 6.07 1 94.69 358 TYR B O 1
ATOM 5700 N N . MET B 1 359 ? 9.117 28.328 7.848 1 96.31 359 MET B N 1
ATOM 5701 C CA . MET B 1 359 ? 10.453 27.953 8.305 1 96.31 359 MET B CA 1
ATOM 5702 C C . MET B 1 359 ? 10.43 26.609 9.008 1 96.31 359 MET B C 1
ATOM 5704 O O . MET B 1 359 ? 9.391 26.188 9.523 1 96.31 359 MET B O 1
ATOM 5708 N N . TYR B 1 360 ? 11.539 25.938 8.992 1 97.81 360 TYR B N 1
ATOM 5709 C CA . TYR B 1 360 ? 11.758 24.641 9.648 1 97.81 360 TYR B CA 1
ATOM 5710 C C . TYR B 1 360 ? 12.992 24.688 10.539 1 97.81 360 TYR B C 1
ATOM 5712 O O . TYR B 1 360 ? 14.016 25.266 10.164 1 97.81 360 TYR B O 1
ATOM 5720 N N . ILE B 1 361 ? 12.867 24.203 11.742 1 98.19 361 ILE B N 1
ATOM 5721 C CA . ILE B 1 361 ? 13.945 24.156 12.719 1 98.19 361 ILE B CA 1
ATOM 5722 C C . ILE B 1 361 ? 14.289 22.703 13.039 1 98.19 361 ILE B C 1
ATOM 5724 O O . ILE B 1 361 ? 13.391 21.875 13.273 1 98.19 361 ILE B O 1
ATOM 5728 N N . VAL B 1 362 ? 15.586 22.359 13.062 1 98.25 362 VAL B N 1
ATOM 5729 C CA . VAL B 1 362 ? 16.016 21 13.391 1 98.25 362 VAL B CA 1
ATOM 5730 C C . VAL B 1 362 ? 17.172 21.047 14.383 1 98.25 362 VAL B C 1
ATOM 5732 O O . VAL B 1 362 ? 18.141 21.781 14.172 1 98.25 362 VAL B O 1
ATOM 5735 N N . LEU B 1 363 ? 17.031 20.281 15.43 1 97.56 363 LEU B N 1
ATOM 5736 C CA . LEU B 1 363 ? 18.125 20.188 16.406 1 97.56 363 LEU B CA 1
ATOM 5737 C C . LEU B 1 363 ? 19.219 19.25 15.898 1 97.56 363 LEU B C 1
ATOM 5739 O O . LEU B 1 363 ? 18.922 18.156 15.383 1 97.56 363 LEU B O 1
ATOM 5743 N N . PRO B 1 364 ? 20.484 19.656 16.016 1 97.88 364 PRO B N 1
ATOM 5744 C CA . PRO B 1 364 ? 21.578 18.719 15.672 1 97.88 364 PRO B CA 1
ATOM 5745 C C . PRO B 1 364 ? 21.703 17.578 16.672 1 97.88 364 PRO B C 1
ATOM 5747 O O . PRO B 1 364 ? 21.078 17.609 17.734 1 97.88 364 PRO B O 1
ATOM 5750 N N . VAL B 1 365 ? 22.375 16.562 16.266 1 96.38 365 VAL B N 1
ATOM 5751 C CA . VAL B 1 365 ? 22.641 15.445 17.156 1 96.38 365 VAL B CA 1
ATOM 5752 C C . VAL B 1 365 ? 24.141 15.383 17.453 1 96.38 365 VAL B C 1
ATOM 5754 O O . VAL B 1 365 ? 24.953 15.891 16.688 1 96.38 365 VAL B O 1
ATOM 5757 N N . ARG B 1 366 ? 24.406 14.805 18.516 1 88.69 366 ARG B N 1
ATOM 5758 C CA . ARG B 1 366 ? 25.797 14.695 18.906 1 88.69 366 ARG B CA 1
ATOM 5759 C C . ARG B 1 366 ? 26.547 13.727 18 1 88.69 366 ARG B C 1
ATOM 5761 O O . ARG B 1 366 ? 25.953 12.812 17.438 1 88.69 366 ARG B O 1
ATOM 5768 N N . ALA B 1 367 ? 27.781 13.914 17.891 1 76.94 367 ALA B N 1
ATOM 5769 C CA . ALA B 1 367 ? 28.609 13.086 17.031 1 76.94 367 ALA B CA 1
ATOM 5770 C C . ALA B 1 367 ? 28.719 11.664 17.578 1 76.94 367 ALA B C 1
ATOM 5772 O O . ALA B 1 367 ? 28.688 11.453 18.781 1 76.94 367 ALA B O 1
#

Organism: Fervidobacterium islandicum (NCBI:txid2423)

Solvent-accessible surface area (backbone atoms only — not comparable to full-atom values): 37287 Å² total; per-residue (Å²): 73,29,34,40,48,36,49,35,70,59,50,41,52,39,46,55,60,15,51,63,36,41,54,92,83,63,94,52,69,68,42,49,21,33,36,41,34,64,50,96,71,27,37,34,33,35,18,26,56,86,48,32,31,23,38,19,55,35,83,40,69,72,64,46,70,68,48,64,50,24,34,52,34,68,57,51,48,56,50,53,73,53,52,82,40,50,57,31,39,43,38,34,51,93,64,31,38,35,38,37,22,82,63,38,37,35,44,29,49,44,55,86,67,54,84,68,55,83,77,84,79,82,72,87,82,34,53,71,54,70,44,48,29,70,58,52,45,51,42,45,64,52,12,53,85,33,22,29,86,47,72,85,44,61,54,31,16,14,37,37,40,36,32,51,94,34,26,39,34,42,36,11,25,53,86,54,35,35,16,37,28,46,44,82,38,99,49,87,67,69,54,70,50,29,40,39,43,72,53,47,53,47,49,50,53,50,49,72,68,50,86,51,66,48,33,42,36,37,37,62,91,51,39,38,32,44,34,44,88,56,32,36,37,38,33,51,47,50,96,59,72,63,76,78,64,74,74,70,55,79,89,65,67,46,23,40,36,39,35,47,40,64,63,48,48,52,51,48,54,50,27,40,66,35,6,73,72,47,72,45,37,32,36,41,39,37,50,76,52,33,35,35,40,32,18,47,13,95,81,51,26,35,24,38,35,63,44,72,36,47,59,46,72,58,68,47,64,37,30,29,47,51,67,62,55,48,55,54,53,73,56,46,95,39,67,36,33,34,43,36,28,55,55,63,76,44,51,36,39,37,31,46,53,96,49,76,50,45,42,35,36,38,49,46,42,82,128,72,29,36,40,49,37,48,35,71,58,51,40,51,38,45,54,62,16,50,64,35,41,53,92,82,64,93,53,70,69,40,48,21,33,35,42,34,64,50,96,70,26,38,35,33,37,18,27,57,86,48,32,33,22,38,18,55,38,83,41,68,74,63,46,72,68,48,62,49,24,35,52,35,69,58,51,47,56,51,52,72,54,51,83,39,52,58,32,39,41,37,33,50,94,64,31,38,35,39,37,22,80,60,37,37,34,44,28,49,42,54,85,66,52,84,69,56,82,78,84,78,82,71,86,81,33,53,72,51,71,46,48,30,69,58,52,46,49,40,48,62,53,12,54,84,33,22,30,85,48,72,84,42,61,54,30,16,13,37,38,40,37,31,50,94,35,27,39,34,41,35,10,25,52,85,54,36,36,17,36,26,46,43,84,40,99,50,87,67,69,53,67,50,29,40,38,42,73,53,48,54,49,48,48,52,50,51,74,68,51,83,50,66,49,33,40,36,36,39,62,92,51,39,39,33,44,33,44,87,55,32,36,38,40,34,50,47,50,95,59,72,62,73,75,64,72,73,70,54,78,87,66,67,47,25,40,34,40,37,46,40,64,63,48,49,52,50,48,56,51,28,40,65,34,6,74,74,46,72,46,36,33,37,42,38,36,50,75,52,34,36,35,40,30,19,47,14,95,79,51,24,33,24,37,34,63,43,73,37,49,58,46,73,58,70,48,66,37,31,29,46,50,66,62,55,48,56,54,52,71,57,45,93,40,66,38,32,34,43,36,26,54,55,61,76,44,48,35,39,39,33,47,52,97,48,79,50,44,41,36,37,38,49,46,42,82,129

Radius of gyration: 31.99 Å; Cα contacts (8 Å, |Δi|>4): 1788; chains: 2; bounding box: 82×80×55 Å

Sequence (734 aa):
MLKFVVSKSEVQEKISVASSSIGSRTVDPILQCLLFKPVNGHINIHATDLQTSVISTVKVGEYEGSESFAVDADLIDDIVRNLPEDEVIFEYANGKLLIKSGKARYNLTTVSDVERFPIIETDEGGIKFSIDTSILEEMLDRVSFCASSESAMRALNGVYWEVHGGFLRLVASDGYRLALAEQKLDIDNEFDFIIALKSVKELEKLLSSTTEPTINITFDHSIVSFNAGDVTMIVRTVEETFPDYKRVLPKAFKTRVVLNSDDFSEALKRVMVIAKRGTEKVQLKISDDVMELSSQSPDYGDAVENIPVTKDGEDLIVNFNPKFLSEAIKHIDEKEVEFNFVDNLSPLQINPRNVEGYMYIVLPVRAMLKFVVSKSEVQEKISVASSSIGSRTVDPILQCLLFKPVNGHINIHATDLQTSVISTVKVGEYEGSESFAVDADLIDDIVRNLPEDEVIFEYANGKLLIKSGKARYNLTTVSDVERFPIIETDEGGIKFSIDTSILEEMLDRVSFCASSESAMRALNGVYWEVHGGFLRLVASDGYRLALAEQKLDIDNEFDFIIALKSVKELEKLLSSTTEPTINITFDHSIVSFNAGDVTMIVRTVEETFPDYKRVLPKAFKTRVVLNSDDFSEALKRVMVIAKRGTEKVQLKISDDVMELSSQSPDYGDAVENIPVTKDGEDLIVNFNPKFLSEAIKHIDEKEVEFNFVDNLSPLQINPRNVEGYMYIVLPVRA

InterPro domains:
  IPR001001 DNA polymerase III, beta sliding clamp [PIRSF000804] (2-367)
  IPR001001 DNA polymerase III, beta sliding clamp [PTHR30478] (2-366)
  IPR001001 DNA polymerase III, beta sliding clamp [SM00480] (18-363)
  IPR001001 DNA polymerase III, beta sliding clamp [TIGR00663] (2-366)
  IPR001001 DNA polymerase III, beta sliding clamp [cd00140] (2-366)
  IPR022634 DNA polymerase III, beta sliding clamp, N-terminal [PF00712] (2-119)
  IPR022635 DNA polymerase III, beta sliding clamp, C-terminal [PF02768] (246-366)
  IPR022637 DNA polymerase III, beta sliding clamp, central [PF02767] (131-244)
  IPR046938 DNA clamp superfamily [SSF55979] (3-113)
  IPR046938 DNA clamp superfamily [SSF55979] (126-245)
  IPR046938 DNA clamp superfamily [SSF55979] (246-366)

pLDDT: mean 95.3, std 4.89, range [65.44, 98.81]

Foldseek 3Di:
DKKFKAFLVQVLVQLVLQQLQQDPDDPDQQLQKWKWFDDPQWTWTWHHPPFKIKIFTGHTHDMDDGDMWIDGSVVVNVDSVPADGGMWMWDDDDQWIWIDGVPDIDIDGTDDPSVPRDDDDDDPPFDKFKDFLVLVLLQLLQWLVAAAPDVVVPLQQFWKWWDDPQKTKIWHHNPFKIKIFMDGGPDDDTDMFTFGSSLSVSVSVVSVPAPARMWMWGDHPFKIWTDRPRMIMIGGTGPDDHDPCVVQDDDDFQKKKKDFLVVVLVLLVVQQVALVQAVLKWKWWDDAQKTKIKDAHPVPGMDIDIDGIHMDGDTAIEMFRSVLVNSNSVSAPARMKMWTHHHRQGWIKIGHPPDPRIIMIGGTDDD/DKKFKAFLVQVLVQLVLQQLQQDPDDPDVQLQKWKWFDDPQWTWTWHHPPFKIKIFTGHTHDMDDTDMWIDGSVVVNVDSVPADGGMWMWDDDDQWIWIDGVPDIDIDGTDDPSVPDDDDDDDPPFDKFKDFLVLVLLQLLQWLVAAAPDVVVPLQQFWKWWDDPQKTKIWHHNPFKIKIFMDGGPDDDTDMFTFGSSLSVSSSVVSVPAPARMWMWGDHPFKIWTDRPRMIMIGGTGPDDHDPCVVQDDDDFQKKKKDFLVVVLVLLVVQVVALVQAVLKWKWWDDAQKTKIKHAHPVPGMDIDIDGIHMDGDTAIEMFRSVLVNSNSVSAPARMKMWTHHHRQGWIKIGHPPDPRIIMIGGTDDD